Protein AF-A0A2U9CE66-F1 (afdb_monomer_lite)

Secondary structure (DSSP, 8-state):
------BPP-TT-TT-S-HHHHHHHHHHH--TTSEEEEEEEETT---GGGTTHHHHHHHHH-S--TTTEEEEEE-GGG--S-HHHHHHH-HHHHHHHHT-TT-EEEE-TT---SHHHHHHHHTTTTS--EEEEEE--PPPPS-S-----TTHHHHHHHHHHHHHHHTTTTS--------------------THHHHHHHHTTS-PPP-----TTSTTTTS-HHHHHT--TT--HHHHHHHHHHHHHHS-TTT--TT-TT-TT--HHHHHHHHHHHHHHHHHHHSHHHHHHHHHHHH-TT-HHHHHHHHHHHHHS-SS-HHHHHHHHHHHHHHHHHHHHHHHHHHHHHHHHHSHHHHHHHHHHHHHTTTT------STT---HHHHHHHHHHHHHHHHHHH----STTSPPPGGGSHHHHHHHHHHHHHHHHHHHHHHIIIIIIS-PPP-HHHHHHHHHHHHT--HHHHHTS-HHHHHHHHHTTTTSHHHHHHHHHHHHHHHHHHHHH-HHHHHHHHHHHHHSTT-------

Sequence (531 aa):
MPVRVVDTPDFFHDELRNPEAQVAECRKYCQRGECVVLLVLQLGRVTDGERGILEKLEDMLGWKLREETIVVLTHADDLRESLVDHVNSNPVLMDIVDQCSFGCKVLNNNSKGTKQVVDLIRKQTDASHRCFLIRSLRPRHPSAPARPDGAGSVRRAAAAWRTEMASSSERSRGGGGGGGACAGCPRTARPWWRLAVLLLSVCSLPAATALVEGLYCGTEVCYDVLGVGREASKAEVARAYRQLARRYHPDRFRLGEPGMEGETRESAQGKFLLVVTAYETLKDEDSRRDYDYMLDHPEEYYQHYYAYYRRRLTPKVDVRVVILVTVCAISIFQYYSWHSSYNEAINYLVTVPKYRIQATEIARQQGLLNRTKEKGKNRRSKEEIREQEEEVIRDIIKTKIDIKGGYQKPNLSDILLCQIVLFPYYLTQYVRWYATWIYRFTVCREEYGDEEKLYIIRRNMKMSQSQFDSLEETNRQTFLEKRLWIRENYEVYRKEQEEEMKIKMATDPRMKRYRRWMKNEGPGRLTFIDD

Organism: Scophthalmus maximus (NCBI:txid52904)

Radius of gyration: 39.55 Å; chains: 1; bounding box: 81×104×100 Å

InterPro domains:
  IPR001623 DnaJ domain [PF00226] (222-292)
  IPR001623 DnaJ domain [PR00625] (223-241)
  IPR001623 DnaJ domain [PR00625] (241-256)
  IPR001623 DnaJ domain [PR00625] (267-287)
  IPR001623 DnaJ domain [PS50076] (221-295)
  IPR001623 DnaJ domain [SM00271] (220-287)
  IPR001623 DnaJ domain [cd06257] (222-284)
  IPR006703 AIG1-type guanine nucleotide-binding (G) domain [PF04548] (3-120)
  IPR027417 P-loop containing nucleoside triphosphate hydrolase [G3DSA:3.40.50.300] (1-133)
  IPR036869 Chaperone J-domain superfamily [G3DSA:1.10.287.110] (207-319)
  IPR036869 Chaperone J-domain superfamily [SSF46565] (219-296)
  IPR044632 DnaJ homolog subfamily C member 25-like [PTHR44176] (194-520)

Foldseek 3Di:
DDADEDEADALPDPPDDPSLVRLVVVLVVDDPPFEAEEEEDEQPPDDPVCACVQVVVCVSNVDNRQARYEYEYEDPVPDPDDPVVSCVVDVRSVVSQVSHPHGYDYDYLVDPDCVSVCVVVVVPPPDNHHYYYHYHDDDDDPDDDDDDDSPPVVVVVVVVVVVVVVVVVVPPDDDDDDDDDDDDDDDDDDDPVVVVVVVVVVVDDDDPQLFDAPAQLGSDQLCVLLVHDLPDDLVSLVVSLVVLCCDLPLVNDDPPDPPCPPDDSVNSVSSNVSSVSSSVQCNDPVSSVLSVVCVVCSVPVVVSVCVRCCVVPPDPDDVVVVVVVVLVVQLVVLLVQLQVLLVVVLVVLCVDVVLLVVLVVVCVVVVVLPCPPPDDPPGDDPVVNVVSVSVSSSVSCLVPDQDDDSNGDDDPCPRSVNCVVCVVVVVVVVVVVVVVVCCVCVVVVDDDDLVRLLVLLCVLVVHDPVVSVPDDPVVSVVCVVLSSSDNVSVVVVVVVVVVVVVVCCVVDPVNVVVVVCCVPPNPPDPDPPPD

Structure (mmCIF, N/CA/C/O backbone):
data_AF-A0A2U9CE66-F1
#
_entry.id   AF-A0A2U9CE66-F1
#
loop_
_atom_site.group_PDB
_atom_site.id
_atom_site.type_symbol
_atom_site.label_atom_id
_atom_site.label_alt_id
_atom_site.label_comp_id
_atom_site.label_asym_id
_atom_site.label_entity_id
_atom_site.label_seq_id
_atom_site.pdbx_PDB_ins_code
_atom_site.Cartn_x
_atom_site.Cartn_y
_atom_site.Cartn_z
_atom_site.occupancy
_atom_site.B_iso_or_equiv
_atom_site.auth_seq_id
_atom_site.auth_comp_id
_atom_site.auth_asym_id
_atom_site.auth_atom_id
_atom_site.pdbx_PDB_model_num
ATOM 1 N N . MET A 1 1 ? 14.087 29.721 -13.004 1.00 43.91 1 MET A N 1
ATOM 2 C CA . MET A 1 1 ? 15.370 29.837 -13.733 1.00 43.91 1 MET A CA 1
ATOM 3 C C . MET A 1 1 ? 15.883 28.437 -14.048 1.00 43.91 1 MET A C 1
ATOM 5 O O . MET A 1 1 ? 15.709 27.570 -13.196 1.00 43.91 1 MET A O 1
ATOM 9 N N . PRO A 1 2 ? 16.447 28.173 -15.239 1.00 53.84 2 PRO A N 1
ATOM 10 C CA . PRO A 1 2 ? 17.052 26.880 -15.543 1.00 53.84 2 PRO A CA 1
ATOM 11 C C . PRO A 1 2 ? 18.366 26.722 -14.766 1.00 53.84 2 PRO A C 1
ATOM 13 O O . PRO A 1 2 ? 19.319 27.461 -14.999 1.00 53.84 2 PRO A O 1
ATOM 16 N N . VAL A 1 3 ? 18.417 25.760 -13.844 1.00 58.81 3 VAL A N 1
ATOM 17 C CA . VAL A 1 3 ? 19.657 25.378 -13.157 1.00 58.81 3 VAL A CA 1
ATOM 18 C C . VAL A 1 3 ? 20.377 24.360 -14.033 1.00 58.81 3 VAL A C 1
ATOM 20 O O . VAL A 1 3 ? 19.831 23.303 -14.346 1.00 58.81 3 VAL A O 1
ATOM 23 N N . ARG A 1 4 ? 21.598 24.686 -14.456 1.00 62.12 4 ARG A N 1
ATOM 24 C CA . ARG A 1 4 ? 22.509 23.742 -15.110 1.00 62.12 4 ARG A CA 1
ATOM 25 C C . ARG A 1 4 ? 23.496 23.266 -14.056 1.00 62.12 4 ARG A C 1
ATOM 27 O O . ARG A 1 4 ? 23.949 24.088 -13.274 1.00 62.12 4 ARG A O 1
ATOM 34 N N . VAL A 1 5 ? 23.784 21.971 -14.039 1.00 69.31 5 VAL A N 1
ATOM 35 C CA . VAL A 1 5 ? 24.795 21.366 -13.168 1.00 69.31 5 VAL A CA 1
ATOM 36 C C . VAL A 1 5 ? 25.831 20.722 -14.071 1.00 69.31 5 VAL A C 1
ATOM 38 O O . VAL A 1 5 ? 25.468 19.990 -14.993 1.00 69.31 5 VAL A O 1
ATOM 41 N N . VAL A 1 6 ? 27.099 21.017 -13.819 1.00 69.69 6 VAL A N 1
ATOM 42 C CA . VAL A 1 6 ? 28.233 20.382 -14.492 1.00 69.69 6 VAL A CA 1
ATOM 43 C C . VAL A 1 6 ? 28.958 19.560 -13.436 1.00 69.69 6 VAL A C 1
ATOM 45 O O . VAL A 1 6 ? 29.326 20.108 -12.401 1.00 69.69 6 VAL A O 1
ATOM 48 N N . ASP A 1 7 ? 29.066 18.255 -13.672 1.00 71.12 7 ASP A N 1
ATOM 49 C CA . ASP A 1 7 ? 29.767 17.308 -12.798 1.00 71.12 7 ASP A CA 1
ATOM 50 C C . ASP A 1 7 ? 31.211 17.191 -13.284 1.00 71.12 7 ASP A C 1
ATOM 52 O O . ASP A 1 7 ? 31.434 16.952 -14.476 1.00 71.12 7 ASP A O 1
ATOM 56 N N . THR A 1 8 ? 32.180 17.397 -12.392 1.00 67.31 8 THR A N 1
ATOM 57 C CA . THR A 1 8 ? 33.598 17.312 -12.746 1.00 67.31 8 THR A CA 1
ATOM 58 C C . THR A 1 8 ? 34.186 15.937 -12.438 1.00 67.31 8 THR A C 1
ATOM 60 O O . THR A 1 8 ? 33.819 15.311 -11.439 1.00 67.31 8 THR A O 1
ATOM 63 N N . PRO A 1 9 ? 35.155 15.474 -13.246 1.00 66.62 9 PRO A N 1
ATOM 64 C CA . PRO A 1 9 ? 36.040 14.391 -12.832 1.00 66.62 9 PRO A CA 1
ATOM 65 C C . PRO A 1 9 ? 36.853 14.801 -11.589 1.00 66.62 9 PRO A C 1
ATOM 67 O O . PRO A 1 9 ? 36.974 15.986 -11.271 1.00 66.62 9 PRO A O 1
ATOM 70 N N . ASP A 1 10 ? 37.385 13.815 -10.864 1.00 67.12 10 ASP A N 1
ATOM 71 C CA . ASP A 1 10 ? 38.164 14.046 -9.641 1.00 67.12 10 ASP A CA 1
ATOM 72 C C . ASP A 1 10 ? 39.579 14.527 -9.975 1.00 67.12 10 ASP A C 1
ATOM 74 O O . ASP A 1 10 ? 40.476 13.710 -10.142 1.00 67.12 10 ASP A O 1
ATOM 78 N N . PHE A 1 11 ? 39.787 15.844 -10.058 1.00 64.38 11 PHE A N 1
ATOM 79 C CA . PHE A 1 11 ? 41.061 16.462 -10.457 1.00 64.38 11 PHE A CA 1
ATOM 80 C C . PHE A 1 11 ? 42.291 16.026 -9.638 1.00 64.38 11 PHE A C 1
ATOM 82 O O . PHE A 1 11 ? 43.415 16.298 -10.053 1.00 64.38 11 PHE A O 1
ATOM 89 N N . PHE A 1 12 ? 42.101 15.369 -8.491 1.00 61.66 12 PHE A N 1
ATOM 90 C CA . PHE A 1 12 ? 43.162 15.015 -7.550 1.00 61.66 12 PHE A CA 1
ATOM 91 C C . PHE A 1 12 ? 43.629 13.556 -7.636 1.00 61.66 12 PHE A C 1
ATOM 93 O O . PHE A 1 12 ? 44.391 13.118 -6.772 1.00 61.66 12 PHE A O 1
ATOM 100 N N . HIS A 1 13 ? 43.181 12.792 -8.638 1.00 62.25 13 HIS A N 1
ATOM 101 C CA . HIS A 1 13 ? 43.588 11.397 -8.812 1.00 62.25 13 HIS A CA 1
ATOM 102 C C . HIS A 1 13 ? 44.822 11.257 -9.718 1.00 62.25 13 HIS A C 1
ATOM 104 O O . HIS A 1 13 ? 44.811 11.693 -10.869 1.00 62.25 13 HIS A O 1
ATOM 110 N N . ASP A 1 14 ? 45.840 10.529 -9.248 1.00 55.09 14 ASP A N 1
ATOM 111 C CA . ASP A 1 14 ? 47.114 10.298 -9.959 1.00 55.09 14 ASP A CA 1
ATOM 112 C C . ASP A 1 14 ? 46.983 9.497 -11.281 1.00 55.09 14 ASP A C 1
ATOM 114 O O . ASP A 1 14 ? 47.947 9.367 -12.031 1.00 55.09 14 ASP A O 1
ATOM 118 N N . GLU A 1 15 ? 45.795 8.969 -11.603 1.00 53.47 15 GLU A N 1
ATOM 119 C CA . GLU A 1 15 ? 45.537 8.117 -12.782 1.00 53.47 15 GLU A CA 1
ATOM 120 C C . GLU A 1 15 ? 44.806 8.853 -13.919 1.00 53.47 15 GLU A C 1
ATOM 122 O O . GLU A 1 15 ? 44.407 8.256 -14.924 1.00 53.47 15 GLU A O 1
ATOM 127 N N . LEU A 1 16 ? 44.610 10.166 -13.788 1.00 56.41 16 LEU A N 1
ATOM 128 C CA . LEU A 1 16 ? 43.923 10.955 -14.800 1.00 56.41 16 LEU A CA 1
ATOM 129 C C . LEU A 1 16 ? 44.754 11.096 -16.076 1.00 56.41 16 LEU A C 1
ATOM 131 O O . LEU A 1 16 ? 45.757 11.807 -16.132 1.00 56.41 16 LEU A O 1
ATOM 135 N N . ARG A 1 17 ? 44.284 10.463 -17.158 1.00 51.47 17 ARG A N 1
ATOM 136 C CA . ARG A 1 17 ? 44.783 10.728 -18.511 1.00 51.47 17 ARG A CA 1
ATOM 137 C C . ARG A 1 17 ? 44.472 12.179 -18.890 1.00 51.47 17 ARG A C 1
ATOM 139 O O . ARG A 1 17 ? 43.340 12.506 -19.229 1.00 51.47 17 ARG A O 1
ATOM 146 N N . ASN A 1 18 ? 45.519 13.000 -18.908 1.00 63.72 18 ASN A N 1
ATOM 147 C CA . ASN A 1 18 ? 45.542 14.365 -19.438 1.00 63.72 18 ASN A CA 1
ATOM 148 C C . ASN A 1 18 ? 44.677 15.381 -18.641 1.00 63.72 18 ASN A C 1
ATOM 150 O O . ASN A 1 18 ? 43.660 15.868 -19.147 1.00 63.72 18 ASN A O 1
ATOM 154 N N . PRO A 1 19 ? 45.073 15.731 -17.398 1.00 65.00 19 PRO A N 1
ATOM 155 C CA . PRO A 1 19 ? 44.297 16.610 -16.512 1.00 65.00 19 PRO A CA 1
ATOM 156 C C . PRO A 1 19 ? 44.078 18.015 -17.096 1.00 65.00 19 PRO A C 1
ATOM 158 O O . PRO A 1 19 ? 43.003 18.595 -16.947 1.00 65.00 19 PRO A O 1
ATOM 161 N N . GLU A 1 20 ? 45.047 18.540 -17.848 1.00 68.94 20 GLU A N 1
ATOM 162 C CA . GLU A 1 20 ? 44.970 19.869 -18.467 1.00 68.94 20 GLU A CA 1
ATOM 163 C C . GLU A 1 20 ? 43.818 19.994 -19.478 1.00 68.94 20 GLU A C 1
ATOM 165 O O . GLU A 1 20 ? 43.155 21.031 -19.548 1.00 68.94 20 GLU A O 1
ATOM 170 N N . ALA A 1 21 ? 43.523 18.926 -20.229 1.00 71.12 21 ALA A N 1
ATOM 171 C CA . ALA A 1 21 ? 42.452 18.920 -21.226 1.00 71.12 21 ALA A CA 1
ATOM 172 C C . ALA A 1 21 ? 41.061 18.988 -20.575 1.00 71.12 21 ALA A C 1
ATOM 174 O O . ALA A 1 21 ? 40.183 19.711 -21.049 1.00 71.12 21 ALA A O 1
ATOM 175 N N . GLN A 1 22 ? 40.874 18.282 -19.459 1.00 70.81 22 GLN A N 1
ATOM 176 C CA . GLN A 1 22 ? 39.612 18.272 -18.718 1.00 70.81 22 GLN A CA 1
ATOM 177 C C . GLN A 1 22 ? 39.379 19.587 -17.973 1.00 70.81 22 GLN A C 1
ATOM 179 O O . GLN A 1 22 ? 38.257 20.094 -17.940 1.00 70.81 22 GLN A O 1
ATOM 184 N N . VAL A 1 23 ? 40.443 20.186 -17.432 1.00 71.88 23 VAL A N 1
ATOM 185 C CA . VAL A 1 23 ? 40.388 21.530 -16.843 1.00 71.88 23 VAL A CA 1
ATOM 186 C C . VAL A 1 23 ? 40.036 22.568 -17.915 1.00 71.88 23 VAL A C 1
ATOM 188 O O . VAL A 1 23 ? 39.170 23.418 -17.691 1.00 71.88 23 VAL A O 1
ATOM 191 N N . ALA A 1 24 ? 40.629 22.475 -19.109 1.00 72.31 24 ALA A N 1
ATOM 192 C CA . ALA A 1 24 ? 40.301 23.349 -20.235 1.00 72.31 24 ALA A CA 1
ATOM 193 C C . ALA A 1 24 ? 38.848 23.179 -20.713 1.00 72.31 24 ALA A C 1
ATOM 195 O O . ALA A 1 24 ? 38.200 24.161 -21.076 1.00 72.31 24 ALA A O 1
ATOM 196 N N . GLU A 1 25 ? 38.311 21.958 -20.690 1.00 73.75 25 GLU A N 1
ATOM 197 C CA . GLU A 1 25 ? 36.904 21.694 -20.988 1.00 73.75 25 GLU A CA 1
ATOM 198 C C . GLU A 1 25 ? 35.971 22.278 -19.918 1.00 73.75 25 GLU A C 1
ATOM 200 O O . GLU A 1 25 ? 35.007 22.963 -20.262 1.00 73.75 25 GLU A O 1
ATOM 205 N N . CYS A 1 26 ? 36.295 22.121 -18.632 1.00 72.44 26 CYS A N 1
ATOM 206 C CA . CYS A 1 26 ? 35.534 22.724 -17.534 1.00 72.44 26 CYS A CA 1
ATOM 207 C C . CYS A 1 26 ? 35.500 24.258 -17.631 1.00 72.44 26 CYS A C 1
ATOM 209 O O . CYS A 1 26 ? 34.444 24.868 -17.452 1.00 72.44 26 CYS A O 1
ATOM 211 N N . ARG A 1 27 ? 36.618 24.888 -18.021 1.00 71.44 27 ARG A N 1
ATOM 212 C CA . ARG A 1 27 ? 36.692 26.339 -18.268 1.00 71.44 27 ARG A CA 1
ATOM 213 C C . ARG A 1 27 ? 35.772 26.821 -19.398 1.00 71.44 27 ARG A C 1
ATOM 215 O O . ARG A 1 27 ? 35.387 27.982 -19.386 1.00 71.44 27 ARG A O 1
ATOM 222 N N . LYS A 1 28 ? 35.375 25.973 -20.359 1.00 71.12 28 LYS A N 1
ATOM 223 C CA . LYS A 1 28 ? 34.422 26.370 -21.422 1.00 71.12 28 LYS A CA 1
ATOM 224 C C . LYS A 1 28 ? 33.003 26.563 -20.894 1.00 71.12 28 LYS A C 1
ATOM 226 O O . LYS A 1 28 ? 32.249 27.367 -21.440 1.00 71.12 28 LYS A O 1
ATOM 231 N N . TYR A 1 29 ? 32.629 25.807 -19.866 1.00 68.75 29 TYR A N 1
ATOM 232 C CA . TYR A 1 29 ? 31.276 25.822 -19.313 1.00 68.75 29 TYR A CA 1
ATOM 233 C C . TYR A 1 29 ? 31.089 26.861 -18.204 1.00 68.75 29 TYR A C 1
ATOM 235 O O . TYR A 1 29 ? 29.945 27.207 -17.899 1.00 68.75 29 TYR A O 1
ATOM 243 N N . CYS A 1 30 ? 32.188 27.384 -17.653 1.00 64.56 30 CYS A N 1
ATOM 244 C CA . CYS A 1 30 ? 32.186 28.282 -16.506 1.00 64.56 30 CYS A CA 1
ATOM 245 C C . CYS A 1 30 ? 32.789 29.639 -16.863 1.00 64.56 30 CYS A C 1
ATOM 247 O O . CYS A 1 30 ? 33.891 29.724 -17.396 1.00 64.56 30 CYS A O 1
ATOM 249 N N . GLN A 1 31 ? 32.066 30.710 -16.551 1.00 60.69 31 GLN A N 1
ATOM 250 C CA . GLN A 1 31 ? 32.577 32.076 -16.628 1.00 60.69 31 GLN A CA 1
ATOM 251 C C . GLN A 1 31 ? 32.679 32.637 -15.211 1.00 60.69 31 GLN A C 1
ATOM 253 O O . GLN A 1 31 ? 31.839 32.345 -14.357 1.00 60.69 31 GLN A O 1
ATOM 258 N N . ARG A 1 32 ? 33.729 33.424 -14.966 1.00 60.47 32 ARG A N 1
ATOM 259 C CA . ARG A 1 32 ? 34.006 34.061 -13.675 1.00 60.47 32 ARG A CA 1
ATOM 260 C C . ARG A 1 32 ? 32.818 34.942 -13.272 1.00 60.47 32 ARG A C 1
ATOM 262 O O . ARG A 1 32 ? 32.414 35.785 -14.069 1.00 60.47 32 ARG A O 1
ATOM 269 N N . GLY A 1 33 ? 32.265 34.750 -12.075 1.00 59.00 33 GLY A N 1
ATOM 270 C CA . GLY A 1 33 ? 31.118 35.534 -11.614 1.00 59.00 33 GLY A CA 1
ATOM 271 C C . GLY A 1 33 ? 29.755 35.028 -12.087 1.00 59.00 33 GLY A C 1
ATOM 272 O O . GLY A 1 33 ? 28.758 35.681 -11.819 1.00 59.00 33 GLY A O 1
ATOM 273 N N . GLU A 1 34 ? 29.657 33.904 -12.805 1.00 61.97 34 GLU A N 1
ATOM 274 C CA . GLU A 1 34 ? 28.371 33.303 -13.202 1.00 61.97 34 GLU A CA 1
ATOM 275 C C . GLU A 1 34 ? 28.149 31.916 -12.589 1.00 61.97 34 GLU A C 1
ATOM 277 O O . GLU A 1 34 ? 27.148 31.286 -12.918 1.00 61.97 34 GLU A O 1
ATOM 282 N N . CYS A 1 35 ? 29.052 31.402 -11.747 1.00 67.06 35 CYS A N 1
ATOM 283 C CA . CYS A 1 35 ? 29.039 30.002 -11.315 1.00 67.06 35 CYS A CA 1
ATOM 284 C C . CYS A 1 35 ? 29.190 29.857 -9.797 1.00 67.06 35 CYS A C 1
ATOM 286 O O . CYS A 1 35 ? 30.179 30.294 -9.237 1.00 67.06 35 CYS A O 1
ATOM 288 N N . VAL A 1 36 ? 28.263 29.161 -9.137 1.00 72.38 36 VAL A N 1
ATOM 289 C CA . VAL A 1 36 ? 28.436 28.726 -7.737 1.00 72.38 36 VAL A CA 1
ATOM 290 C C . VAL A 1 36 ? 29.139 27.377 -7.715 1.00 72.38 36 VAL A C 1
ATOM 292 O O . VAL A 1 36 ? 28.667 26.455 -8.374 1.00 72.38 36 VAL A O 1
ATOM 295 N N . VAL A 1 37 ? 30.212 27.228 -6.945 1.00 75.94 37 VAL A N 1
ATOM 296 C CA . VAL A 1 37 ? 30.960 25.973 -6.808 1.00 75.94 37 VAL A CA 1
ATOM 297 C C . VAL A 1 37 ? 30.447 25.175 -5.615 1.00 75.94 37 VAL A C 1
ATOM 299 O O . VAL A 1 37 ? 30.420 25.656 -4.489 1.00 75.94 37 VAL A O 1
ATOM 302 N N . LEU A 1 38 ? 30.062 23.923 -5.840 1.00 78.69 38 LEU A N 1
ATOM 303 C CA . LEU A 1 38 ? 29.722 22.985 -4.772 1.00 78.69 38 LEU A CA 1
ATOM 304 C C . LEU A 1 38 ? 30.917 22.066 -4.519 1.00 78.69 38 LEU A C 1
ATOM 306 O O . LEU A 1 38 ? 31.196 21.213 -5.358 1.00 78.69 38 LEU A O 1
ATOM 310 N N . LEU A 1 39 ? 31.597 22.223 -3.381 1.00 81.31 39 LEU A N 1
ATOM 311 C CA . LEU A 1 39 ? 32.671 21.330 -2.945 1.00 81.31 39 LEU A CA 1
ATOM 312 C C . LEU A 1 39 ? 32.068 20.166 -2.157 1.00 81.31 39 LEU A C 1
ATOM 314 O O . LEU A 1 39 ? 31.638 20.333 -1.015 1.00 81.31 39 LEU A O 1
ATOM 318 N N . VAL A 1 40 ? 32.010 18.987 -2.775 1.00 80.69 40 VAL A N 1
ATOM 319 C CA . VAL A 1 40 ? 31.387 17.804 -2.166 1.00 80.69 40 VAL A CA 1
ATOM 320 C C . VAL A 1 40 ? 32.413 17.010 -1.360 1.00 80.69 40 VAL A C 1
ATOM 322 O O . VAL A 1 40 ? 33.356 16.477 -1.938 1.00 80.69 40 VAL A O 1
ATOM 325 N N . LEU A 1 41 ? 32.182 16.876 -0.052 1.00 80.75 41 LEU A N 1
ATOM 326 C CA . LEU A 1 41 ? 32.999 16.095 0.881 1.00 80.75 41 LEU A CA 1
ATOM 327 C C . LEU A 1 41 ? 32.163 14.976 1.533 1.00 80.75 41 LEU A C 1
ATOM 329 O O . LEU A 1 41 ? 30.941 15.082 1.687 1.00 80.75 41 LEU A O 1
ATOM 333 N N . GLN A 1 42 ? 32.808 13.870 1.907 1.00 77.56 42 GLN A N 1
ATOM 334 C CA . GLN A 1 42 ? 32.169 12.787 2.669 1.00 77.56 42 GLN A CA 1
ATOM 335 C C . GLN A 1 42 ? 32.365 12.988 4.170 1.00 77.56 42 GLN A C 1
ATOM 337 O O . GLN A 1 42 ? 33.489 13.190 4.632 1.00 77.56 42 GLN A O 1
ATOM 342 N N . LEU A 1 43 ? 31.274 12.879 4.936 1.00 74.00 43 LEU A N 1
ATOM 343 C CA . LEU A 1 43 ? 31.323 12.972 6.393 1.00 74.00 43 LEU A CA 1
ATOM 344 C C . LEU A 1 43 ? 32.259 11.894 6.975 1.00 74.00 43 LEU A C 1
ATOM 346 O O . LEU A 1 43 ? 32.210 10.733 6.566 1.00 74.00 43 LEU A O 1
ATOM 350 N N . GLY A 1 44 ? 33.144 12.282 7.899 1.00 68.31 44 GLY A N 1
ATOM 351 C CA . GLY A 1 44 ? 34.085 11.369 8.564 1.00 68.31 44 GLY A CA 1
ATOM 352 C C . GLY A 1 44 ? 35.281 10.889 7.726 1.00 68.31 44 GLY A C 1
ATOM 353 O O . GLY A 1 44 ? 36.053 10.065 8.211 1.00 68.31 44 GLY A O 1
ATOM 354 N N . ARG A 1 45 ? 35.459 11.377 6.489 1.00 72.31 45 ARG A N 1
ATOM 355 C CA . ARG A 1 45 ? 36.619 11.042 5.633 1.00 72.31 45 ARG A CA 1
ATOM 356 C C . ARG A 1 45 ? 37.564 12.203 5.349 1.00 72.31 45 ARG A C 1
ATOM 358 O O . ARG A 1 45 ? 38.547 12.004 4.644 1.00 72.31 45 ARG A O 1
ATOM 365 N N . VAL A 1 46 ? 37.288 13.369 5.923 1.00 72.25 46 VAL A N 1
ATOM 366 C CA . VAL A 1 46 ? 38.145 14.546 5.789 1.00 72.25 46 VAL A CA 1
ATOM 367 C C . VAL A 1 46 ? 39.441 14.303 6.555 1.00 72.25 46 VAL A C 1
ATOM 369 O O . VAL A 1 46 ? 39.436 14.233 7.785 1.00 72.25 46 VAL A O 1
ATOM 372 N N . THR A 1 47 ? 40.533 14.121 5.814 1.00 74.44 47 THR A N 1
ATOM 373 C CA . THR A 1 47 ? 41.882 13.854 6.344 1.00 74.44 47 THR A CA 1
ATOM 374 C C . THR A 1 47 ? 42.795 15.062 6.137 1.00 74.44 47 THR A C 1
ATOM 376 O O . THR A 1 47 ? 42.503 15.923 5.314 1.00 74.44 47 THR A O 1
ATOM 379 N N . ASP A 1 48 ? 43.946 15.113 6.816 1.00 71.81 48 ASP A N 1
ATOM 380 C CA . ASP A 1 48 ? 44.922 16.210 6.662 1.00 71.81 48 ASP A CA 1
ATOM 381 C C . ASP A 1 48 ? 45.417 16.406 5.217 1.00 71.81 48 ASP A C 1
ATOM 383 O O . ASP A 1 48 ? 45.836 17.501 4.845 1.00 71.81 48 ASP A O 1
ATOM 387 N N . GLY A 1 49 ? 45.322 15.374 4.367 1.00 67.56 49 GLY A N 1
ATOM 388 C CA . GLY A 1 49 ? 45.641 15.466 2.938 1.00 67.56 49 GLY A CA 1
ATOM 389 C C . GLY A 1 49 ? 44.700 16.375 2.135 1.00 67.56 49 GLY A C 1
ATOM 390 O O . GLY A 1 49 ? 45.017 16.727 0.998 1.00 67.56 49 GLY A O 1
ATOM 391 N N . GLU A 1 50 ? 43.566 16.758 2.720 1.00 69.25 50 GLU A N 1
ATOM 392 C CA . GLU A 1 50 ? 42.571 17.670 2.148 1.00 69.25 50 GLU A CA 1
ATOM 393 C C . GLU A 1 50 ? 42.834 19.142 2.508 1.00 69.25 50 GLU A C 1
ATOM 395 O O . GLU A 1 50 ? 42.172 20.051 1.999 1.00 69.25 50 GLU A O 1
ATOM 400 N N . ARG A 1 51 ? 43.848 19.406 3.340 1.00 74.06 51 ARG A N 1
ATOM 401 C CA . ARG A 1 51 ? 44.299 20.766 3.624 1.00 74.06 51 ARG A CA 1
ATOM 402 C C . ARG A 1 51 ? 44.837 21.414 2.339 1.00 74.06 51 ARG A C 1
ATOM 404 O O . ARG A 1 51 ? 45.610 20.808 1.595 1.00 74.06 51 ARG A O 1
ATOM 411 N N . GLY A 1 52 ? 44.400 22.642 2.060 1.00 74.69 52 GLY A N 1
ATOM 412 C CA . GLY A 1 52 ? 44.795 23.378 0.853 1.00 74.69 52 GLY A CA 1
ATOM 413 C C . GLY A 1 52 ? 44.128 22.904 -0.449 1.00 74.69 52 GLY A C 1
ATOM 414 O O . GLY A 1 52 ? 44.620 23.227 -1.527 1.00 74.69 52 GLY A O 1
ATOM 415 N N . ILE A 1 53 ? 43.013 22.153 -0.402 1.00 80.38 53 ILE A N 1
ATOM 416 C CA . ILE A 1 53 ? 42.241 21.809 -1.618 1.00 80.38 53 ILE A CA 1
ATOM 417 C C . ILE A 1 53 ? 41.800 23.064 -2.372 1.00 80.38 53 ILE A C 1
ATOM 419 O O . ILE A 1 53 ? 41.892 23.096 -3.595 1.00 80.38 53 ILE A O 1
ATOM 423 N N . LEU A 1 54 ? 41.336 24.093 -1.656 1.00 77.81 54 LEU A N 1
ATOM 424 C CA . LEU A 1 54 ? 40.894 25.340 -2.279 1.00 77.81 54 LEU A CA 1
ATOM 425 C C . LEU A 1 54 ? 42.043 26.014 -3.034 1.00 77.81 54 LEU A C 1
ATOM 427 O O . LEU A 1 54 ? 41.853 26.385 -4.181 1.00 77.81 54 LEU A O 1
ATOM 431 N N . GLU A 1 55 ? 43.244 26.068 -2.456 1.00 80.44 55 GLU A N 1
ATOM 432 C CA . GLU A 1 55 ? 44.438 26.624 -3.115 1.00 80.44 55 GLU A CA 1
ATOM 433 C C . GLU A 1 55 ? 44.795 25.851 -4.385 1.00 80.44 55 GLU A C 1
ATOM 435 O O . GLU A 1 55 ? 44.960 26.441 -5.447 1.00 80.44 55 GLU A O 1
ATOM 440 N N . LYS A 1 56 ? 44.789 24.515 -4.320 1.00 77.38 56 LYS A N 1
ATOM 441 C CA . LYS A 1 56 ? 45.033 23.670 -5.498 1.00 77.38 56 LYS A CA 1
ATOM 442 C C . LYS A 1 56 ? 43.968 23.860 -6.585 1.00 77.38 56 LYS A C 1
ATOM 444 O O . LYS A 1 56 ? 44.291 23.839 -7.771 1.00 77.38 56 LYS A O 1
ATOM 449 N N . LEU A 1 57 ? 42.696 24.031 -6.210 1.00 78.12 57 LEU A N 1
ATOM 450 C CA . LEU A 1 57 ? 41.620 24.331 -7.163 1.00 78.12 57 LEU A CA 1
ATOM 451 C C . LEU A 1 57 ? 41.790 25.718 -7.787 1.00 78.12 57 LEU A C 1
ATOM 453 O O . LEU A 1 57 ? 41.551 25.867 -8.984 1.00 78.12 57 LEU A O 1
ATOM 457 N N . GLU A 1 58 ? 42.207 26.711 -7.002 1.00 80.31 58 GLU A N 1
ATOM 458 C CA . GLU A 1 58 ? 42.484 28.070 -7.474 1.00 80.31 58 GLU A CA 1
ATOM 459 C C . GLU A 1 58 ? 43.660 28.081 -8.465 1.00 80.31 58 GLU A C 1
ATOM 461 O O . GLU A 1 58 ? 43.547 28.706 -9.522 1.00 80.31 58 GLU A O 1
ATOM 466 N N . ASP A 1 59 ? 44.717 27.306 -8.205 1.00 79.19 59 ASP A N 1
ATOM 467 C CA . ASP A 1 59 ? 45.866 27.147 -9.106 1.00 79.19 59 ASP A CA 1
ATOM 468 C C . ASP A 1 59 ? 45.483 26.451 -10.424 1.00 79.19 59 ASP A C 1
ATOM 470 O O . ASP A 1 59 ? 45.872 26.890 -11.510 1.00 79.19 59 ASP A O 1
ATOM 474 N N . MET A 1 60 ? 44.667 25.391 -10.364 1.00 71.88 60 MET A N 1
ATOM 475 C CA . MET A 1 60 ? 44.237 24.653 -11.559 1.00 71.88 60 MET A CA 1
ATOM 476 C C . MET A 1 60 ? 43.216 25.429 -12.399 1.00 71.88 60 MET A C 1
ATOM 478 O O . MET A 1 60 ? 43.296 25.463 -13.630 1.00 71.88 60 MET A O 1
ATOM 482 N N . LEU A 1 61 ? 42.231 26.069 -11.767 1.00 73.94 61 LEU A N 1
ATOM 483 C CA . LEU A 1 61 ? 41.160 26.773 -12.477 1.00 73.94 61 LEU A CA 1
ATOM 484 C C . LEU A 1 61 ? 41.543 28.216 -12.832 1.00 73.94 61 LEU A C 1
ATOM 486 O O . LEU A 1 61 ? 41.023 28.743 -13.817 1.00 73.94 61 LEU A O 1
ATOM 490 N N . GLY A 1 62 ? 42.506 28.812 -12.124 1.00 71.44 62 GLY A N 1
ATOM 491 C CA . GLY A 1 62 ? 43.015 30.165 -12.364 1.00 71.44 62 GLY A CA 1
ATOM 492 C C . GLY A 1 62 ? 42.073 31.279 -11.892 1.00 71.44 62 GLY A C 1
ATOM 493 O O . GLY A 1 62 ? 42.191 32.421 -12.347 1.00 71.44 62 GLY A O 1
ATOM 494 N N . TRP A 1 63 ? 41.111 30.965 -11.021 1.00 76.06 63 TRP A N 1
ATOM 495 C CA . TRP A 1 63 ? 40.117 31.897 -10.473 1.00 76.06 63 TRP A CA 1
ATOM 496 C C . TRP A 1 63 ? 40.144 31.855 -8.948 1.00 76.06 63 TRP A C 1
ATOM 498 O O . TRP A 1 63 ? 40.496 30.834 -8.374 1.00 76.06 63 TRP A O 1
ATOM 508 N N . LYS A 1 64 ? 39.731 32.947 -8.293 1.00 75.69 64 LYS A N 1
ATOM 509 C CA . LYS A 1 64 ? 39.459 32.935 -6.849 1.00 75.69 64 LYS A CA 1
ATOM 510 C C . LYS A 1 64 ? 38.093 32.295 -6.628 1.00 75.69 64 LYS A C 1
ATOM 512 O O . LYS A 1 64 ? 37.114 32.810 -7.160 1.00 75.69 64 LYS A O 1
ATOM 517 N N . LEU A 1 65 ? 38.036 31.185 -5.895 1.00 75.06 65 LEU A N 1
ATOM 518 C CA . LEU A 1 65 ? 36.820 30.369 -5.737 1.00 75.06 65 LEU A CA 1
ATOM 519 C C . LEU A 1 65 ? 36.207 30.481 -4.340 1.00 75.06 65 LEU A C 1
ATOM 521 O O . LEU A 1 65 ? 35.040 30.141 -4.156 1.00 75.06 65 LEU A O 1
ATOM 525 N N . ARG A 1 66 ? 36.969 30.981 -3.363 1.00 77.69 66 ARG A N 1
ATOM 526 C CA . ARG A 1 66 ? 36.572 31.097 -1.947 1.00 77.69 66 ARG A CA 1
ATOM 527 C C . ARG A 1 66 ? 35.247 31.845 -1.732 1.00 77.69 66 ARG A C 1
ATOM 529 O O . ARG A 1 66 ? 34.449 31.456 -0.882 1.00 77.69 66 ARG A O 1
ATOM 536 N N . GLU A 1 67 ? 34.990 32.866 -2.549 1.00 73.12 67 GLU A N 1
ATOM 537 C CA . GLU A 1 67 ? 33.785 33.707 -2.477 1.00 73.12 67 GLU A CA 1
ATOM 538 C C . GLU A 1 67 ? 32.541 33.041 -3.084 1.00 73.12 67 GLU A C 1
ATOM 540 O O . GLU A 1 67 ? 31.428 33.411 -2.733 1.00 73.12 67 GLU A O 1
ATOM 545 N N . GLU A 1 68 ? 32.708 32.041 -3.959 1.00 73.44 68 GLU A N 1
ATOM 546 C CA . GLU A 1 68 ? 31.619 31.381 -4.701 1.00 73.44 68 GLU A CA 1
ATOM 547 C C . GLU A 1 68 ? 31.452 29.896 -4.327 1.00 73.44 68 GLU A C 1
ATOM 549 O O . GLU A 1 68 ? 30.672 29.180 -4.959 1.00 73.44 68 GLU A O 1
ATOM 554 N N . THR A 1 69 ? 32.169 29.414 -3.302 1.00 78.12 69 THR A N 1
ATOM 555 C CA . THR A 1 69 ? 32.182 27.997 -2.902 1.00 78.12 69 THR A CA 1
ATOM 556 C C . THR A 1 69 ? 31.244 27.704 -1.730 1.00 78.12 69 THR A C 1
ATOM 558 O O . THR A 1 69 ? 31.262 28.379 -0.701 1.00 78.12 69 THR A O 1
ATOM 561 N N . ILE A 1 70 ? 30.453 26.638 -1.872 1.00 80.06 70 ILE A N 1
ATOM 562 C CA . ILE A 1 70 ? 29.620 26.038 -0.827 1.00 80.06 70 ILE A CA 1
ATOM 563 C C . ILE A 1 70 ? 30.178 24.654 -0.504 1.00 80.06 70 ILE A C 1
ATOM 565 O O . ILE A 1 70 ? 30.277 23.800 -1.389 1.00 80.06 70 ILE A O 1
ATOM 569 N N . VAL A 1 71 ? 30.464 24.400 0.772 1.00 82.31 71 VAL A N 1
ATOM 570 C CA . VAL A 1 71 ? 30.877 23.071 1.231 1.00 82.31 71 VAL A CA 1
ATOM 571 C C . VAL A 1 71 ? 29.639 22.203 1.441 1.00 82.31 71 VAL A C 1
ATOM 573 O O . VAL A 1 71 ? 28.732 22.556 2.197 1.00 82.31 71 VAL A O 1
ATOM 576 N N . VAL A 1 72 ? 29.594 21.053 0.774 1.00 82.81 72 VAL A N 1
ATOM 577 C CA . VAL A 1 72 ? 28.486 20.098 0.834 1.00 82.81 72 VAL A CA 1
ATOM 578 C C . VAL A 1 72 ? 28.968 18.790 1.450 1.00 82.81 72 VAL A C 1
ATOM 580 O O . VAL A 1 72 ? 29.726 18.046 0.833 1.00 82.81 72 VAL A O 1
ATOM 583 N N . LEU A 1 73 ? 28.475 18.475 2.646 1.00 80.88 73 LEU A N 1
ATOM 584 C CA . LEU A 1 73 ? 28.727 17.205 3.318 1.00 80.88 73 LEU A CA 1
ATOM 585 C C . LEU A 1 73 ? 27.682 16.168 2.909 1.00 80.88 73 LEU A C 1
ATOM 587 O O . LEU A 1 73 ? 26.478 16.350 3.101 1.00 80.88 73 LEU A O 1
ATOM 591 N N . THR A 1 74 ? 28.154 15.062 2.351 1.00 79.19 74 THR A N 1
ATOM 592 C CA . THR A 1 74 ? 27.337 13.887 2.023 1.00 79.19 74 THR A CA 1
ATOM 593 C C . THR A 1 74 ? 27.339 12.885 3.177 1.00 79.19 74 THR A C 1
ATOM 595 O O . THR A 1 74 ? 28.230 12.930 4.018 1.00 79.19 74 THR A O 1
ATOM 598 N N . HIS A 1 75 ? 26.368 11.962 3.196 1.00 68.94 75 HIS A N 1
ATOM 599 C CA . HIS A 1 75 ? 26.150 10.985 4.283 1.00 68.94 75 HIS A CA 1
ATOM 600 C C . HIS A 1 75 ? 25.637 11.601 5.599 1.00 68.94 75 HIS A C 1
ATOM 602 O O . HIS A 1 75 ? 26.086 11.272 6.689 1.00 68.94 75 HIS A O 1
ATOM 608 N N . ALA A 1 76 ? 24.619 12.459 5.488 1.00 60.38 76 ALA A N 1
ATOM 609 C CA . ALA A 1 76 ? 23.904 13.060 6.620 1.00 60.38 76 ALA A CA 1
ATOM 610 C C . ALA A 1 76 ? 23.390 12.069 7.685 1.00 60.38 76 ALA A C 1
ATOM 612 O O . ALA A 1 76 ? 23.194 12.458 8.830 1.00 60.38 76 ALA A O 1
ATOM 613 N N . ASP A 1 77 ? 23.124 10.819 7.292 1.00 64.69 77 ASP A N 1
ATOM 614 C CA . ASP A 1 77 ? 22.561 9.778 8.164 1.00 64.69 77 ASP A CA 1
ATOM 615 C C . ASP A 1 77 ? 23.527 9.346 9.280 1.00 64.69 77 ASP A C 1
ATOM 617 O O . ASP A 1 77 ? 23.088 8.831 10.307 1.00 64.69 77 ASP A O 1
ATOM 621 N N . ASP A 1 78 ? 24.829 9.582 9.098 1.00 60.44 78 ASP A N 1
ATOM 622 C CA . ASP A 1 78 ? 25.869 9.223 10.065 1.00 60.44 78 ASP A CA 1
ATOM 623 C C . ASP A 1 78 ? 26.090 10.317 11.132 1.00 60.44 78 ASP A C 1
ATOM 625 O O . ASP A 1 78 ? 26.852 10.128 12.083 1.00 60.44 78 ASP A O 1
ATOM 629 N N . LEU A 1 79 ? 25.402 11.460 11.011 1.00 64.75 79 LEU A N 1
ATOM 630 C CA . LEU A 1 79 ? 25.524 12.593 11.923 1.00 64.75 79 LEU A CA 1
ATOM 631 C C . LEU A 1 79 ? 24.629 12.392 13.164 1.00 64.75 79 LEU A C 1
ATOM 633 O O . LEU A 1 79 ? 23.409 12.532 13.098 1.00 64.75 79 LEU A O 1
ATOM 637 N N . ARG A 1 80 ? 25.237 12.065 14.313 1.00 57.53 80 ARG A N 1
ATOM 638 C CA . ARG A 1 80 ? 24.539 11.923 15.612 1.00 57.53 80 ARG A CA 1
ATOM 639 C C . ARG A 1 80 ? 24.414 13.236 16.399 1.00 57.53 80 ARG A C 1
ATOM 641 O O . ARG A 1 80 ? 23.614 13.304 17.327 1.00 57.53 80 ARG A O 1
ATOM 648 N N . GLU A 1 81 ? 25.192 14.250 16.028 1.00 63.66 81 GLU A N 1
ATOM 649 C CA . GLU A 1 81 ? 25.342 15.536 16.727 1.00 63.66 81 GLU A CA 1
ATOM 650 C C . GLU A 1 81 ? 24.933 16.714 15.827 1.00 63.66 81 GLU A C 1
ATOM 652 O O . GLU A 1 81 ? 24.571 16.524 14.664 1.00 63.66 81 GLU A O 1
ATOM 657 N N . SER A 1 82 ? 24.943 17.948 16.344 1.00 68.62 82 SER A N 1
ATOM 658 C CA . SER A 1 82 ? 24.642 19.113 15.508 1.00 68.62 82 SER A CA 1
ATOM 659 C C . SER A 1 82 ? 25.764 19.353 14.484 1.00 68.62 82 SER A C 1
ATOM 661 O O . SER A 1 82 ? 26.934 19.067 14.735 1.00 68.62 82 SER A O 1
ATOM 663 N N . LEU A 1 83 ? 25.419 19.891 13.307 1.00 70.12 83 LEU A N 1
ATOM 664 C CA . LEU A 1 83 ? 26.391 20.186 12.244 1.00 70.12 83 LEU A CA 1
ATOM 665 C C . LEU A 1 83 ? 27.540 21.081 12.737 1.00 70.12 83 LEU A C 1
ATOM 667 O O . LEU A 1 83 ? 28.680 20.901 12.326 1.00 70.12 83 LEU A O 1
ATOM 671 N N . VAL A 1 84 ? 27.231 22.031 13.620 1.00 69.06 84 VAL A N 1
ATOM 672 C CA . VAL A 1 84 ? 28.197 22.992 14.163 1.00 69.06 84 VAL A CA 1
ATOM 673 C C . VAL A 1 84 ? 29.217 22.285 15.056 1.00 69.06 84 VAL A C 1
ATOM 675 O O . VAL A 1 84 ? 30.413 22.531 14.931 1.00 69.06 84 VAL A O 1
ATOM 678 N N . ASP A 1 85 ? 28.766 21.342 15.884 1.00 72.31 85 ASP A N 1
ATOM 679 C CA . ASP A 1 85 ? 29.644 20.583 16.782 1.00 72.31 85 ASP A CA 1
ATOM 680 C C . ASP A 1 85 ? 30.585 19.659 15.996 1.00 72.31 85 ASP A C 1
ATOM 682 O O . ASP A 1 85 ? 31.770 19.540 16.315 1.00 72.31 85 ASP A O 1
ATOM 686 N N . HIS A 1 86 ? 30.090 19.069 14.903 1.00 72.50 86 HIS A N 1
ATOM 687 C CA . HIS A 1 86 ? 30.895 18.199 14.047 1.00 72.50 86 HIS A CA 1
ATOM 688 C C . HIS A 1 86 ? 31.969 18.963 13.261 1.00 72.50 86 HIS A C 1
ATOM 690 O O . HIS A 1 86 ? 33.085 18.470 13.106 1.00 72.50 86 HIS A O 1
ATOM 696 N N . VAL A 1 87 ? 31.655 20.174 12.790 1.00 75.06 87 VAL A N 1
ATOM 697 C CA . VAL A 1 87 ? 32.631 21.041 12.111 1.00 75.06 87 VAL A CA 1
ATOM 698 C C . VAL A 1 87 ? 33.702 21.514 13.100 1.00 75.06 87 VAL A C 1
ATOM 700 O O . VAL A 1 87 ? 34.886 21.419 12.793 1.00 75.06 87 VAL A O 1
ATOM 703 N N . ASN A 1 88 ? 33.314 21.893 14.321 1.00 76.31 88 ASN A N 1
ATOM 704 C CA . ASN A 1 88 ? 34.256 22.278 15.379 1.00 76.31 88 ASN A CA 1
ATOM 705 C C . ASN A 1 88 ? 35.161 21.119 15.836 1.00 76.31 88 ASN A C 1
ATOM 707 O O . ASN A 1 88 ? 36.268 21.349 16.319 1.00 76.31 88 ASN A O 1
ATOM 711 N N . SER A 1 89 ? 34.707 19.873 15.684 1.00 79.00 89 SER A N 1
ATOM 712 C CA . SER A 1 89 ? 35.471 18.682 16.073 1.00 79.00 89 SER A CA 1
ATOM 713 C C . SER A 1 89 ? 36.617 18.341 15.111 1.00 79.00 89 SER A C 1
ATOM 715 O O . SER A 1 89 ? 37.533 17.617 15.502 1.00 79.00 89 SER A O 1
ATOM 717 N N . ASN A 1 90 ? 36.594 18.832 13.863 1.00 79.62 90 ASN A N 1
ATOM 718 C CA . ASN A 1 90 ? 37.636 18.563 12.868 1.00 79.62 90 ASN A CA 1
ATOM 719 C C . ASN A 1 90 ? 38.311 19.874 12.410 1.00 79.62 90 ASN A C 1
ATOM 721 O O . ASN A 1 90 ? 37.712 20.631 11.645 1.00 79.62 90 ASN A O 1
ATOM 725 N N . PRO A 1 91 ? 39.577 20.129 12.798 1.00 80.50 91 PRO A N 1
ATOM 726 C CA . PRO A 1 91 ? 40.253 21.393 12.503 1.00 80.50 91 PRO A CA 1
ATOM 727 C C . PRO A 1 91 ? 40.526 21.610 11.008 1.00 80.50 91 PRO A C 1
ATOM 729 O O . PRO A 1 91 ? 40.642 22.750 10.573 1.00 80.50 91 PRO A O 1
ATOM 732 N N . VAL A 1 92 ? 40.621 20.542 10.208 1.00 79.75 92 VAL A N 1
ATOM 733 C CA . VAL A 1 92 ? 40.823 20.637 8.751 1.00 79.75 92 VAL A CA 1
ATOM 734 C C . VAL A 1 92 ? 39.528 21.047 8.061 1.00 79.75 92 VAL A C 1
ATOM 736 O O . VAL A 1 92 ? 39.534 21.903 7.182 1.00 79.75 92 VAL A O 1
ATOM 739 N N . LEU A 1 93 ? 38.405 20.461 8.481 1.00 81.81 93 LEU A N 1
ATOM 740 C CA . LEU A 1 93 ? 37.091 20.835 7.967 1.00 81.81 93 LEU A CA 1
ATOM 741 C C . LEU A 1 93 ? 36.730 22.269 8.372 1.00 81.81 93 LEU A C 1
ATOM 743 O O . LEU A 1 93 ? 36.199 23.004 7.545 1.00 81.81 93 LEU A O 1
ATOM 747 N N . MET A 1 94 ? 37.049 22.663 9.608 1.00 82.19 94 MET A N 1
ATOM 748 C CA . MET A 1 94 ? 36.852 24.030 10.093 1.00 82.19 94 MET A CA 1
ATOM 749 C C . MET A 1 94 ? 37.622 25.041 9.235 1.00 82.19 94 MET A C 1
ATOM 751 O O . MET A 1 94 ? 37.024 25.988 8.745 1.00 82.19 94 MET A O 1
ATOM 755 N N . ASP A 1 95 ? 38.903 24.785 8.951 1.00 81.88 95 ASP A N 1
ATOM 756 C CA . ASP A 1 95 ? 39.729 25.647 8.093 1.00 81.88 95 ASP A CA 1
ATOM 757 C C . ASP A 1 95 ? 39.143 25.804 6.675 1.00 81.88 95 ASP A C 1
ATOM 759 O O . ASP A 1 95 ? 39.061 26.908 6.141 1.00 81.88 95 ASP A O 1
ATOM 763 N N . ILE A 1 96 ? 38.646 24.718 6.074 1.00 81.81 96 ILE A N 1
ATOM 764 C CA . ILE A 1 96 ? 38.003 24.765 4.749 1.00 81.81 96 ILE A CA 1
ATOM 765 C C . ILE A 1 96 ? 36.693 25.566 4.792 1.00 81.81 96 ILE A C 1
ATOM 767 O O . ILE A 1 96 ? 36.400 26.322 3.863 1.00 81.81 96 ILE A O 1
ATOM 771 N N . VAL A 1 97 ? 35.893 25.395 5.846 1.00 82.44 97 VAL A N 1
ATOM 772 C CA . VAL A 1 97 ? 34.602 26.079 6.002 1.00 82.44 97 VAL A CA 1
ATOM 773 C C . VAL A 1 97 ? 34.796 27.568 6.293 1.00 82.44 97 VAL A C 1
ATOM 775 O O . VAL A 1 97 ? 34.092 28.375 5.691 1.00 82.44 97 VAL A O 1
ATOM 778 N N . ASP A 1 98 ? 35.771 27.935 7.126 1.00 80.31 98 ASP A N 1
ATOM 779 C CA . ASP A 1 98 ? 36.105 29.328 7.453 1.00 80.31 98 ASP A CA 1
ATOM 780 C C . ASP A 1 98 ? 36.622 30.100 6.232 1.00 80.31 98 ASP A C 1
ATOM 782 O O . ASP A 1 98 ? 36.383 31.300 6.090 1.00 80.31 98 ASP A O 1
ATOM 786 N N . GLN A 1 99 ? 37.286 29.407 5.304 1.00 78.94 99 GLN A N 1
ATOM 787 C CA . GLN A 1 99 ? 37.740 29.985 4.040 1.00 78.94 99 GLN A CA 1
ATOM 788 C C . GLN A 1 99 ? 36.614 30.165 3.001 1.00 78.94 99 GLN A C 1
ATOM 790 O O . GLN A 1 99 ? 36.847 30.819 1.983 1.00 78.94 99 GLN A O 1
ATOM 795 N N . CYS A 1 100 ? 35.413 29.613 3.227 1.00 79.12 100 CYS A N 1
ATOM 796 C CA . CYS A 1 100 ? 34.280 29.673 2.296 1.00 79.12 100 CYS A CA 1
ATOM 797 C C . CYS A 1 100 ? 33.186 30.638 2.779 1.00 79.12 100 CYS A C 1
ATOM 799 O O . CYS A 1 100 ? 32.605 30.467 3.849 1.00 79.12 100 CYS A O 1
ATOM 801 N N . SER A 1 101 ? 32.792 31.602 1.941 1.00 65.94 101 SER A N 1
ATOM 802 C CA . SER A 1 101 ? 31.816 32.638 2.327 1.00 65.94 101 SER A CA 1
ATOM 803 C C . SER A 1 101 ? 30.388 32.122 2.568 1.00 65.94 101 SER A C 1
ATOM 805 O O . SER A 1 101 ? 29.609 32.766 3.270 1.00 65.94 101 SER A O 1
ATOM 807 N N . PHE A 1 102 ? 30.028 30.960 2.012 1.00 65.19 102 PHE A N 1
ATOM 808 C CA . PHE A 1 102 ? 28.671 30.398 2.092 1.00 65.19 102 PHE A CA 1
ATOM 809 C C . PHE A 1 102 ? 28.508 29.248 3.102 1.00 65.19 102 PHE A C 1
ATOM 811 O O . PHE A 1 102 ? 27.422 28.662 3.199 1.00 65.19 102 PHE A O 1
ATOM 818 N N . GLY A 1 103 ? 29.555 28.951 3.878 1.00 72.44 103 GLY A N 1
ATOM 819 C CA . GLY A 1 103 ? 29.538 27.949 4.941 1.00 72.44 103 GLY A CA 1
ATOM 820 C C . GLY A 1 103 ? 29.295 26.511 4.462 1.00 72.44 103 GLY A C 1
ATOM 821 O O . GLY A 1 103 ? 29.531 26.153 3.304 1.00 72.44 103 GLY A O 1
ATOM 822 N N . CYS A 1 104 ? 28.817 25.669 5.385 1.00 77.31 104 CYS A N 1
ATOM 823 C CA . CYS A 1 104 ? 28.624 24.235 5.176 1.00 77.31 104 CYS A CA 1
ATOM 824 C C . CYS A 1 104 ? 27.139 23.834 5.150 1.00 77.31 104 CYS A C 1
ATOM 826 O O . CYS A 1 104 ? 26.331 24.312 5.952 1.00 77.31 104 CYS A O 1
ATOM 828 N N . LYS A 1 105 ? 26.772 22.913 4.251 1.00 76.62 105 LYS A N 1
ATOM 829 C CA . LYS A 1 105 ? 25.439 22.298 4.178 1.00 76.62 105 LYS A CA 1
ATOM 830 C C . LYS A 1 105 ? 25.534 20.782 4.105 1.00 76.62 105 LYS A C 1
ATOM 832 O O . LYS A 1 105 ? 26.440 20.226 3.497 1.00 76.62 105 LYS A O 1
ATOM 837 N N . VAL A 1 106 ? 24.540 20.114 4.678 1.00 76.06 106 VAL A N 1
ATOM 838 C CA . VAL A 1 106 ? 24.453 18.652 4.707 1.00 76.06 106 VAL A CA 1
ATOM 839 C C . VAL A 1 106 ? 23.411 18.176 3.700 1.00 76.06 106 VAL A C 1
ATOM 841 O O . VAL A 1 106 ? 22.288 18.684 3.681 1.00 76.06 106 VAL A O 1
ATOM 844 N N . LEU A 1 107 ? 23.767 17.182 2.885 1.00 74.88 107 LEU A N 1
ATOM 845 C CA . LEU A 1 107 ? 22.862 16.520 1.948 1.00 74.88 107 LEU A CA 1
ATOM 846 C C . LEU A 1 107 ? 22.755 15.023 2.236 1.00 74.88 107 LEU A C 1
ATOM 848 O O . LEU A 1 107 ? 23.751 14.308 2.384 1.00 74.88 107 LEU A O 1
ATOM 852 N N . ASN A 1 108 ? 21.512 14.534 2.248 1.00 72.25 108 ASN A N 1
ATOM 853 C CA . ASN A 1 108 ? 21.224 13.111 2.314 1.00 72.25 108 ASN A CA 1
ATOM 854 C C . ASN A 1 108 ? 20.849 12.568 0.929 1.00 72.25 108 ASN A C 1
ATOM 856 O O . ASN A 1 108 ? 19.709 12.703 0.475 1.00 72.25 108 ASN A O 1
ATOM 860 N N . ASN A 1 109 ? 21.792 11.862 0.308 1.00 68.88 109 ASN A N 1
ATOM 861 C CA . ASN A 1 109 ? 21.621 11.261 -1.015 1.00 68.88 109 ASN A CA 1
ATOM 862 C C . ASN A 1 109 ? 20.658 10.059 -1.043 1.00 68.88 109 ASN A C 1
ATOM 864 O O . ASN A 1 109 ? 20.252 9.635 -2.125 1.00 68.88 109 ASN A O 1
ATOM 868 N N . ASN A 1 110 ? 20.282 9.506 0.115 1.00 63.94 110 ASN A N 1
ATOM 869 C CA . ASN A 1 110 ? 19.308 8.418 0.223 1.00 63.94 110 ASN A CA 1
ATOM 870 C C . ASN A 1 110 ? 17.861 8.937 0.354 1.00 63.94 110 ASN A C 1
ATOM 872 O O . ASN A 1 110 ? 16.891 8.192 0.192 1.00 63.94 110 ASN A O 1
ATOM 876 N N . SER A 1 111 ? 17.696 10.236 0.619 1.00 65.00 111 SER A N 1
ATOM 877 C CA . SER A 1 111 ? 16.385 10.867 0.706 1.00 65.00 111 SER A CA 1
ATOM 878 C C . SER A 1 111 ? 15.821 11.155 -0.695 1.00 65.00 111 SER A C 1
ATOM 880 O O . SER A 1 111 ? 16.479 11.737 -1.551 1.00 65.00 111 SER A O 1
ATOM 882 N N . LYS A 1 112 ? 14.573 10.742 -0.952 1.00 60.66 112 LYS A N 1
ATOM 883 C CA . LYS A 1 112 ? 13.882 10.971 -2.242 1.00 60.66 112 LYS A CA 1
ATOM 884 C C . LYS A 1 112 ? 13.206 12.349 -2.341 1.00 60.66 112 LYS A C 1
ATOM 886 O O . LYS A 1 112 ? 12.503 12.623 -3.309 1.00 60.66 112 LYS A O 1
ATOM 891 N N . GLY A 1 113 ? 13.338 13.188 -1.313 1.00 59.66 113 GLY A N 1
ATOM 892 C CA . GLY A 1 113 ? 12.626 14.459 -1.198 1.00 59.66 113 GLY A CA 1
ATOM 893 C C . GLY A 1 113 ? 13.353 15.611 -1.891 1.00 59.66 113 GLY A C 1
ATOM 894 O O . GLY A 1 113 ? 14.553 15.787 -1.729 1.00 59.66 113 GLY A O 1
ATOM 895 N N . THR A 1 114 ? 12.610 16.465 -2.596 1.00 60.16 114 THR A N 1
ATOM 896 C CA . THR A 1 114 ? 13.151 17.654 -3.284 1.00 60.16 114 THR A CA 1
ATOM 897 C C . THR A 1 114 ? 13.437 18.833 -2.349 1.00 60.16 114 THR A C 1
ATOM 899 O O . THR A 1 114 ? 14.120 19.774 -2.743 1.00 60.16 114 THR A O 1
ATOM 902 N N . LYS A 1 115 ? 12.960 18.784 -1.097 1.00 67.31 115 LYS A N 1
ATOM 903 C CA . LYS A 1 115 ? 13.070 19.881 -0.116 1.00 67.31 115 LYS A CA 1
ATOM 904 C C . LYS A 1 115 ? 14.516 20.299 0.161 1.00 67.31 115 LYS A C 1
ATOM 906 O O . LYS A 1 115 ? 14.807 21.484 0.132 1.00 67.31 115 LYS A O 1
ATOM 911 N N . GLN A 1 116 ? 15.426 19.336 0.331 1.00 68.12 116 GLN A N 1
ATOM 912 C CA . GLN A 1 116 ? 16.844 19.615 0.609 1.00 68.12 116 GLN A CA 1
ATOM 913 C C . GLN A 1 116 ? 17.510 20.401 -0.528 1.00 68.12 116 GLN A C 1
ATOM 915 O O . GLN A 1 116 ? 18.269 21.336 -0.291 1.00 68.12 116 GLN A O 1
ATOM 920 N N . VAL A 1 117 ? 17.177 20.053 -1.772 1.00 65.38 117 VAL A N 1
ATOM 921 C CA . VAL A 1 117 ? 17.701 20.712 -2.975 1.00 65.38 117 VAL A CA 1
ATOM 922 C C . VAL A 1 117 ? 17.078 22.098 -3.151 1.00 65.38 117 VAL A C 1
ATOM 924 O O . VAL A 1 117 ? 17.771 23.052 -3.492 1.00 65.38 117 VAL A O 1
ATOM 927 N N . VAL A 1 118 ? 15.782 22.241 -2.863 1.00 66.00 118 VAL A N 1
ATOM 928 C CA . VAL A 1 118 ? 15.098 23.541 -2.902 1.00 66.00 118 VAL A CA 1
ATOM 929 C C . VAL A 1 118 ? 15.658 24.489 -1.839 1.00 66.00 118 VAL A C 1
ATOM 931 O O . VAL A 1 118 ? 15.907 25.646 -2.153 1.00 66.00 118 VAL A O 1
ATOM 934 N N . ASP A 1 119 ? 15.930 24.018 -0.622 1.00 65.62 119 ASP A N 1
ATOM 935 C CA . ASP A 1 119 ? 16.524 24.830 0.451 1.00 65.62 119 ASP A CA 1
ATOM 936 C C . ASP A 1 119 ? 17.992 25.195 0.171 1.00 65.62 119 ASP A C 1
ATOM 938 O O . ASP A 1 119 ? 18.459 26.280 0.541 1.00 65.62 119 ASP A O 1
ATOM 942 N N . LEU A 1 120 ? 18.723 24.317 -0.528 1.00 68.06 120 LEU A N 1
ATOM 943 C CA . LEU A 1 120 ? 20.071 24.594 -1.020 1.00 68.06 120 LEU A CA 1
ATOM 944 C C . LEU A 1 120 ? 20.067 25.778 -1.999 1.00 68.06 120 LEU A C 1
ATOM 946 O O . LEU A 1 120 ? 20.884 26.681 -1.832 1.00 68.06 120 LEU A O 1
ATOM 950 N N . ILE A 1 121 ? 19.120 25.791 -2.944 1.00 64.62 121 ILE A N 1
ATOM 951 C CA . ILE A 1 121 ? 19.002 26.793 -4.018 1.00 64.62 121 ILE A CA 1
ATOM 952 C C . ILE A 1 121 ? 18.354 28.098 -3.524 1.00 64.62 121 ILE A C 1
ATOM 954 O O . ILE A 1 121 ? 18.836 29.188 -3.823 1.00 64.62 121 ILE A O 1
ATOM 958 N N . ARG A 1 122 ? 17.276 28.017 -2.733 1.00 57.84 122 ARG A N 1
ATOM 959 C CA . ARG A 1 122 ? 16.454 29.172 -2.323 1.00 57.84 122 ARG A CA 1
ATOM 960 C C . ARG A 1 122 ? 17.201 30.164 -1.436 1.00 57.84 122 ARG A C 1
ATOM 962 O O . ARG A 1 122 ? 16.919 31.353 -1.495 1.00 57.84 122 ARG A O 1
ATOM 969 N N . LYS A 1 123 ? 18.163 29.694 -0.637 1.00 57.47 123 LYS A N 1
ATOM 970 C CA . LYS A 1 123 ? 19.036 30.558 0.177 1.00 57.47 123 LYS A CA 1
ATOM 971 C C . LYS A 1 123 ? 20.130 31.268 -0.639 1.00 57.47 123 LYS A C 1
ATOM 973 O O . LYS A 1 123 ? 20.959 31.931 -0.033 1.00 57.47 123 LYS A O 1
ATOM 978 N N . GLN A 1 124 ? 20.197 31.066 -1.958 1.00 58.69 124 GLN A N 1
ATOM 979 C CA . GLN A 1 124 ? 21.285 31.553 -2.825 1.00 58.69 124 GLN A CA 1
ATOM 980 C C . GLN A 1 124 ? 20.787 32.375 -4.024 1.00 58.69 124 GLN A C 1
ATOM 982 O O . GLN A 1 124 ? 21.551 33.122 -4.626 1.00 58.69 124 GLN A O 1
ATOM 987 N N . THR A 1 125 ? 19.500 32.290 -4.363 1.00 47.88 125 THR A N 1
ATOM 988 C CA . THR A 1 125 ? 18.875 33.133 -5.388 1.00 47.88 125 THR A CA 1
ATOM 989 C C . THR A 1 125 ? 18.550 34.525 -4.849 1.00 47.88 125 THR A C 1
ATOM 991 O O . THR A 1 125 ? 17.386 34.827 -4.606 1.00 47.88 125 THR A O 1
ATOM 994 N N . ASP A 1 126 ? 19.578 35.355 -4.685 1.00 47.59 126 ASP A N 1
ATOM 995 C CA . ASP A 1 126 ? 19.455 36.819 -4.822 1.00 47.59 126 ASP A CA 1
ATOM 996 C C . ASP A 1 126 ? 20.271 37.346 -6.020 1.00 47.59 126 ASP A C 1
ATOM 998 O O . ASP A 1 126 ? 20.127 38.493 -6.432 1.00 47.59 126 ASP A O 1
ATOM 1002 N N . ALA A 1 127 ? 21.078 36.488 -6.659 1.00 43.72 127 ALA A N 1
ATOM 1003 C CA . ALA A 1 127 ? 21.843 36.845 -7.845 1.00 43.72 127 ALA A CA 1
ATOM 1004 C C . ALA A 1 127 ? 21.790 35.749 -8.925 1.00 43.72 127 ALA A C 1
ATOM 1006 O O . ALA A 1 127 ? 21.665 34.552 -8.659 1.00 43.72 127 ALA A O 1
ATOM 1007 N N . SER A 1 128 ? 21.807 36.198 -10.178 1.00 47.09 128 SER A N 1
ATOM 1008 C CA . SER A 1 128 ? 21.552 35.425 -11.396 1.00 47.09 128 SER A CA 1
ATOM 1009 C C . SER A 1 128 ? 22.748 34.543 -11.801 1.00 47.09 128 SER A C 1
ATOM 1011 O O . SER A 1 128 ? 23.315 34.739 -12.874 1.00 47.09 128 SER A O 1
ATOM 1013 N N . HIS A 1 129 ? 23.123 33.562 -10.975 1.00 50.56 129 HIS A N 1
ATOM 1014 C CA . HIS A 1 129 ? 24.259 32.663 -11.235 1.00 50.56 129 HIS A CA 1
ATOM 1015 C C . HIS A 1 129 ? 23.820 31.227 -11.600 1.00 50.56 129 HIS A C 1
ATOM 1017 O O . HIS A 1 129 ? 22.810 30.709 -11.121 1.00 50.56 129 HIS A O 1
ATOM 1023 N N . ARG A 1 130 ? 24.586 30.577 -12.484 1.00 49.53 130 ARG A N 1
ATOM 1024 C CA . ARG A 1 130 ? 24.555 29.141 -12.825 1.00 49.53 130 ARG A CA 1
ATOM 1025 C C . ARG A 1 130 ? 25.287 28.343 -11.728 1.00 49.53 130 ARG A C 1
ATOM 1027 O O . ARG A 1 130 ? 26.042 28.915 -10.952 1.00 49.53 130 ARG A O 1
ATOM 1034 N N . CYS A 1 131 ? 25.079 27.028 -11.619 1.00 48.06 131 CYS A N 1
ATOM 1035 C CA . CYS A 1 131 ? 25.711 26.208 -10.570 1.00 48.06 131 CYS A CA 1
ATOM 1036 C C . CYS A 1 131 ? 26.691 25.182 -11.162 1.00 48.06 131 CYS A C 1
ATOM 1038 O O . CYS A 1 131 ? 26.443 24.581 -12.205 1.00 48.06 131 CYS A O 1
ATOM 1040 N N . PHE A 1 132 ? 27.798 24.949 -10.471 1.00 45.31 132 PHE A N 1
ATOM 1041 C CA . PHE A 1 132 ? 28.882 24.045 -10.837 1.00 45.31 132 PHE A CA 1
ATOM 1042 C C . PHE A 1 132 ? 29.159 23.086 -9.672 1.00 45.31 132 PHE A C 1
ATOM 1044 O O . PHE A 1 132 ? 29.160 23.504 -8.515 1.00 45.31 132 PHE A O 1
ATOM 1051 N N . LEU A 1 133 ? 29.363 21.795 -9.944 1.00 44.94 133 LEU A N 1
ATOM 1052 C CA . LEU A 1 133 ? 29.625 20.791 -8.911 1.00 44.94 133 LEU A CA 1
ATOM 1053 C C . LEU A 1 133 ? 31.061 20.282 -9.052 1.00 44.94 133 LEU A C 1
ATOM 1055 O O . LEU A 1 133 ? 31.374 19.617 -10.034 1.00 44.94 133 LEU A O 1
ATOM 1059 N N . ILE A 1 134 ? 31.911 20.571 -8.061 1.00 50.75 134 ILE A N 1
ATOM 1060 C CA . ILE A 1 134 ? 33.273 20.036 -7.985 1.00 50.75 134 ILE A CA 1
ATOM 1061 C C . ILE A 1 134 ? 33.288 18.851 -7.026 1.00 50.75 134 ILE A C 1
ATOM 1063 O O . ILE A 1 134 ? 32.956 18.953 -5.841 1.00 50.75 134 ILE A O 1
ATOM 1067 N N . ARG A 1 135 ? 33.685 17.697 -7.554 1.00 43.84 135 ARG A N 1
ATOM 1068 C CA . ARG A 1 135 ? 33.748 16.446 -6.806 1.00 43.84 135 ARG A CA 1
ATOM 1069 C C . ARG A 1 135 ? 35.159 16.220 -6.262 1.00 43.84 135 ARG A C 1
ATOM 1071 O O . ARG A 1 135 ? 36.098 16.155 -7.042 1.00 43.84 135 ARG A O 1
ATOM 1078 N N . SER A 1 136 ? 35.288 16.052 -4.945 1.00 41.44 136 SER A N 1
ATOM 1079 C CA . SER A 1 136 ? 36.486 15.500 -4.298 1.00 41.44 136 SER A CA 1
ATOM 1080 C C . SER A 1 136 ? 36.096 14.160 -3.678 1.00 41.44 136 SER A C 1
ATOM 1082 O O . SER A 1 136 ? 35.410 14.123 -2.658 1.00 41.44 136 SER A O 1
ATOM 1084 N N . LEU A 1 137 ? 36.421 13.040 -4.327 1.00 34.72 137 LEU A N 1
ATOM 1085 C CA . LEU A 1 137 ? 36.187 11.706 -3.763 1.00 34.72 137 LEU A CA 1
ATOM 1086 C C . LEU A 1 137 ? 37.329 10.765 -4.148 1.00 34.72 137 LEU A C 1
ATOM 1088 O O . LEU A 1 137 ? 37.271 10.150 -5.210 1.00 34.72 137 LEU A O 1
ATOM 1092 N N . ARG A 1 138 ? 38.272 10.512 -3.232 1.00 31.28 138 ARG A N 1
ATOM 1093 C CA . ARG A 1 138 ? 39.162 9.351 -3.393 1.00 31.28 138 ARG A CA 1
ATOM 1094 C C . ARG A 1 138 ? 38.383 8.027 -3.284 1.00 31.28 138 ARG A C 1
ATOM 1096 O O . ARG A 1 138 ? 37.534 7.889 -2.392 1.00 31.28 138 ARG A O 1
ATOM 1103 N N . PRO A 1 139 ? 38.699 7.012 -4.109 1.00 31.06 139 PRO A N 1
ATOM 1104 C CA . PRO A 1 139 ? 38.208 5.650 -3.919 1.00 31.06 139 PRO A CA 1
ATOM 1105 C C . PRO A 1 139 ? 38.919 4.907 -2.766 1.00 31.06 139 PRO A C 1
ATOM 1107 O O . PRO A 1 139 ? 39.969 5.307 -2.269 1.00 31.06 139 PRO A O 1
ATOM 1110 N N . ARG A 1 140 ? 38.281 3.817 -2.310 1.00 29.30 140 ARG A N 1
ATOM 1111 C CA . ARG A 1 140 ? 38.666 2.972 -1.160 1.00 29.30 140 ARG A CA 1
ATOM 1112 C C . ARG A 1 140 ? 40.011 2.252 -1.366 1.00 29.30 140 ARG A C 1
ATOM 1114 O O . ARG A 1 140 ? 40.243 1.687 -2.428 1.00 29.30 140 ARG A O 1
ATOM 1121 N N . HIS A 1 141 ? 40.800 2.120 -0.295 1.00 28.56 141 HIS A N 1
ATOM 1122 C CA . HIS A 1 141 ? 41.848 1.091 -0.181 1.00 28.56 141 HIS A CA 1
ATOM 1123 C C . HIS A 1 141 ? 41.211 -0.330 -0.174 1.00 28.56 141 HIS A C 1
ATOM 1125 O O . HIS A 1 141 ? 40.098 -0.489 0.344 1.00 28.56 141 HIS A O 1
ATOM 1131 N N . PRO A 1 142 ? 41.865 -1.376 -0.722 1.00 31.12 142 PRO A N 1
ATOM 1132 C CA . PRO A 1 142 ? 41.226 -2.637 -1.110 1.00 31.12 142 PRO A CA 1
ATOM 1133 C C . PRO A 1 142 ? 41.104 -3.655 0.040 1.00 31.12 142 PRO A C 1
ATOM 1135 O O . PRO A 1 142 ? 41.630 -4.762 -0.030 1.00 31.12 142 PRO A O 1
ATOM 1138 N N . SER A 1 143 ? 40.382 -3.313 1.109 1.00 28.92 143 SER A N 1
ATOM 1139 C CA . SER A 1 143 ? 40.094 -4.267 2.192 1.00 28.92 143 SER A CA 1
ATOM 1140 C C . SER A 1 143 ? 38.727 -4.044 2.854 1.00 28.92 143 SER A C 1
ATOM 1142 O O . SER A 1 143 ? 38.647 -3.841 4.060 1.00 28.92 143 SER A O 1
ATOM 1144 N N . ALA A 1 144 ? 37.634 -4.046 2.079 1.00 26.52 144 ALA A N 1
ATOM 1145 C CA . ALA A 1 144 ? 36.260 -4.230 2.584 1.00 26.52 144 ALA A CA 1
ATOM 1146 C C . ALA A 1 144 ? 35.267 -4.478 1.423 1.00 26.52 144 ALA A C 1
ATOM 1148 O O . ALA A 1 144 ? 35.431 -3.879 0.357 1.00 26.52 144 ALA A O 1
ATOM 1149 N N . PRO A 1 145 ? 34.218 -5.311 1.599 1.00 29.47 145 PRO A N 1
ATOM 1150 C CA . PRO A 1 145 ? 33.386 -5.791 0.495 1.00 29.47 145 PRO A CA 1
ATOM 1151 C C . PRO A 1 145 ? 32.466 -4.712 -0.110 1.00 29.47 145 PRO A C 1
ATOM 1153 O O . PRO A 1 145 ? 32.061 -3.741 0.541 1.00 29.47 145 PRO A O 1
ATOM 1156 N N . ALA A 1 146 ? 32.149 -4.900 -1.393 1.00 29.45 146 ALA A N 1
ATOM 1157 C CA . ALA A 1 146 ? 31.437 -3.966 -2.264 1.00 29.45 146 ALA A CA 1
ATOM 1158 C C . ALA A 1 146 ? 29.913 -3.909 -2.014 1.00 29.45 146 ALA A C 1
ATOM 1160 O O . ALA A 1 146 ? 29.264 -4.931 -1.790 1.00 29.45 146 ALA A O 1
ATOM 1161 N N . ARG A 1 147 ? 29.330 -2.705 -2.120 1.00 31.92 147 ARG A N 1
ATOM 1162 C CA . ARG A 1 147 ? 27.887 -2.448 -2.310 1.00 31.92 147 ARG A CA 1
ATOM 1163 C C . ARG A 1 147 ? 27.713 -1.278 -3.298 1.00 31.92 147 ARG A C 1
ATOM 1165 O O . ARG A 1 147 ? 28.592 -0.421 -3.324 1.00 31.92 147 ARG A O 1
ATOM 1172 N N . PRO A 1 148 ? 26.642 -1.268 -4.116 1.00 34.59 148 PRO A N 1
ATOM 1173 C CA . PRO A 1 148 ? 26.636 -0.626 -5.431 1.00 34.59 148 PRO A CA 1
ATOM 1174 C C . PRO A 1 148 ? 26.545 0.904 -5.389 1.00 34.59 148 PRO A C 1
ATOM 1176 O O . PRO A 1 148 ? 25.919 1.490 -4.505 1.00 34.59 148 PRO A O 1
ATOM 1179 N N . ASP A 1 149 ? 27.160 1.518 -6.399 1.00 33.00 149 ASP A N 1
ATOM 1180 C CA . ASP A 1 149 ? 27.389 2.950 -6.562 1.00 33.00 149 ASP A CA 1
ATOM 1181 C C . ASP A 1 149 ? 26.112 3.805 -6.656 1.00 33.00 149 ASP A C 1
ATOM 1183 O O . ASP A 1 149 ? 25.178 3.534 -7.414 1.00 33.00 149 ASP A O 1
ATOM 1187 N N . GLY A 1 150 ? 26.109 4.926 -5.925 1.00 35.81 150 GLY A N 1
ATOM 1188 C CA . GLY A 1 150 ? 25.021 5.914 -5.857 1.00 35.81 150 GLY A CA 1
ATOM 1189 C C . GLY A 1 150 ? 24.865 6.834 -7.080 1.00 35.81 150 GLY A C 1
ATOM 1190 O O . GLY A 1 150 ? 24.100 7.797 -7.028 1.00 35.81 150 GLY A O 1
ATOM 1191 N N . ALA A 1 151 ? 25.547 6.565 -8.197 1.00 35.34 151 ALA A N 1
ATOM 1192 C CA . ALA A 1 151 ? 25.555 7.433 -9.383 1.00 35.34 151 ALA A CA 1
ATOM 1193 C C . ALA A 1 151 ? 24.232 7.429 -10.188 1.00 35.34 151 ALA A C 1
ATOM 1195 O O . ALA A 1 151 ? 23.990 8.310 -11.014 1.00 35.34 151 ALA A O 1
ATOM 1196 N N . GLY A 1 152 ? 23.331 6.472 -9.940 1.00 34.09 152 GLY A N 1
ATOM 1197 C CA . GLY A 1 152 ? 22.092 6.313 -10.712 1.00 34.09 152 GLY A CA 1
ATOM 1198 C C . GLY A 1 152 ? 20.926 7.238 -10.329 1.00 34.09 152 GLY A C 1
ATOM 1199 O O . GLY A 1 152 ? 19.906 7.236 -11.015 1.00 34.09 152 GLY A O 1
ATOM 1200 N N . SER A 1 153 ? 20.989 7.995 -9.227 1.00 37.62 153 SER A N 1
ATOM 1201 C CA . SER A 1 153 ? 19.819 8.749 -8.720 1.00 37.62 153 SER A CA 1
ATOM 1202 C C . SER A 1 153 ? 19.704 10.175 -9.282 1.00 37.62 153 SER A C 1
ATOM 1204 O O . SER A 1 153 ? 18.614 10.609 -9.652 1.00 37.62 153 SER A O 1
ATOM 1206 N N . VAL A 1 154 ? 20.828 10.877 -9.467 1.00 34.00 154 VAL A N 1
ATOM 1207 C CA . VAL A 1 154 ? 20.841 12.266 -9.973 1.00 34.00 154 VAL A CA 1
ATOM 1208 C C . VAL A 1 154 ? 20.377 12.336 -11.437 1.00 34.00 154 VAL A C 1
ATOM 1210 O O . VAL A 1 154 ? 19.606 13.220 -11.809 1.00 34.00 154 VAL A O 1
ATOM 1213 N N . ARG A 1 155 ? 20.721 11.324 -12.251 1.00 36.12 155 ARG A N 1
ATOM 1214 C CA . ARG A 1 155 ? 20.212 11.174 -13.629 1.00 36.12 155 ARG A CA 1
ATOM 1215 C C . ARG A 1 155 ? 18.699 10.904 -13.680 1.00 36.12 155 ARG A C 1
ATOM 1217 O O . ARG A 1 155 ? 18.029 11.382 -14.592 1.00 36.12 155 ARG A O 1
ATOM 1224 N N . ARG A 1 156 ? 18.142 10.197 -12.683 1.00 34.75 156 ARG A N 1
ATOM 1225 C CA . ARG A 1 156 ? 16.697 9.902 -12.579 1.00 34.75 156 ARG A CA 1
ATOM 1226 C C . ARG A 1 156 ? 15.881 11.116 -12.131 1.00 34.75 156 ARG A C 1
ATOM 1228 O O . ARG A 1 156 ? 14.805 11.342 -12.674 1.00 34.75 156 ARG A O 1
ATOM 1235 N N . ALA A 1 157 ? 16.416 11.939 -11.228 1.00 32.47 157 ALA A N 1
ATOM 1236 C CA . ALA A 1 157 ? 15.790 13.202 -10.831 1.00 32.47 157 ALA A CA 1
ATOM 1237 C C . ALA A 1 157 ? 15.735 14.217 -11.995 1.00 32.47 157 ALA A C 1
ATOM 1239 O O . ALA A 1 157 ? 14.714 14.871 -12.196 1.00 32.47 157 ALA A O 1
ATOM 1240 N N . ALA A 1 158 ? 16.785 14.280 -12.824 1.00 33.69 158 ALA A N 1
ATOM 1241 C CA . ALA A 1 158 ? 16.825 15.133 -14.017 1.00 33.69 158 ALA A CA 1
ATOM 1242 C C . ALA A 1 158 ? 15.924 14.638 -15.174 1.00 33.69 158 ALA A C 1
ATOM 1244 O O . ALA A 1 158 ? 15.478 15.437 -15.999 1.00 33.69 158 ALA A O 1
ATOM 1245 N N . ALA A 1 159 ? 15.644 13.331 -15.253 1.00 33.66 159 ALA A N 1
ATOM 1246 C CA . ALA A 1 159 ? 14.713 12.751 -16.230 1.00 33.66 159 ALA A CA 1
ATOM 1247 C C . ALA A 1 159 ? 13.236 12.942 -15.825 1.00 33.66 159 ALA A C 1
ATOM 1249 O O . ALA A 1 159 ? 12.405 13.252 -16.679 1.00 33.66 159 ALA A O 1
ATOM 1250 N N . ALA A 1 160 ? 12.926 12.842 -14.526 1.00 32.22 160 ALA A N 1
ATOM 1251 C CA . ALA A 1 160 ? 11.593 13.121 -13.977 1.00 32.22 160 ALA A CA 1
ATOM 1252 C C . ALA A 1 160 ? 11.184 14.599 -14.150 1.00 32.22 160 ALA A C 1
ATOM 1254 O O . ALA A 1 160 ? 10.038 14.904 -14.447 1.00 32.22 160 ALA A O 1
ATOM 1255 N N . TRP A 1 161 ? 12.142 15.526 -14.074 1.00 35.09 161 TRP A N 1
ATOM 1256 C CA . TRP A 1 161 ? 11.891 16.951 -14.322 1.00 35.09 161 TRP A CA 1
ATOM 1257 C C . TRP A 1 161 ? 11.582 17.296 -15.790 1.00 35.09 161 TRP A C 1
ATOM 1259 O O . TRP A 1 161 ? 10.852 18.248 -16.064 1.00 35.09 161 TRP A O 1
ATOM 1269 N N . ARG A 1 162 ? 12.124 16.535 -16.751 1.00 32.44 162 ARG A N 1
ATOM 1270 C CA . ARG A 1 162 ? 11.916 16.771 -18.194 1.00 32.44 162 ARG A CA 1
ATOM 1271 C C . ARG A 1 162 ? 10.506 16.400 -18.660 1.00 32.44 162 ARG A C 1
ATOM 1273 O O . ARG A 1 162 ? 9.991 17.016 -19.585 1.00 32.44 162 ARG A O 1
ATOM 1280 N N . THR A 1 163 ? 9.892 15.414 -18.012 1.00 33.88 163 THR A N 1
ATOM 1281 C CA . THR A 1 163 ? 8.548 14.911 -18.337 1.00 33.88 163 THR A CA 1
ATOM 1282 C C . THR A 1 163 ? 7.436 15.797 -17.765 1.00 33.88 163 THR A C 1
ATOM 1284 O O . THR A 1 163 ? 6.385 15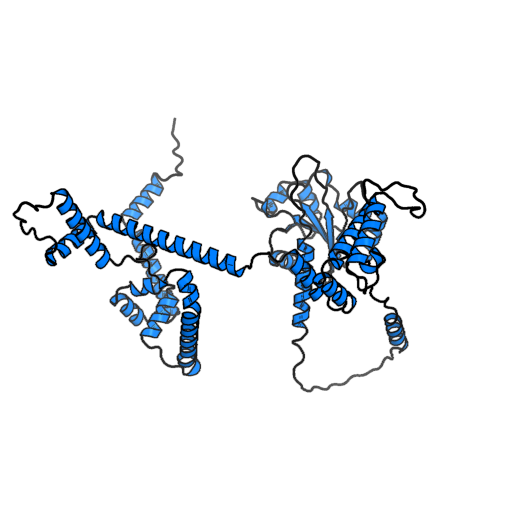.926 -18.385 1.00 33.88 163 THR A O 1
ATOM 1287 N N . GLU A 1 164 ? 7.691 16.502 -16.661 1.00 33.84 164 GLU A N 1
ATOM 1288 C CA . GLU A 1 164 ? 6.703 17.355 -15.977 1.00 33.84 164 GLU A CA 1
ATOM 1289 C C . GLU A 1 164 ? 6.607 18.789 -16.553 1.00 33.84 164 GLU A C 1
ATOM 1291 O O . GLU A 1 164 ? 5.595 19.474 -16.392 1.00 33.84 164 GLU A O 1
ATOM 1296 N N . MET A 1 165 ? 7.621 19.240 -17.309 1.00 32.50 165 MET A N 1
ATOM 1297 C CA . MET A 1 165 ? 7.559 20.511 -18.055 1.00 32.50 165 MET A CA 1
ATOM 1298 C C . MET A 1 165 ? 6.814 20.410 -19.395 1.00 32.50 165 MET A C 1
ATOM 1300 O O . MET A 1 165 ? 6.265 21.414 -19.849 1.00 32.50 165 MET A O 1
ATOM 1304 N N . ALA A 1 166 ? 6.740 19.227 -20.016 1.00 34.75 166 ALA A N 1
ATOM 1305 C CA . ALA A 1 166 ? 6.001 19.041 -21.268 1.00 34.75 166 ALA A CA 1
ATOM 1306 C C . ALA A 1 166 ? 4.477 19.160 -21.060 1.00 34.75 166 ALA A C 1
ATOM 1308 O O . ALA A 1 166 ? 3.789 19.760 -21.880 1.00 34.75 166 ALA A O 1
ATOM 1309 N N . SER A 1 167 ? 3.956 18.703 -19.915 1.00 32.50 167 SER A N 1
ATOM 1310 C CA . SER A 1 167 ? 2.522 18.765 -19.587 1.00 32.50 167 SER A CA 1
ATOM 1311 C C . SER A 1 167 ? 2.031 20.146 -19.131 1.00 32.50 167 SER A C 1
ATOM 1313 O O . SER A 1 167 ? 0.825 20.378 -19.069 1.00 32.50 167 SER A O 1
ATOM 1315 N N . SER A 1 168 ? 2.937 21.079 -18.813 1.00 30.80 168 SER A N 1
ATOM 1316 C CA . SER A 1 168 ? 2.579 22.453 -18.418 1.00 30.80 168 SER A CA 1
ATOM 1317 C C . SER A 1 168 ? 2.506 23.427 -19.604 1.00 30.80 168 SER A C 1
ATOM 1319 O O . SER A 1 168 ? 1.987 24.532 -19.457 1.00 30.80 168 SER A O 1
ATOM 1321 N N . SER A 1 169 ? 2.973 23.021 -20.793 1.00 32.19 169 SER A N 1
ATOM 1322 C CA . SER A 1 169 ? 3.012 23.856 -22.005 1.00 32.19 169 SER A CA 1
ATOM 1323 C C . SER A 1 169 ? 1.677 23.935 -22.768 1.00 32.19 169 SER A C 1
ATOM 1325 O O . SER A 1 169 ? 1.517 24.820 -23.607 1.00 32.19 169 SER A O 1
ATOM 1327 N N . GLU A 1 170 ? 0.706 23.057 -22.500 1.00 34.34 170 GLU A N 1
ATOM 1328 C CA . GLU A 1 170 ? -0.586 23.031 -23.220 1.00 34.34 170 GLU A CA 1
ATOM 1329 C C . GLU A 1 170 ? -1.724 23.763 -22.493 1.00 34.34 170 GLU A C 1
ATOM 1331 O O . GLU A 1 170 ? -2.831 23.890 -23.012 1.00 34.34 170 GLU A O 1
ATOM 1336 N N . ARG A 1 171 ? -1.459 24.337 -21.315 1.00 32.00 171 ARG A N 1
ATOM 1337 C CA . ARG A 1 171 ? -2.445 25.105 -20.544 1.00 32.00 171 ARG A CA 1
ATOM 1338 C C . ARG A 1 171 ? -2.077 26.585 -20.497 1.00 32.00 171 ARG A C 1
ATOM 1340 O O . ARG A 1 171 ? -1.900 27.147 -19.427 1.00 32.00 171 ARG A O 1
ATOM 1347 N N . SER A 1 172 ? -1.926 27.218 -21.661 1.00 33.44 172 SER A N 1
ATOM 1348 C CA . SER A 1 172 ? -1.862 28.686 -21.809 1.00 33.44 172 SER A CA 1
ATOM 1349 C C . SER A 1 172 ? -2.145 29.125 -23.255 1.00 33.44 172 SER A C 1
ATOM 1351 O O . SER A 1 172 ? -1.354 29.824 -23.879 1.00 33.44 172 SER A O 1
ATOM 1353 N N . ARG A 1 173 ? -3.289 28.723 -23.819 1.00 35.31 173 ARG A N 1
ATOM 1354 C CA . ARG A 1 173 ? -3.900 29.421 -24.964 1.00 35.31 173 ARG A CA 1
ATOM 1355 C C . ARG A 1 173 ? -5.405 29.507 -24.745 1.00 35.31 173 ARG A C 1
ATOM 1357 O O . ARG A 1 173 ? -6.154 28.614 -25.116 1.00 35.31 173 ARG A O 1
ATOM 1364 N N . GLY A 1 174 ? -5.827 30.593 -24.106 1.00 26.52 174 GLY A N 1
ATOM 1365 C CA . GLY A 1 174 ? -7.233 30.925 -23.925 1.00 26.52 174 GLY A CA 1
ATOM 1366 C C . GLY A 1 174 ? -7.424 32.316 -23.323 1.00 26.52 174 GLY A C 1
ATOM 1367 O O . GLY A 1 174 ? -7.263 32.477 -22.123 1.00 26.52 174 GLY A O 1
ATOM 1368 N N . GLY A 1 175 ? -7.816 33.275 -24.170 1.00 26.48 175 GLY A N 1
ATOM 1369 C CA . GLY A 1 175 ? -8.842 34.275 -23.838 1.00 26.48 175 GLY A CA 1
ATOM 1370 C C . GLY A 1 175 ? -8.430 35.666 -23.325 1.00 26.48 175 GLY A C 1
ATOM 1371 O O . GLY A 1 175 ? -7.997 35.797 -22.190 1.00 26.48 175 GLY A O 1
ATOM 1372 N N . GLY A 1 176 ? -8.764 36.690 -24.134 1.00 27.00 176 GLY A N 1
ATOM 1373 C CA . GLY A 1 176 ? -9.118 38.076 -23.741 1.00 27.00 176 GLY A CA 1
ATOM 1374 C C . GLY A 1 176 ? -7.939 39.042 -23.540 1.00 27.00 176 GLY A C 1
ATOM 1375 O O . GLY A 1 176 ? -6.986 38.699 -22.866 1.00 27.00 176 GLY A O 1
ATOM 1376 N N . GLY A 1 177 ? -7.870 40.266 -24.075 1.00 26.53 177 GLY A N 1
ATOM 1377 C CA . GLY A 1 177 ? -8.869 41.184 -24.632 1.00 26.53 177 GLY A CA 1
ATOM 1378 C C . GLY A 1 177 ? -8.838 42.510 -23.846 1.00 26.53 177 GLY A C 1
ATOM 1379 O O . GLY A 1 177 ? -9.143 42.488 -22.661 1.00 26.53 177 GLY A O 1
ATOM 1380 N N . GLY A 1 178 ? -8.505 43.646 -24.489 1.00 25.88 178 GLY A N 1
ATOM 1381 C CA . GLY A 1 178 ? -8.825 44.997 -23.976 1.00 25.88 178 GLY A CA 1
ATOM 1382 C C . GLY A 1 178 ? -7.707 46.061 -23.936 1.00 25.88 178 GLY A C 1
ATOM 1383 O O . GLY A 1 178 ? -6.939 46.108 -22.990 1.00 25.88 178 GLY A O 1
ATOM 1384 N N . GLY A 1 179 ? -7.698 46.928 -24.961 1.00 27.47 179 GLY A N 1
ATOM 1385 C CA . GLY A 1 179 ? -7.510 48.399 -24.968 1.00 27.47 179 GLY A CA 1
ATOM 1386 C C . GLY A 1 179 ? -6.498 49.142 -24.073 1.00 27.47 179 GLY A C 1
ATOM 1387 O O . GLY A 1 179 ? -6.583 49.112 -22.853 1.00 27.47 179 GLY A O 1
ATOM 1388 N N . GLY A 1 180 ? -5.684 50.000 -24.709 1.00 26.31 180 GLY A N 1
ATOM 1389 C CA . GLY A 1 180 ? -5.026 51.151 -24.070 1.00 26.31 180 GLY A CA 1
ATOM 1390 C C . GLY A 1 180 ? -3.879 51.737 -24.902 1.00 26.31 180 GLY A C 1
ATOM 1391 O O . GLY A 1 180 ? -2.782 51.192 -24.910 1.00 26.31 180 GLY A O 1
ATOM 1392 N N . ALA A 1 181 ? -4.135 52.831 -25.622 1.00 30.64 181 ALA A N 1
ATOM 1393 C CA . ALA A 1 181 ? -3.152 53.562 -26.425 1.00 30.64 181 ALA A CA 1
ATOM 1394 C C . ALA A 1 181 ? -2.265 54.485 -25.566 1.00 30.64 181 ALA A C 1
ATOM 1396 O O . ALA A 1 181 ? -2.758 55.039 -24.590 1.00 30.64 181 ALA A O 1
ATOM 1397 N N . CYS A 1 182 ? -1.007 54.702 -25.980 1.00 25.83 182 CYS A N 1
ATOM 1398 C CA . CYS A 1 182 ? -0.319 56.005 -25.966 1.00 25.83 182 CYS A CA 1
ATOM 1399 C C . CYS A 1 182 ? 1.058 55.941 -26.663 1.00 25.83 182 CYS A C 1
ATOM 1401 O O . CYS A 1 182 ? 1.670 54.885 -26.795 1.00 25.83 182 CYS A O 1
ATOM 1403 N N . ALA A 1 183 ? 1.469 57.100 -27.175 1.00 32.22 183 ALA A N 1
ATOM 1404 C CA . ALA A 1 183 ? 2.398 57.350 -28.274 1.00 32.22 183 ALA A CA 1
ATOM 1405 C C . ALA A 1 183 ? 3.896 57.435 -27.901 1.00 32.22 183 ALA A C 1
ATOM 1407 O O . ALA A 1 183 ? 4.242 57.721 -26.760 1.00 32.22 183 ALA A O 1
ATOM 1408 N N . GLY A 1 184 ? 4.772 57.298 -28.913 1.00 27.48 184 GLY A N 1
ATOM 1409 C CA . GLY A 1 184 ? 6.190 57.691 -28.851 1.00 27.48 184 GLY A CA 1
ATOM 1410 C C . GLY A 1 184 ? 7.130 56.864 -29.745 1.00 27.48 184 GLY A C 1
ATOM 1411 O O . GLY A 1 184 ? 7.599 55.809 -29.341 1.00 27.48 184 GLY A O 1
ATOM 1412 N N . CYS A 1 185 ? 7.422 57.344 -30.958 1.00 28.56 185 CYS A N 1
ATOM 1413 C CA . CYS A 1 185 ? 8.494 56.850 -31.854 1.00 28.56 185 CYS A CA 1
ATOM 1414 C C . CYS A 1 185 ? 9.885 57.369 -31.370 1.00 28.56 185 CYS A C 1
ATOM 1416 O O . CYS A 1 185 ? 9.873 58.341 -30.614 1.00 28.56 185 CYS A O 1
ATOM 1418 N N . PRO A 1 186 ? 11.071 56.853 -31.809 1.00 38.34 186 PRO A N 1
ATOM 1419 C CA . PRO A 1 186 ? 11.351 56.527 -33.209 1.00 38.34 186 PRO A CA 1
ATOM 1420 C C . PRO A 1 186 ? 12.216 55.284 -33.525 1.00 38.34 186 PRO A C 1
ATOM 1422 O O . PRO A 1 186 ? 12.905 54.672 -32.715 1.00 38.34 186 PRO A O 1
ATOM 1425 N N . ARG A 1 187 ? 12.147 54.975 -34.821 1.00 41.50 187 ARG A N 1
ATOM 1426 C CA . ARG A 1 187 ? 12.859 53.996 -35.647 1.00 41.50 187 ARG A CA 1
ATOM 1427 C C . ARG A 1 187 ? 14.382 53.958 -35.439 1.00 41.50 187 ARG A C 1
ATOM 1429 O O . ARG A 1 187 ? 15.048 54.972 -35.608 1.00 41.50 187 ARG A O 1
ATOM 1436 N N . THR A 1 188 ? 14.938 52.751 -35.302 1.00 34.41 188 THR A N 1
ATOM 1437 C CA . THR A 1 188 ? 16.276 52.421 -35.827 1.00 34.41 188 THR A CA 1
ATOM 1438 C C . THR A 1 188 ? 16.213 51.093 -36.585 1.00 34.41 188 THR A C 1
ATOM 1440 O O . THR A 1 188 ? 15.737 50.077 -36.079 1.00 34.41 188 THR A O 1
ATOM 1443 N N . ALA A 1 189 ? 16.623 51.126 -37.852 1.00 44.97 189 ALA A N 1
ATOM 1444 C CA . ALA A 1 189 ? 16.659 49.970 -38.735 1.00 44.97 189 ALA A CA 1
ATOM 1445 C C . ALA A 1 189 ? 17.711 48.961 -38.245 1.00 44.97 189 ALA A C 1
ATOM 1447 O O . ALA A 1 189 ? 18.868 49.319 -38.031 1.00 44.97 189 ALA A O 1
ATOM 1448 N N . ARG A 1 190 ? 17.321 47.690 -38.085 1.00 43.34 190 ARG A N 1
ATOM 1449 C CA . ARG A 1 190 ? 18.249 46.566 -37.887 1.00 43.34 190 ARG A CA 1
ATOM 1450 C C . ARG A 1 190 ? 18.264 45.697 -39.145 1.00 43.34 190 ARG A C 1
ATOM 1452 O O . ARG A 1 190 ? 17.210 45.503 -39.746 1.00 43.34 190 ARG A O 1
ATOM 1459 N N . PRO A 1 191 ? 19.428 45.186 -39.574 1.00 45.19 191 PRO A N 1
ATOM 1460 C CA . PRO A 1 191 ? 19.628 44.834 -40.969 1.00 45.19 191 PRO A CA 1
ATOM 1461 C C . PRO A 1 191 ? 19.319 43.343 -41.196 1.00 45.19 191 PRO A C 1
ATOM 1463 O O . PRO A 1 191 ? 19.675 42.485 -40.384 1.00 45.19 191 PRO A O 1
ATOM 1466 N N . TRP A 1 192 ? 18.651 43.035 -4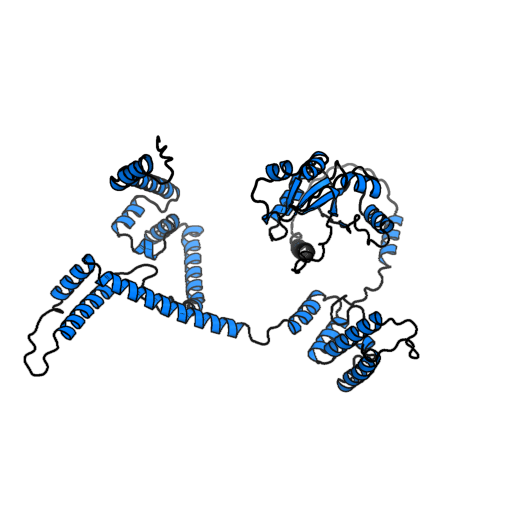2.310 1.00 46.09 192 TRP A N 1
ATOM 1467 C CA . TRP A 1 192 ? 18.029 41.736 -42.620 1.00 46.09 192 TRP A CA 1
ATOM 1468 C C . TRP A 1 192 ? 18.999 40.548 -42.796 1.00 46.09 192 TRP A C 1
ATOM 1470 O O . TRP A 1 192 ? 18.584 39.395 -42.712 1.00 46.09 192 TRP A O 1
ATOM 1480 N N . TRP A 1 193 ? 20.305 40.793 -42.925 1.00 51.06 193 TRP A N 1
ATOM 1481 C CA . TRP A 1 193 ? 21.346 39.753 -42.996 1.00 51.06 193 TRP A CA 1
ATOM 1482 C C . TRP A 1 193 ? 21.456 38.859 -41.748 1.00 51.06 193 TRP A C 1
ATOM 1484 O O . TRP A 1 193 ? 21.830 37.696 -41.870 1.00 51.06 193 TRP A O 1
ATOM 1494 N N . ARG A 1 194 ? 21.080 39.340 -40.551 1.00 52.28 194 ARG A N 1
ATOM 1495 C CA . ARG A 1 194 ? 21.152 38.522 -39.321 1.00 52.28 194 ARG A CA 1
ATOM 1496 C C . ARG A 1 194 ? 20.098 37.411 -39.268 1.00 52.28 194 ARG A C 1
ATOM 1498 O O . ARG A 1 194 ? 20.343 36.395 -38.632 1.00 52.28 194 ARG A O 1
ATOM 1505 N N . LEU A 1 195 ? 18.963 37.580 -39.952 1.00 53.44 195 LEU A N 1
ATOM 1506 C CA . LEU A 1 195 ? 17.939 36.536 -40.102 1.00 53.44 195 LEU A CA 1
ATOM 1507 C C . LEU A 1 195 ? 18.336 35.507 -41.170 1.00 53.44 195 LEU A C 1
ATOM 1509 O O . LEU A 1 195 ? 18.087 34.320 -40.989 1.00 53.44 195 LEU A O 1
ATOM 1513 N N . ALA A 1 196 ? 19.020 35.939 -42.234 1.00 56.38 196 ALA A N 1
ATOM 1514 C CA . ALA A 1 196 ? 19.496 35.048 -43.292 1.00 56.38 196 ALA A CA 1
ATOM 1515 C C . ALA A 1 196 ? 20.624 34.109 -42.818 1.00 56.38 196 ALA A C 1
ATOM 1517 O O . ALA A 1 196 ? 20.608 32.926 -43.144 1.00 56.38 196 ALA A O 1
ATOM 1518 N N . VAL A 1 197 ? 21.555 34.596 -41.987 1.00 57.78 197 VAL A N 1
ATOM 1519 C CA . VAL A 1 197 ? 22.633 33.764 -41.407 1.00 57.78 197 VAL A CA 1
ATOM 1520 C C . VAL A 1 197 ? 22.086 32.743 -40.399 1.00 57.78 197 VAL A C 1
ATOM 1522 O O . VAL A 1 197 ? 22.592 31.627 -40.313 1.00 57.78 197 VAL A O 1
ATOM 1525 N N . LEU A 1 198 ? 21.008 33.089 -39.690 1.00 51.31 198 LEU A N 1
ATOM 1526 C CA . LEU A 1 198 ? 20.349 32.205 -38.724 1.00 51.31 198 LEU A CA 1
ATOM 1527 C C . LEU A 1 198 ? 19.457 31.150 -39.410 1.00 51.31 198 LEU A C 1
ATOM 1529 O O . LEU A 1 198 ? 19.308 30.054 -38.887 1.00 51.31 198 LEU A O 1
ATOM 1533 N N . LEU A 1 199 ? 18.922 31.438 -40.603 1.00 47.56 199 LEU A N 1
ATOM 1534 C CA . LEU A 1 199 ? 18.199 30.468 -41.442 1.00 47.56 199 LEU A CA 1
ATOM 1535 C C . LEU A 1 199 ? 19.141 29.506 -42.189 1.00 47.56 199 LEU A C 1
ATOM 1537 O O . LEU A 1 199 ? 18.822 28.327 -42.332 1.00 47.56 199 LEU A O 1
ATOM 1541 N N . LEU A 1 200 ? 20.325 29.971 -42.606 1.00 46.44 200 LEU A N 1
ATOM 1542 C CA . LEU A 1 200 ? 21.343 29.130 -43.249 1.00 46.44 200 LEU A CA 1
ATOM 1543 C C . LEU A 1 200 ? 22.054 28.187 -42.265 1.00 46.44 200 LEU A C 1
ATOM 1545 O O . LEU A 1 200 ? 22.382 27.070 -42.652 1.00 46.44 200 LEU A O 1
ATOM 1549 N N . SER A 1 201 ? 22.225 28.564 -40.989 1.00 46.84 201 SER A N 1
ATOM 1550 C CA . SER A 1 201 ? 22.828 27.668 -39.983 1.00 46.84 201 SER A CA 1
ATOM 1551 C C . SER A 1 201 ? 21.872 26.591 -39.448 1.00 46.84 201 SER A C 1
ATOM 1553 O O . SER A 1 201 ? 22.315 25.680 -38.753 1.00 46.84 201 SER A O 1
ATOM 1555 N N . VAL A 1 202 ? 20.569 26.688 -39.739 1.00 43.16 202 VAL A N 1
ATOM 1556 C CA . VAL A 1 202 ? 19.553 25.685 -39.359 1.00 43.16 202 VAL A CA 1
ATOM 1557 C C . VAL A 1 202 ? 19.425 24.577 -40.418 1.00 43.16 202 VAL A C 1
ATOM 1559 O O . VAL A 1 202 ? 18.898 23.509 -40.125 1.00 43.16 202 VAL A O 1
ATOM 1562 N N . CYS A 1 203 ? 19.980 24.768 -41.621 1.00 42.16 203 CYS A N 1
ATOM 1563 C CA . CYS A 1 203 ? 19.926 23.782 -42.710 1.00 42.16 203 CYS A CA 1
ATOM 1564 C C . CYS A 1 203 ? 21.065 22.743 -42.695 1.00 42.16 203 CYS A C 1
ATOM 1566 O O . CYS A 1 203 ? 21.151 21.916 -43.597 1.00 42.16 203 CYS A O 1
ATOM 1568 N N . SER A 1 204 ? 21.922 22.747 -41.675 1.00 44.59 204 SER A N 1
ATOM 1569 C CA . SER A 1 204 ? 22.993 21.760 -41.498 1.00 44.59 204 SER A CA 1
ATOM 1570 C C . SER A 1 204 ? 22.851 21.035 -40.160 1.00 44.59 204 SER A C 1
ATOM 1572 O O . SER A 1 204 ? 23.736 21.092 -39.308 1.00 44.59 204 SER A O 1
ATOM 1574 N N . LEU A 1 205 ? 21.711 20.370 -39.961 1.00 44.47 205 LEU A N 1
ATOM 1575 C CA . LEU A 1 205 ? 21.611 19.281 -38.993 1.00 44.47 205 LEU A CA 1
ATOM 1576 C C . LEU A 1 205 ? 22.028 17.988 -39.711 1.00 44.47 205 LEU A C 1
ATOM 1578 O O . LEU A 1 205 ? 21.421 17.657 -40.732 1.00 44.47 205 LEU A O 1
ATOM 1582 N N . PRO A 1 206 ? 23.052 17.258 -39.234 1.00 42.38 206 PRO A N 1
ATOM 1583 C CA . PRO A 1 206 ? 23.308 15.913 -39.727 1.00 42.38 206 PRO A CA 1
ATOM 1584 C C . PRO A 1 206 ? 22.069 15.053 -39.456 1.00 42.38 206 PRO A C 1
ATOM 1586 O O . PRO A 1 206 ? 21.432 15.196 -38.409 1.00 42.38 206 PRO A O 1
ATOM 1589 N N . ALA A 1 207 ? 21.713 14.185 -40.407 1.00 42.34 207 ALA A N 1
ATOM 1590 C CA . ALA A 1 207 ? 20.659 13.196 -40.222 1.00 42.34 207 ALA A CA 1
ATOM 1591 C C . ALA A 1 207 ? 20.925 12.448 -38.909 1.00 42.34 207 ALA A C 1
ATOM 1593 O O . ALA A 1 207 ? 21.975 11.827 -38.746 1.00 42.34 207 ALA A O 1
ATOM 1594 N N . ALA A 1 208 ? 20.011 12.581 -37.947 1.00 42.38 208 ALA A N 1
ATOM 1595 C CA . ALA A 1 208 ? 20.107 11.881 -36.681 1.00 42.38 208 ALA A CA 1
ATOM 1596 C C . ALA A 1 208 ? 20.127 10.381 -36.983 1.00 42.38 208 ALA A C 1
ATOM 1598 O O . ALA A 1 208 ? 19.146 9.827 -37.478 1.00 42.38 208 ALA A O 1
ATOM 1599 N N . THR A 1 209 ? 21.254 9.723 -36.724 1.00 47.28 209 THR A N 1
ATOM 1600 C CA . THR A 1 209 ? 21.318 8.266 -36.747 1.00 47.28 209 THR A CA 1
ATOM 1601 C C . THR A 1 209 ? 20.389 7.755 -35.651 1.00 47.28 209 THR A C 1
ATOM 1603 O O . THR A 1 209 ? 20.639 7.943 -34.463 1.00 47.28 209 THR A O 1
ATOM 1606 N N . ALA A 1 210 ? 19.294 7.148 -36.087 1.00 51.44 210 ALA A N 1
ATOM 1607 C CA . ALA A 1 210 ? 18.160 6.611 -35.343 1.00 51.44 210 ALA A CA 1
ATOM 1608 C C . ALA A 1 210 ? 18.469 5.426 -34.393 1.00 51.44 210 ALA A C 1
ATOM 1610 O O . ALA A 1 210 ? 17.582 4.650 -34.048 1.00 51.44 210 ALA A O 1
ATOM 1611 N N . LEU A 1 211 ? 19.724 5.246 -33.983 1.00 56.84 211 LEU A N 1
ATOM 1612 C CA . LEU A 1 211 ? 20.197 4.073 -33.250 1.00 56.84 211 LEU A CA 1
ATOM 1613 C C . LEU A 1 211 ? 20.628 4.481 -31.836 1.00 56.84 211 LEU A C 1
ATOM 1615 O O . LEU A 1 211 ? 21.475 5.354 -31.646 1.00 56.84 211 LEU A O 1
ATOM 1619 N N . VAL A 1 212 ? 19.973 3.890 -30.834 1.00 61.72 212 VAL A N 1
ATOM 1620 C CA . VAL A 1 212 ? 20.099 4.265 -29.420 1.00 61.72 212 VAL A CA 1
ATOM 1621 C C . VAL A 1 212 ? 21.167 3.409 -28.746 1.00 61.72 212 VAL A C 1
ATOM 1623 O O . VAL A 1 212 ? 21.026 2.191 -28.643 1.00 61.72 212 VAL A O 1
ATOM 1626 N N . GLU A 1 213 ? 22.200 4.054 -28.205 1.00 59.59 213 GLU A N 1
ATOM 1627 C CA . GLU A 1 213 ? 23.270 3.404 -27.442 1.00 59.59 213 GLU A CA 1
ATOM 1628 C C . GLU A 1 213 ? 22.690 2.585 -26.263 1.00 59.59 213 GLU A C 1
ATOM 1630 O O . GLU A 1 213 ? 22.051 3.124 -25.357 1.00 59.59 213 GLU A O 1
ATOM 1635 N N . GLY A 1 214 ? 22.863 1.256 -26.304 1.00 67.88 214 GLY A N 1
ATOM 1636 C CA . GLY A 1 214 ? 22.386 0.316 -25.277 1.00 67.88 214 GLY A CA 1
ATOM 1637 C C . GLY A 1 214 ? 21.003 -0.322 -25.500 1.00 67.88 214 GLY A C 1
ATOM 1638 O O . GLY A 1 214 ? 20.587 -1.135 -24.670 1.00 67.88 214 GLY A O 1
ATOM 1639 N N . LEU A 1 215 ? 20.296 -0.004 -26.593 1.00 82.19 215 LEU A N 1
ATOM 1640 C CA . LEU A 1 215 ? 19.048 -0.668 -26.995 1.00 82.19 215 LEU A CA 1
ATOM 1641 C C . LEU A 1 215 ? 19.307 -1.592 -28.195 1.00 82.19 215 LEU A C 1
ATOM 1643 O O . LEU A 1 215 ? 19.908 -1.164 -29.176 1.00 82.19 215 LEU A O 1
ATOM 1647 N N . TYR A 1 216 ? 18.857 -2.850 -28.134 1.00 87.12 216 TYR A N 1
ATOM 1648 C CA . TYR A 1 216 ? 19.180 -3.870 -29.147 1.00 87.12 216 TYR A CA 1
ATOM 1649 C C . TYR A 1 216 ? 20.695 -3.906 -29.449 1.00 87.12 216 TYR A C 1
ATOM 1651 O O . TYR A 1 216 ? 21.484 -4.110 -28.530 1.00 87.12 216 TYR A O 1
ATOM 1659 N N . CYS A 1 217 ? 21.106 -3.677 -30.701 1.00 88.19 217 CYS A N 1
ATOM 1660 C CA . CYS A 1 217 ? 22.505 -3.659 -31.142 1.00 88.19 217 CYS A CA 1
ATOM 1661 C C . CYS A 1 217 ? 23.215 -2.301 -30.970 1.00 88.19 217 CYS A C 1
ATOM 1663 O O . CYS A 1 217 ? 24.337 -2.126 -31.442 1.00 88.19 217 CYS A O 1
ATOM 1665 N N . GLY A 1 218 ? 22.605 -1.347 -30.258 1.00 85.06 218 GLY A N 1
ATOM 1666 C CA . GLY A 1 218 ? 23.218 -0.060 -29.949 1.00 85.06 218 GLY A CA 1
ATOM 1667 C C . GLY A 1 218 ? 23.250 0.863 -31.163 1.00 85.06 218 GLY A C 1
ATOM 1668 O O . GLY A 1 218 ? 22.203 1.204 -31.699 1.00 85.06 218 GLY A O 1
ATOM 1669 N N . THR A 1 219 ? 24.453 1.276 -31.569 1.00 82.75 219 THR A N 1
ATOM 1670 C CA . THR A 1 219 ? 24.697 2.170 -32.716 1.00 82.75 219 THR A CA 1
ATOM 1671 C C . THR A 1 219 ? 24.725 1.450 -34.065 1.00 82.75 219 THR A C 1
ATOM 1673 O O . THR A 1 219 ? 24.763 2.112 -35.095 1.00 82.75 219 THR A O 1
ATOM 1676 N N . GLU A 1 220 ? 24.719 0.116 -34.063 1.00 87.94 220 GLU A N 1
ATOM 1677 C CA . GLU A 1 220 ? 24.792 -0.731 -35.256 1.00 87.94 220 GLU A CA 1
ATOM 1678 C C . GLU A 1 220 ? 23.423 -1.358 -35.560 1.00 87.94 220 GLU A C 1
ATOM 1680 O O . GLU A 1 220 ? 22.660 -1.699 -34.649 1.00 87.94 220 GLU A O 1
ATOM 1685 N N . VAL A 1 221 ? 23.111 -1.573 -36.840 1.00 92.38 221 VAL A N 1
ATOM 1686 C CA . VAL A 1 221 ? 21.897 -2.300 -37.244 1.00 92.38 221 VAL A CA 1
ATOM 1687 C C . VAL A 1 221 ? 22.135 -3.806 -37.084 1.00 92.38 221 VAL A C 1
ATOM 1689 O O . VAL A 1 221 ? 23.092 -4.355 -37.622 1.00 92.38 221 VAL A O 1
ATOM 1692 N N . CYS A 1 222 ? 21.248 -4.521 -36.384 1.00 93.00 222 CYS A N 1
ATOM 1693 C CA . CYS A 1 222 ? 21.419 -5.948 -36.081 1.00 93.00 222 CYS A CA 1
ATOM 1694 C C . CYS A 1 222 ? 21.512 -6.839 -37.337 1.00 93.00 222 CYS A C 1
ATOM 1696 O O . CYS A 1 222 ? 22.183 -7.872 -37.315 1.00 93.00 222 CYS A O 1
ATOM 1698 N N . TYR A 1 223 ? 20.853 -6.439 -38.427 1.00 94.94 223 TYR A N 1
ATOM 1699 C CA . TYR A 1 223 ? 20.945 -7.089 -39.737 1.00 94.94 223 TYR A CA 1
ATOM 1700 C C . TYR A 1 223 ? 22.358 -6.991 -40.325 1.00 94.94 223 TYR A C 1
ATOM 1702 O O . TYR A 1 223 ? 22.921 -8.002 -40.749 1.00 94.94 223 TYR A O 1
ATOM 1710 N N . ASP A 1 224 ? 22.964 -5.805 -40.245 1.00 93.81 224 ASP A N 1
ATOM 1711 C CA . ASP A 1 224 ? 24.306 -5.530 -40.762 1.00 93.81 224 ASP A CA 1
ATOM 1712 C C . ASP A 1 224 ? 25.380 -6.234 -39.923 1.00 93.81 224 ASP A C 1
ATOM 1714 O O . ASP A 1 224 ? 26.303 -6.830 -40.477 1.00 93.81 224 ASP A O 1
ATOM 1718 N N . VAL A 1 225 ? 25.203 -6.288 -38.595 1.00 91.94 225 VAL A N 1
ATOM 1719 C CA . VAL A 1 225 ? 26.084 -7.040 -37.676 1.00 91.94 225 VAL A CA 1
ATOM 1720 C C . VAL A 1 225 ? 26.155 -8.528 -38.041 1.00 91.94 225 VAL A C 1
ATOM 1722 O O . VAL A 1 225 ? 27.210 -9.152 -37.910 1.00 91.94 225 VAL A O 1
ATOM 1725 N N . LEU A 1 226 ? 25.043 -9.115 -38.493 1.00 92.94 226 LEU A N 1
ATOM 1726 C CA . LEU A 1 226 ? 24.986 -10.514 -38.925 1.00 92.94 226 LEU A CA 1
ATOM 1727 C C . LEU A 1 226 ? 25.241 -1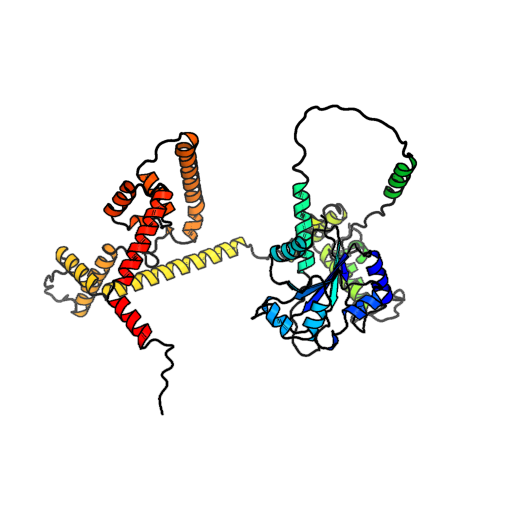0.703 -40.429 1.00 92.94 226 LEU A C 1
ATOM 1729 O O . LEU A 1 226 ? 25.398 -11.842 -40.866 1.00 92.94 226 LEU A O 1
ATOM 1733 N N . GLY A 1 227 ? 25.299 -9.625 -41.214 1.00 92.12 227 GLY A N 1
ATOM 1734 C CA . GLY A 1 227 ? 25.446 -9.675 -42.670 1.00 92.12 227 GLY A CA 1
ATOM 1735 C C . GLY A 1 227 ? 24.253 -10.319 -43.385 1.00 92.12 227 GLY A C 1
ATOM 1736 O O . GLY A 1 227 ? 24.438 -11.004 -44.390 1.00 92.12 227 GLY A O 1
ATOM 1737 N N . VAL A 1 228 ? 23.038 -10.159 -42.851 1.00 95.12 228 VAL A N 1
ATOM 1738 C CA . VAL A 1 228 ? 21.798 -10.740 -43.397 1.00 95.12 228 VAL A CA 1
ATOM 1739 C C . VAL A 1 228 ? 20.778 -9.646 -43.696 1.00 95.12 228 VAL A C 1
ATOM 1741 O O . VAL A 1 228 ? 20.688 -8.671 -42.964 1.00 95.12 228 VAL A O 1
ATOM 1744 N N . GLY A 1 229 ? 19.987 -9.799 -44.761 1.00 93.31 229 GLY A N 1
ATOM 1745 C CA . GLY A 1 229 ? 18.953 -8.820 -45.115 1.00 93.31 229 GLY A CA 1
ATOM 1746 C C . GLY A 1 229 ? 17.722 -8.867 -44.200 1.00 93.31 229 GLY A C 1
ATOM 1747 O O . GLY A 1 229 ? 17.483 -9.867 -43.519 1.00 93.31 229 GLY A O 1
ATOM 1748 N N . ARG A 1 230 ? 16.889 -7.816 -44.248 1.00 91.12 230 ARG A N 1
ATOM 1749 C CA . ARG A 1 230 ? 15.616 -7.744 -43.498 1.00 91.12 230 ARG A CA 1
ATOM 1750 C C . ARG A 1 230 ? 14.633 -8.868 -43.833 1.00 91.12 230 ARG A C 1
ATOM 1752 O O . ARG A 1 230 ? 13.851 -9.239 -42.974 1.00 91.12 230 ARG A O 1
ATOM 1759 N N . GLU A 1 231 ? 14.739 -9.474 -45.015 1.00 90.94 231 GLU A N 1
ATOM 1760 C CA . GLU A 1 231 ? 13.908 -10.610 -45.455 1.00 90.94 231 GLU A CA 1
ATOM 1761 C C . GLU A 1 231 ? 14.528 -11.988 -45.152 1.00 90.94 231 GLU A C 1
ATOM 1763 O O . GLU A 1 231 ? 14.007 -13.022 -45.566 1.00 90.94 231 GLU A O 1
ATOM 1768 N N . ALA A 1 232 ? 15.663 -12.038 -44.444 1.00 93.19 232 ALA A N 1
ATOM 1769 C CA . ALA A 1 232 ? 16.360 -13.295 -44.189 1.00 93.19 232 ALA A CA 1
ATOM 1770 C C . ALA A 1 232 ? 15.504 -14.268 -43.364 1.00 93.19 232 ALA A C 1
ATOM 1772 O O . ALA A 1 232 ? 14.872 -13.898 -42.368 1.00 93.19 232 ALA A O 1
ATOM 1773 N N . SER A 1 233 ? 15.524 -15.544 -43.735 1.00 94.56 233 SER A N 1
ATOM 1774 C CA . SER A 1 233 ? 14.829 -16.596 -42.992 1.00 94.56 233 SER A CA 1
ATOM 1775 C C . SER A 1 233 ? 15.504 -16.875 -41.641 1.00 94.56 233 SER A C 1
ATOM 1777 O O . SER A 1 233 ? 16.716 -16.704 -41.482 1.00 94.56 233 SER A O 1
ATOM 1779 N N . LYS A 1 234 ? 14.765 -17.418 -40.661 1.00 94.12 234 LYS A N 1
ATOM 1780 C CA . LYS A 1 234 ? 15.344 -17.839 -39.363 1.00 94.12 234 LYS A CA 1
ATOM 1781 C C . LYS A 1 234 ? 16.556 -18.766 -39.522 1.00 94.12 234 LYS A C 1
ATOM 1783 O O . LYS A 1 234 ? 17.503 -18.714 -38.737 1.00 94.12 234 LYS A O 1
ATOM 1788 N N . ALA A 1 235 ? 16.535 -19.624 -40.544 1.00 93.94 235 ALA A N 1
ATOM 1789 C CA . ALA A 1 235 ? 17.629 -20.540 -40.843 1.00 93.94 235 ALA A CA 1
ATOM 1790 C C . ALA A 1 235 ? 18.885 -19.805 -41.341 1.00 93.94 235 ALA A C 1
ATOM 1792 O O . ALA A 1 235 ? 19.998 -20.209 -41.008 1.00 93.94 235 ALA A O 1
ATOM 1793 N N . GLU A 1 236 ? 18.732 -18.735 -42.121 1.00 95.06 236 GLU A N 1
ATOM 1794 C CA . GLU A 1 236 ? 19.836 -17.875 -42.570 1.00 95.06 236 GLU A CA 1
ATOM 1795 C C . GLU A 1 236 ? 20.443 -17.091 -41.418 1.00 95.06 236 GLU A C 1
ATOM 1797 O O . GLU A 1 236 ? 21.655 -17.164 -41.222 1.00 95.06 236 GLU A O 1
ATOM 1802 N N . VAL A 1 237 ? 19.604 -16.464 -40.594 1.00 95.19 237 VAL A N 1
ATOM 1803 C CA . VAL A 1 237 ? 20.028 -15.751 -39.381 1.00 95.19 237 VAL A CA 1
ATOM 1804 C C . VAL A 1 237 ? 20.831 -16.684 -38.461 1.00 95.19 237 VAL A C 1
ATOM 1806 O O . VAL A 1 237 ? 21.935 -16.353 -38.025 1.00 95.19 237 VAL A O 1
ATOM 1809 N N . ALA A 1 238 ? 20.349 -17.912 -38.236 1.00 95.06 238 ALA A N 1
ATOM 1810 C CA . ALA A 1 238 ? 21.058 -18.901 -37.425 1.00 95.06 238 ALA A CA 1
ATOM 1811 C C . ALA A 1 238 ? 22.365 -19.406 -38.070 1.00 95.06 238 ALA A C 1
ATOM 1813 O O . ALA A 1 238 ? 23.316 -19.733 -37.354 1.00 95.06 238 ALA A O 1
ATOM 1814 N N . ARG A 1 239 ? 22.432 -19.505 -39.406 1.00 95.69 239 ARG A N 1
ATOM 1815 C CA . ARG A 1 239 ? 23.662 -19.875 -40.130 1.00 95.69 239 ARG A CA 1
ATOM 1816 C C . ARG A 1 239 ? 24.719 -18.777 -40.018 1.00 95.69 239 ARG A C 1
ATOM 1818 O O . ARG A 1 239 ? 25.861 -19.100 -39.689 1.00 95.69 239 ARG A O 1
ATOM 1825 N N . ALA A 1 240 ? 24.335 -17.521 -40.236 1.00 94.62 240 ALA A N 1
ATOM 1826 C CA . ALA A 1 240 ? 25.210 -16.357 -40.129 1.00 94.62 240 ALA A CA 1
ATOM 1827 C C . ALA A 1 240 ? 25.776 -16.212 -38.710 1.00 94.62 240 ALA A C 1
ATOM 1829 O O . ALA A 1 240 ? 26.994 -16.157 -38.527 1.00 94.62 240 ALA A O 1
ATOM 1830 N N . TYR A 1 241 ? 24.913 -16.321 -37.693 1.00 95.19 241 TYR A N 1
ATOM 1831 C CA . TYR A 1 241 ? 25.333 -16.344 -36.292 1.00 95.19 241 TYR A CA 1
ATOM 1832 C C . TYR A 1 241 ? 26.370 -17.443 -36.015 1.00 95.19 241 TYR A C 1
ATOM 1834 O O . TYR A 1 241 ? 27.421 -17.166 -35.449 1.00 95.19 241 TYR A O 1
ATOM 1842 N N . ARG A 1 242 ? 26.149 -18.687 -36.470 1.00 93.88 242 ARG A N 1
ATOM 1843 C CA . ARG A 1 242 ? 27.111 -19.793 -36.266 1.00 93.88 242 ARG A CA 1
ATOM 1844 C C . ARG A 1 242 ? 28.461 -19.569 -36.953 1.00 93.88 242 ARG A C 1
ATOM 1846 O O . ARG A 1 242 ? 29.468 -20.127 -36.514 1.00 93.88 242 ARG A O 1
ATOM 1853 N N . GLN A 1 243 ? 28.508 -18.836 -38.062 1.00 92.19 243 GLN A N 1
ATOM 1854 C CA . GLN A 1 243 ? 29.764 -18.504 -38.741 1.00 92.19 243 GLN A CA 1
ATOM 1855 C C . GLN A 1 243 ? 30.529 -17.427 -37.966 1.00 92.19 243 GLN A C 1
ATOM 1857 O O . GLN A 1 243 ? 31.694 -17.640 -37.630 1.00 92.19 243 GLN A O 1
ATOM 1862 N N . LEU A 1 244 ? 29.852 -16.339 -37.596 1.00 91.00 244 LEU A N 1
ATOM 1863 C CA . LEU A 1 244 ? 30.440 -15.227 -36.849 1.00 91.00 244 LEU A CA 1
ATOM 1864 C C . LEU A 1 244 ? 30.830 -15.632 -35.424 1.00 91.00 244 LEU A C 1
ATOM 1866 O O . LEU A 1 244 ? 31.944 -15.352 -34.989 1.00 91.00 244 LEU A O 1
ATOM 1870 N N . ALA A 1 245 ? 29.987 -16.396 -34.730 1.00 90.69 245 ALA A N 1
ATOM 1871 C CA . ALA A 1 245 ? 30.281 -16.906 -33.395 1.00 90.69 245 ALA A CA 1
ATOM 1872 C C . ALA A 1 245 ? 31.537 -17.784 -33.373 1.00 90.69 245 ALA A C 1
ATOM 1874 O O . ALA A 1 245 ? 32.272 -17.747 -32.398 1.00 90.69 245 ALA A O 1
ATOM 1875 N N . ARG A 1 246 ? 31.829 -18.545 -34.441 1.00 88.56 246 ARG A N 1
ATOM 1876 C CA . ARG A 1 246 ? 33.071 -19.336 -34.539 1.00 88.56 246 ARG A CA 1
ATOM 1877 C C . ARG A 1 246 ? 34.311 -18.475 -34.775 1.00 88.56 246 ARG A C 1
ATOM 1879 O O . ARG A 1 246 ? 35.381 -18.868 -34.319 1.00 88.56 246 ARG A O 1
ATOM 1886 N N . ARG A 1 247 ? 34.161 -17.348 -35.476 1.00 85.12 247 ARG A N 1
ATOM 1887 C CA . ARG A 1 247 ? 35.243 -16.410 -35.813 1.00 85.12 247 ARG A CA 1
ATOM 1888 C C . ARG A 1 247 ? 35.628 -15.524 -34.626 1.00 85.12 247 ARG A C 1
ATOM 1890 O O . ARG A 1 247 ? 36.808 -15.352 -34.354 1.00 85.12 247 ARG A O 1
ATOM 1897 N N . TYR A 1 248 ? 34.635 -15.022 -33.895 1.00 85.31 248 TYR A N 1
ATOM 1898 C CA . TYR A 1 248 ? 34.824 -14.102 -32.767 1.00 85.31 248 TYR A CA 1
ATOM 1899 C C . TYR A 1 248 ? 34.792 -14.791 -31.389 1.00 85.31 248 TYR A C 1
ATOM 1901 O O . TYR A 1 248 ? 34.784 -14.113 -30.366 1.00 85.31 248 TYR A O 1
ATOM 1909 N N . HIS A 1 249 ? 34.774 -16.131 -31.327 1.00 85.62 249 HIS A N 1
ATOM 1910 C CA . HIS A 1 249 ? 34.774 -16.851 -30.047 1.00 85.62 249 HIS A CA 1
ATOM 1911 C C . HIS A 1 249 ? 36.066 -16.570 -29.257 1.00 85.62 249 HIS A C 1
ATOM 1913 O O . HIS A 1 249 ? 37.148 -16.779 -29.816 1.00 85.62 249 HIS A O 1
ATOM 1919 N N . PRO A 1 250 ? 36.000 -16.214 -27.958 1.00 81.06 250 PRO A N 1
ATOM 1920 C CA . PRO A 1 250 ? 37.183 -15.849 -27.170 1.00 81.06 250 PRO A CA 1
ATOM 1921 C C . PRO A 1 250 ? 38.254 -16.953 -27.132 1.00 81.06 250 PRO A C 1
ATOM 1923 O O . PRO A 1 250 ? 39.438 -16.650 -27.233 1.00 81.06 250 PRO A O 1
ATOM 1926 N N . ASP A 1 251 ? 37.846 -18.226 -27.086 1.00 79.69 251 ASP A N 1
ATOM 1927 C CA . ASP A 1 251 ? 38.786 -19.363 -27.046 1.00 79.69 251 ASP A CA 1
ATOM 1928 C C . ASP A 1 251 ? 39.407 -19.724 -28.403 1.00 79.69 251 ASP A C 1
ATOM 1930 O O . ASP A 1 251 ? 40.424 -20.415 -28.465 1.00 79.69 251 ASP A O 1
ATOM 1934 N N . ARG A 1 252 ? 38.784 -19.311 -29.512 1.00 78.19 252 ARG A N 1
ATOM 1935 C CA . ARG A 1 252 ? 39.247 -19.660 -30.868 1.00 78.19 252 ARG A CA 1
ATOM 1936 C C . ARG A 1 252 ? 39.947 -18.507 -31.567 1.00 78.19 252 ARG A C 1
ATOM 1938 O O . ARG A 1 252 ? 40.675 -18.749 -32.526 1.00 78.19 252 ARG A O 1
ATOM 1945 N N . PHE A 1 253 ? 39.734 -17.287 -31.094 1.00 76.88 253 PHE A N 1
ATOM 1946 C CA . PHE A 1 253 ? 40.280 -16.083 -31.687 1.00 76.88 253 PHE A CA 1
ATOM 1947 C C . PHE A 1 253 ? 41.810 -16.027 -31.546 1.00 76.88 253 PHE A C 1
ATOM 1949 O O . PHE A 1 253 ? 42.360 -16.066 -30.441 1.00 76.88 253 PHE A O 1
ATOM 1956 N N . ARG A 1 254 ? 42.509 -15.908 -32.680 1.00 71.38 254 ARG A N 1
ATOM 1957 C CA . ARG A 1 254 ? 43.965 -15.731 -32.754 1.00 71.38 254 ARG A CA 1
ATOM 1958 C C . ARG A 1 254 ? 44.273 -14.412 -33.462 1.00 71.38 254 ARG A C 1
ATOM 1960 O O . ARG A 1 254 ? 43.687 -14.125 -34.501 1.00 71.38 254 ARG A O 1
ATOM 1967 N N . LEU A 1 255 ? 45.189 -13.614 -32.905 1.00 64.06 255 LEU A N 1
ATOM 1968 C CA . LEU A 1 255 ? 45.663 -12.398 -33.574 1.00 64.06 255 LEU A CA 1
ATOM 1969 C C . LEU A 1 255 ? 46.425 -12.777 -34.853 1.00 64.06 255 LEU A C 1
ATOM 1971 O O . LEU A 1 255 ? 47.293 -13.647 -34.802 1.00 64.06 255 LEU A O 1
ATOM 1975 N N . GLY A 1 256 ? 46.120 -12.104 -35.967 1.00 62.03 256 GLY A N 1
ATOM 1976 C CA . GLY A 1 256 ? 46.840 -12.257 -37.238 1.00 62.03 256 GLY A CA 1
ATOM 1977 C C . GLY A 1 256 ? 46.191 -13.168 -38.289 1.00 62.03 256 GLY A C 1
ATOM 1978 O O . GLY A 1 256 ? 46.871 -13.547 -39.239 1.00 62.03 256 GLY A O 1
ATOM 1979 N N . GLU A 1 257 ? 44.909 -13.536 -38.161 1.00 63.34 257 GLU A N 1
ATOM 1980 C CA . GLU A 1 257 ? 44.190 -14.181 -39.274 1.00 63.34 257 GLU A CA 1
ATOM 1981 C C . GLU A 1 257 ? 43.971 -13.208 -40.460 1.00 63.34 257 GLU A C 1
ATOM 1983 O O . GLU A 1 257 ? 43.726 -12.016 -40.231 1.00 63.34 257 GLU A O 1
ATOM 1988 N N . PRO A 1 258 ? 44.017 -13.684 -41.726 1.00 56.47 258 PRO A N 1
ATOM 1989 C CA . PRO A 1 258 ? 43.818 -12.837 -42.903 1.00 56.47 258 PRO A CA 1
ATOM 1990 C C . PRO A 1 258 ? 42.457 -12.123 -42.861 1.00 56.47 258 PRO A C 1
ATOM 1992 O O . PRO A 1 258 ? 41.414 -12.768 -42.738 1.00 56.47 258 PRO A O 1
ATOM 1995 N N . GLY A 1 259 ? 42.458 -10.790 -42.973 1.00 60.97 259 GLY A N 1
ATOM 1996 C CA . GLY A 1 259 ? 41.243 -9.962 -42.920 1.00 60.97 259 GLY A CA 1
ATOM 1997 C C . GLY A 1 259 ? 40.822 -9.494 -41.519 1.00 60.97 259 GLY A C 1
ATOM 1998 O O . GLY A 1 259 ? 39.682 -9.067 -41.354 1.00 60.97 259 GLY A O 1
ATOM 1999 N N . MET A 1 260 ? 41.710 -9.594 -40.523 1.00 59.50 260 MET A N 1
ATOM 2000 C CA . MET A 1 260 ? 41.522 -9.117 -39.139 1.00 59.50 260 MET A CA 1
ATOM 2001 C C . MET A 1 260 ? 42.713 -8.251 -38.678 1.00 59.50 260 MET A C 1
ATOM 2003 O O . MET A 1 260 ? 43.109 -8.265 -37.509 1.00 59.50 260 MET A O 1
ATOM 2007 N N . GLU A 1 261 ? 43.345 -7.543 -39.615 1.00 52.50 261 GLU A N 1
ATOM 2008 C CA . GLU A 1 261 ? 44.497 -6.680 -39.345 1.00 52.50 261 GLU A CA 1
ATOM 2009 C C . GLU A 1 261 ? 44.055 -5.473 -38.500 1.00 52.50 261 GLU A C 1
ATOM 2011 O O . GLU A 1 261 ? 43.238 -4.663 -38.931 1.00 52.50 261 GLU A O 1
ATOM 2016 N N . GLY A 1 262 ? 44.567 -5.378 -37.268 1.00 61.75 262 GLY A N 1
ATOM 2017 C CA . GLY A 1 262 ? 44.268 -4.285 -36.331 1.00 61.75 262 GLY A CA 1
ATOM 2018 C C . GLY A 1 262 ? 43.262 -4.605 -35.217 1.00 61.75 262 GLY A C 1
ATOM 2019 O O . GLY A 1 262 ? 43.004 -3.742 -34.381 1.00 61.75 262 GLY A O 1
ATOM 2020 N N . GLU A 1 263 ? 42.713 -5.825 -35.145 1.00 66.69 263 GLU A N 1
ATOM 2021 C CA . GLU A 1 263 ? 41.746 -6.190 -34.098 1.00 66.69 263 GLU A CA 1
ATOM 2022 C C . GLU A 1 263 ? 42.413 -6.708 -32.811 1.00 66.69 263 GLU A C 1
ATOM 2024 O O . GLU A 1 263 ? 43.195 -7.662 -32.820 1.00 66.69 263 GLU A O 1
ATOM 2029 N N . THR A 1 264 ? 42.074 -6.099 -31.669 1.00 78.56 264 THR A N 1
ATOM 2030 C CA . THR A 1 264 ? 42.504 -6.550 -30.335 1.00 78.56 264 THR A CA 1
ATOM 2031 C C . THR A 1 264 ? 41.566 -7.625 -29.774 1.00 78.56 264 THR A C 1
ATOM 2033 O O . THR A 1 264 ? 40.407 -7.736 -30.177 1.00 78.56 264 THR A O 1
ATOM 2036 N N . ARG A 1 265 ? 42.032 -8.409 -28.787 1.00 73.06 265 ARG A N 1
ATOM 2037 C CA . ARG A 1 265 ? 41.189 -9.404 -28.083 1.00 73.06 265 ARG A CA 1
ATOM 2038 C C . ARG A 1 265 ? 39.941 -8.781 -27.448 1.00 73.06 265 ARG A C 1
ATOM 2040 O O . ARG A 1 265 ? 38.879 -9.390 -27.479 1.00 73.06 265 ARG A O 1
ATOM 2047 N N . GLU A 1 266 ? 40.067 -7.571 -26.910 1.00 73.56 266 GLU A N 1
ATOM 2048 C CA . GLU A 1 266 ? 38.956 -6.818 -26.312 1.00 73.56 266 GLU A CA 1
ATOM 2049 C C . GLU A 1 266 ? 37.922 -6.402 -27.370 1.00 73.56 266 GLU A C 1
ATOM 2051 O O . GLU A 1 266 ? 36.719 -6.555 -27.161 1.00 73.56 266 GLU A O 1
ATOM 2056 N N . SER A 1 267 ? 38.377 -5.968 -28.553 1.00 81.38 267 SER A N 1
ATOM 2057 C CA . SER A 1 267 ? 37.491 -5.653 -29.681 1.00 81.38 267 SER A CA 1
ATOM 2058 C C . SER A 1 267 ? 36.740 -6.894 -30.181 1.00 81.38 267 SER A C 1
ATOM 2060 O O . SER A 1 267 ? 35.533 -6.831 -30.419 1.00 81.38 267 SER A O 1
ATOM 2062 N N . ALA A 1 268 ? 37.412 -8.049 -30.256 1.00 81.00 268 ALA A N 1
ATOM 2063 C CA . ALA A 1 268 ? 36.786 -9.312 -30.648 1.00 81.00 268 ALA A CA 1
ATOM 2064 C C . ALA A 1 268 ? 35.690 -9.760 -29.662 1.00 81.00 268 ALA A C 1
ATOM 2066 O O . ALA A 1 268 ? 34.627 -10.210 -30.091 1.00 81.00 268 ALA A O 1
ATOM 2067 N N . GLN A 1 269 ? 35.904 -9.579 -28.353 1.00 84.44 269 GLN A N 1
ATOM 2068 C CA . GLN A 1 269 ? 34.887 -9.847 -27.327 1.00 84.44 269 GLN A CA 1
ATOM 2069 C C . GLN A 1 269 ? 33.673 -8.916 -27.458 1.00 84.44 269 GLN A C 1
ATOM 2071 O O . GLN A 1 269 ? 32.534 -9.382 -27.387 1.00 84.44 269 GLN A O 1
ATOM 2076 N N . GLY A 1 270 ? 33.900 -7.620 -27.703 1.00 86.56 270 GLY A N 1
ATOM 2077 C CA . GLY A 1 270 ? 32.825 -6.656 -27.956 1.00 86.56 270 GLY A CA 1
ATOM 2078 C C . GLY A 1 270 ? 31.992 -7.021 -29.188 1.00 86.56 270 GLY A C 1
ATOM 2079 O O . GLY A 1 270 ? 30.763 -7.066 -29.119 1.00 86.56 270 GLY A O 1
ATOM 2080 N N . LYS A 1 271 ? 32.650 -7.388 -30.295 1.00 87.44 271 LYS A N 1
ATOM 2081 C CA . LYS A 1 271 ? 31.978 -7.863 -31.517 1.00 87.44 271 LYS A CA 1
ATOM 2082 C C . LYS A 1 271 ? 31.195 -9.150 -31.285 1.00 87.44 271 LYS A C 1
ATOM 2084 O O . LYS A 1 271 ? 30.079 -9.278 -31.777 1.00 87.44 271 LYS A O 1
ATOM 2089 N N . PHE A 1 272 ? 31.734 -10.083 -30.503 1.00 90.62 272 PHE A N 1
ATOM 2090 C CA . PHE A 1 272 ? 31.012 -11.301 -30.141 1.00 90.62 272 PHE A CA 1
ATOM 2091 C C . PHE A 1 272 ? 29.719 -10.991 -29.373 1.00 90.62 272 PHE A C 1
ATOM 2093 O O . PHE A 1 272 ? 28.668 -11.537 -29.707 1.00 90.62 272 PHE A O 1
ATOM 2100 N N . LEU A 1 273 ? 29.765 -10.076 -28.397 1.00 90.44 273 LEU A N 1
ATOM 2101 C CA . LEU A 1 273 ? 28.577 -9.652 -27.649 1.00 90.44 273 LEU A CA 1
ATOM 2102 C C . LEU A 1 273 ? 27.526 -8.990 -28.555 1.00 90.44 273 LEU A C 1
ATOM 2104 O O . LEU A 1 273 ? 26.334 -9.282 -28.428 1.00 90.44 273 LEU A O 1
ATOM 2108 N N . LEU A 1 274 ? 27.957 -8.144 -29.495 1.00 91.12 274 LEU A N 1
ATOM 2109 C CA . LEU A 1 274 ? 27.072 -7.540 -30.496 1.00 91.12 274 LEU A CA 1
ATOM 2110 C C . LEU A 1 274 ? 26.415 -8.606 -31.384 1.00 91.12 274 LEU A C 1
ATOM 2112 O O . LEU A 1 274 ? 25.201 -8.578 -31.568 1.00 91.12 274 LEU A O 1
ATOM 2116 N N . VAL A 1 275 ? 27.180 -9.594 -31.860 1.00 94.12 275 VAL A N 1
ATOM 2117 C CA . VAL A 1 275 ? 26.671 -10.720 -32.666 1.00 94.12 275 VAL A CA 1
ATOM 2118 C C . VAL A 1 275 ? 25.647 -11.557 -31.894 1.00 94.12 275 VAL A C 1
ATOM 2120 O O . VAL A 1 275 ? 24.625 -11.954 -32.457 1.00 94.12 275 VAL A O 1
ATOM 2123 N N . VAL A 1 276 ? 25.884 -11.814 -30.604 1.00 94.12 276 VAL A N 1
ATOM 2124 C CA . VAL A 1 276 ? 24.919 -12.509 -29.734 1.00 94.12 276 VAL A CA 1
ATOM 2125 C C . VAL A 1 276 ? 23.637 -11.691 -29.593 1.00 94.12 276 VAL A C 1
ATOM 2127 O O . VAL A 1 276 ? 22.550 -12.228 -29.786 1.00 94.12 276 VAL A O 1
ATOM 2130 N N . THR A 1 277 ? 23.758 -10.391 -29.329 1.00 92.44 277 THR A N 1
ATOM 2131 C CA . THR A 1 277 ? 22.610 -9.492 -29.143 1.00 92.44 277 THR A CA 1
ATOM 2132 C C . THR A 1 277 ? 21.782 -9.349 -30.425 1.00 92.44 277 THR A C 1
ATOM 2134 O O . THR A 1 277 ? 20.550 -9.373 -30.376 1.00 92.44 277 THR A O 1
ATOM 2137 N N . ALA A 1 278 ? 22.443 -9.276 -31.584 1.00 94.56 278 ALA A N 1
ATOM 2138 C CA . ALA A 1 278 ? 21.800 -9.270 -32.895 1.00 94.56 278 ALA A CA 1
ATOM 2139 C C . ALA A 1 278 ? 21.021 -10.563 -33.144 1.00 94.56 278 ALA A C 1
ATOM 2141 O O . ALA A 1 278 ? 19.854 -10.524 -33.531 1.00 94.56 278 ALA A O 1
ATOM 2142 N N . TYR A 1 279 ? 21.631 -11.715 -32.853 1.00 95.38 279 TYR A N 1
ATOM 2143 C CA . TYR A 1 279 ? 20.958 -13.000 -32.990 1.00 95.38 279 TYR A CA 1
ATOM 2144 C C . TYR A 1 279 ? 19.759 -13.122 -32.046 1.00 95.38 279 TYR A C 1
ATOM 2146 O O . TYR A 1 279 ? 18.689 -13.509 -32.496 1.00 95.38 279 TYR A O 1
ATOM 2154 N N . GLU A 1 280 ? 19.893 -12.757 -30.769 1.00 92.12 280 GLU A N 1
ATOM 2155 C CA . GLU A 1 280 ? 18.776 -12.777 -29.814 1.00 92.12 280 GLU A CA 1
ATOM 2156 C C . GLU A 1 280 ? 17.610 -11.892 -30.260 1.00 92.12 280 GLU A C 1
ATOM 2158 O O . GLU A 1 280 ? 16.456 -12.293 -30.131 1.00 92.12 280 GLU A O 1
ATOM 2163 N N . THR A 1 281 ? 17.911 -10.718 -30.819 1.00 92.50 281 THR A N 1
ATOM 2164 C CA . THR A 1 281 ? 16.899 -9.774 -31.308 1.00 92.50 281 THR A CA 1
ATOM 2165 C C . THR A 1 281 ? 16.161 -10.319 -32.533 1.00 92.50 281 THR A C 1
ATOM 2167 O O . THR A 1 281 ? 14.937 -10.227 -32.593 1.00 92.50 281 THR A O 1
ATOM 2170 N N . LEU A 1 282 ? 16.877 -10.928 -33.486 1.00 94.69 282 LEU A N 1
ATOM 2171 C CA . LEU A 1 282 ? 16.302 -11.422 -34.747 1.00 94.69 282 LEU A CA 1
ATOM 2172 C C . LEU A 1 282 ? 15.781 -12.871 -34.686 1.00 94.69 282 LEU A C 1
ATOM 2174 O O . LEU A 1 282 ? 15.156 -13.342 -35.636 1.00 94.69 282 LEU A O 1
ATOM 2178 N N . LYS A 1 283 ? 16.057 -13.607 -33.604 1.00 92.44 283 LYS A N 1
ATOM 2179 C CA . LYS A 1 283 ? 15.685 -15.022 -33.451 1.00 92.44 283 LYS A CA 1
ATOM 2180 C C . LYS A 1 283 ? 14.173 -15.226 -33.323 1.00 92.44 283 LYS A C 1
ATOM 2182 O O . LYS A 1 283 ? 13.632 -16.135 -33.961 1.00 92.44 283 LYS A O 1
ATOM 2187 N N . ASP A 1 284 ? 13.517 -14.437 -32.471 1.00 91.69 284 ASP A N 1
ATOM 2188 C CA . ASP A 1 284 ? 12.078 -14.538 -32.225 1.00 91.69 284 ASP A CA 1
ATOM 2189 C C . ASP A 1 284 ? 11.323 -13.566 -33.149 1.00 91.69 284 ASP A C 1
ATOM 2191 O O . ASP A 1 284 ? 11.699 -12.407 -33.295 1.00 91.69 284 ASP A O 1
ATOM 2195 N N . GLU A 1 285 ? 10.234 -14.021 -33.779 1.00 91.19 285 GLU A N 1
ATOM 2196 C CA . GLU A 1 285 ? 9.486 -13.204 -34.759 1.00 91.19 285 GLU A CA 1
ATOM 2197 C C . GLU A 1 285 ? 8.901 -11.940 -34.135 1.00 91.19 285 GLU A C 1
ATOM 2199 O O . GLU A 1 285 ? 8.896 -10.881 -34.750 1.00 91.19 285 GLU A O 1
ATOM 2204 N N . ASP A 1 286 ? 8.434 -12.023 -32.889 1.00 91.00 286 ASP A N 1
ATOM 2205 C CA . ASP A 1 286 ? 7.869 -10.853 -32.233 1.00 91.00 286 ASP A CA 1
ATOM 2206 C C . ASP A 1 286 ? 8.948 -9.834 -31.828 1.00 91.00 286 ASP A C 1
ATOM 2208 O O . ASP A 1 286 ? 8.671 -8.639 -31.842 1.00 91.00 286 ASP A O 1
ATOM 2212 N N . SER A 1 287 ? 10.169 -10.267 -31.474 1.00 90.69 287 SER A N 1
ATOM 2213 C CA . SER A 1 287 ? 11.278 -9.334 -31.199 1.00 90.69 287 SER A CA 1
ATOM 2214 C C . SER A 1 287 ? 11.846 -8.734 -32.467 1.00 90.69 287 SER A C 1
ATOM 2216 O O . SER A 1 287 ? 12.177 -7.553 -32.468 1.00 90.69 287 SER A O 1
ATOM 2218 N N . ARG A 1 288 ? 11.883 -9.519 -33.545 1.00 93.19 288 ARG A N 1
ATOM 2219 C CA . ARG A 1 288 ? 12.215 -9.037 -34.878 1.00 93.19 288 ARG A CA 1
ATOM 2220 C C . ARG A 1 288 ? 11.214 -7.986 -35.348 1.00 93.19 288 ARG A C 1
ATOM 2222 O O . ARG A 1 288 ? 11.637 -6.910 -35.734 1.00 93.19 288 ARG A O 1
ATOM 2229 N N . ARG A 1 289 ? 9.909 -8.238 -35.204 1.00 92.75 289 ARG A N 1
ATOM 2230 C CA . ARG A 1 289 ? 8.855 -7.274 -35.554 1.00 92.75 289 ARG A CA 1
ATOM 2231 C C . ARG A 1 289 ? 8.965 -5.973 -34.759 1.00 92.75 289 ARG A C 1
ATOM 2233 O O . ARG A 1 289 ? 8.844 -4.904 -35.341 1.00 92.75 289 ARG A O 1
ATOM 2240 N N . ASP A 1 290 ? 9.198 -6.053 -33.448 1.00 91.31 290 ASP A N 1
ATOM 2241 C CA . ASP A 1 290 ? 9.362 -4.854 -32.612 1.00 91.31 290 ASP A CA 1
ATOM 2242 C C . ASP A 1 290 ? 10.645 -4.080 -32.976 1.00 91.31 290 ASP A C 1
ATOM 2244 O O . ASP A 1 290 ? 10.678 -2.853 -32.894 1.00 91.31 290 ASP A O 1
ATOM 2248 N N . TYR A 1 291 ? 11.698 -4.787 -33.398 1.00 91.62 291 TYR A N 1
ATOM 2249 C CA . TYR A 1 291 ? 12.932 -4.181 -33.893 1.00 91.62 291 TYR A CA 1
ATOM 2250 C C . TYR A 1 291 ? 12.750 -3.531 -35.272 1.00 91.62 291 TYR A C 1
ATOM 2252 O O . TYR A 1 291 ? 13.195 -2.405 -35.473 1.00 91.62 291 TYR A O 1
ATOM 2260 N N . ASP A 1 292 ? 12.051 -4.190 -36.194 1.00 93.88 292 ASP A N 1
ATOM 2261 C CA . ASP A 1 292 ? 11.732 -3.651 -37.519 1.00 93.88 292 ASP A CA 1
ATOM 2262 C C . ASP A 1 292 ? 10.849 -2.403 -37.398 1.00 93.88 292 ASP A C 1
ATOM 2264 O O . ASP A 1 292 ? 11.160 -1.369 -37.982 1.00 93.88 292 ASP A O 1
ATOM 2268 N N . TYR A 1 293 ? 9.830 -2.448 -36.533 1.00 91.94 293 TYR A N 1
ATOM 2269 C CA . TYR A 1 293 ? 9.002 -1.285 -36.211 1.00 91.94 293 TYR A CA 1
ATOM 2270 C C . TYR A 1 293 ? 9.834 -0.129 -35.630 1.00 91.94 293 TYR A C 1
ATOM 2272 O O . TYR A 1 293 ? 9.607 1.030 -35.967 1.00 91.94 293 TYR A O 1
ATOM 2280 N N . MET A 1 294 ? 10.843 -0.425 -34.803 1.00 90.25 294 MET A N 1
ATOM 2281 C CA . MET A 1 294 ? 11.784 0.585 -34.307 1.00 90.25 294 MET A CA 1
ATOM 2282 C C . MET A 1 294 ? 12.659 1.183 -35.413 1.00 90.25 294 MET A C 1
ATOM 2284 O O . MET A 1 294 ? 12.934 2.382 -35.377 1.00 90.25 294 MET A O 1
ATOM 2288 N N . LEU A 1 295 ? 13.085 0.384 -36.395 1.00 91.19 295 LEU A N 1
ATOM 2289 C CA . LEU A 1 295 ? 13.853 0.887 -37.536 1.00 91.19 295 LEU A CA 1
ATOM 2290 C C . LEU A 1 295 ? 13.013 1.795 -38.440 1.00 91.19 295 LEU A C 1
ATOM 2292 O O . LEU A 1 295 ? 13.558 2.736 -39.014 1.00 91.19 295 LEU A O 1
ATOM 2296 N N . ASP A 1 296 ? 11.718 1.511 -38.562 1.00 91.94 296 ASP A N 1
ATOM 2297 C CA . ASP A 1 296 ? 10.801 2.269 -39.412 1.00 91.94 296 ASP A CA 1
ATOM 2298 C C . ASP A 1 296 ? 10.253 3.533 -38.711 1.00 91.94 296 ASP A C 1
ATOM 2300 O O . ASP A 1 296 ? 9.956 4.516 -39.389 1.00 91.94 296 ASP A O 1
ATOM 2304 N N . HIS A 1 297 ? 10.189 3.544 -37.369 1.00 90.69 297 HIS A N 1
ATOM 2305 C CA . HIS A 1 297 ? 9.660 4.647 -36.543 1.00 90.69 297 HIS A CA 1
ATOM 2306 C C . HIS A 1 297 ? 10.626 5.130 -35.447 1.00 90.69 297 HIS A C 1
ATOM 2308 O O . HIS A 1 297 ? 10.329 5.026 -34.248 1.00 90.69 297 HIS A O 1
ATOM 2314 N N . PRO A 1 298 ? 11.799 5.677 -35.790 1.00 86.12 298 PRO A N 1
ATOM 2315 C CA . PRO A 1 298 ? 12.800 6.054 -34.794 1.00 86.12 298 PRO A CA 1
ATOM 2316 C C . PRO A 1 298 ? 12.400 7.228 -33.885 1.00 86.12 298 PRO A C 1
ATOM 2318 O O . PRO A 1 298 ? 12.980 7.415 -32.813 1.00 86.12 298 PRO A O 1
ATOM 2321 N N . GLU A 1 299 ? 11.394 8.010 -34.271 1.00 83.88 299 GLU A N 1
ATOM 2322 C CA . GLU A 1 299 ? 10.820 9.100 -33.482 1.00 83.88 299 GLU A CA 1
ATOM 2323 C C . GLU A 1 299 ? 10.130 8.625 -32.189 1.00 83.88 299 GLU A C 1
ATOM 2325 O O . GLU A 1 299 ? 10.080 9.366 -31.202 1.00 83.88 299 GLU A O 1
ATOM 2330 N N . GLU A 1 300 ? 9.649 7.378 -32.137 1.00 85.69 300 GLU A N 1
ATOM 2331 C CA . GLU A 1 300 ? 8.869 6.836 -31.015 1.00 85.69 300 GLU A CA 1
ATOM 2332 C C . GLU A 1 300 ? 9.735 6.240 -29.888 1.00 85.69 300 GLU A C 1
ATOM 2334 O O . GLU A 1 300 ? 9.422 5.192 -29.318 1.00 85.69 300 GLU A O 1
ATOM 2339 N N . TYR A 1 301 ? 10.815 6.932 -29.511 1.00 81.12 301 TYR A N 1
ATOM 2340 C CA . TYR A 1 301 ? 11.823 6.470 -28.541 1.00 81.12 301 TYR A CA 1
ATOM 2341 C C . TYR A 1 301 ? 11.245 5.754 -27.306 1.00 81.12 301 TYR A C 1
ATOM 2343 O O . TYR A 1 301 ? 11.678 4.660 -26.935 1.00 81.12 301 TYR A O 1
ATOM 2351 N N . TYR A 1 302 ? 10.253 6.369 -26.651 1.00 83.19 302 TYR A N 1
ATOM 2352 C CA . TYR A 1 302 ? 9.684 5.828 -25.418 1.00 83.19 302 TYR A CA 1
ATOM 2353 C C . TYR A 1 302 ? 8.940 4.513 -25.647 1.00 83.19 302 TYR A C 1
ATOM 2355 O O . TYR A 1 302 ? 9.023 3.624 -24.801 1.00 83.19 302 TYR A O 1
ATOM 2363 N N . GLN A 1 303 ? 8.230 4.367 -26.767 1.00 84.38 303 GLN A N 1
ATOM 2364 C CA . GLN A 1 303 ? 7.466 3.154 -27.050 1.00 84.38 303 GLN A CA 1
ATOM 2365 C C . GLN A 1 303 ? 8.403 1.955 -27.225 1.00 84.38 303 GLN A C 1
ATOM 2367 O O . GLN A 1 303 ? 8.218 0.936 -26.554 1.00 84.38 303 GLN A O 1
ATOM 2372 N N . HIS A 1 304 ? 9.468 2.119 -28.015 1.00 88.19 304 HIS A N 1
ATOM 2373 C CA . HIS A 1 304 ? 10.485 1.084 -28.244 1.00 88.19 304 HIS A CA 1
ATOM 2374 C C . HIS A 1 304 ? 11.223 0.701 -26.966 1.00 88.19 304 HIS A C 1
ATOM 2376 O O . HIS A 1 304 ? 11.416 -0.483 -26.682 1.00 88.19 304 HIS A O 1
ATOM 2382 N N . TYR A 1 305 ? 11.571 1.697 -26.146 1.00 86.69 305 TYR A N 1
ATOM 2383 C CA . TYR A 1 305 ? 12.164 1.472 -24.831 1.00 86.69 305 TYR A CA 1
ATOM 2384 C C . TYR A 1 305 ? 11.251 0.597 -23.959 1.00 86.69 305 TYR A C 1
ATOM 2386 O O . TYR A 1 305 ? 11.684 -0.421 -23.411 1.00 86.69 305 TYR A O 1
ATOM 2394 N N . TYR A 1 306 ? 9.965 0.944 -23.849 1.00 85.00 306 TYR A N 1
ATOM 2395 C CA . TYR A 1 306 ? 9.021 0.165 -23.048 1.00 85.00 306 TYR A CA 1
ATOM 2396 C C . TYR A 1 306 ? 8.769 -1.233 -23.619 1.00 85.00 306 TYR A C 1
ATOM 2398 O O . TYR A 1 306 ? 8.656 -2.174 -22.832 1.00 85.00 306 TYR A O 1
ATOM 2406 N N . ALA A 1 307 ? 8.703 -1.396 -24.943 1.00 87.31 307 ALA A N 1
ATOM 2407 C CA . ALA A 1 307 ? 8.534 -2.698 -25.589 1.00 87.31 307 ALA A CA 1
ATOM 2408 C C . ALA A 1 307 ? 9.712 -3.639 -25.281 1.00 87.31 307 ALA A C 1
ATOM 2410 O O . ALA A 1 307 ? 9.506 -4.757 -24.795 1.00 87.31 307 ALA A O 1
ATOM 2411 N N . TYR A 1 308 ? 10.944 -3.144 -25.445 1.00 86.94 308 TYR A N 1
ATOM 2412 C CA . TYR A 1 308 ? 12.172 -3.883 -25.149 1.00 86.94 308 TYR A CA 1
ATOM 2413 C C . TYR A 1 308 ? 12.233 -4.357 -23.689 1.00 86.94 308 TYR A C 1
ATOM 2415 O O . TYR A 1 308 ? 12.432 -5.545 -23.410 1.00 86.94 308 TYR A O 1
ATOM 2423 N N . TYR A 1 309 ? 12.003 -3.450 -22.733 1.00 86.06 309 TYR A N 1
ATOM 2424 C CA . TYR A 1 309 ? 12.048 -3.797 -21.311 1.00 86.06 309 TYR A CA 1
ATOM 2425 C C . TYR A 1 309 ? 10.885 -4.682 -20.879 1.00 86.06 309 TYR A C 1
ATOM 2427 O O . TYR A 1 309 ? 11.085 -5.586 -20.066 1.00 86.06 309 TYR A O 1
ATOM 2435 N N . ARG A 1 310 ? 9.681 -4.477 -21.428 1.00 85.12 310 ARG A N 1
ATOM 2436 C CA . ARG A 1 310 ? 8.525 -5.326 -21.130 1.00 85.12 310 ARG A CA 1
ATOM 2437 C C . ARG A 1 310 ? 8.839 -6.774 -21.480 1.00 85.12 310 ARG A C 1
ATOM 2439 O O . ARG A 1 310 ? 8.642 -7.632 -20.628 1.00 85.12 310 ARG A O 1
ATOM 2446 N N . ARG A 1 311 ? 9.393 -7.077 -22.656 1.00 80.88 311 ARG A N 1
ATOM 2447 C CA . ARG A 1 311 ? 9.674 -8.479 -23.017 1.00 80.88 311 ARG A CA 1
ATOM 2448 C C . ARG A 1 311 ? 10.719 -9.133 -22.101 1.00 80.88 311 ARG A C 1
ATOM 2450 O O . ARG A 1 311 ? 10.571 -10.304 -21.766 1.00 80.88 311 ARG A O 1
ATOM 2457 N N . ARG A 1 312 ? 11.734 -8.389 -21.650 1.00 82.12 312 ARG A N 1
ATOM 2458 C CA . ARG A 1 312 ? 12.783 -8.921 -20.758 1.00 82.12 312 ARG A CA 1
ATOM 2459 C C . ARG A 1 312 ? 12.360 -9.034 -19.290 1.00 82.12 312 ARG A C 1
ATOM 2461 O O . ARG A 1 312 ? 12.824 -9.939 -18.604 1.00 82.12 312 ARG A O 1
ATOM 2468 N N . LEU A 1 313 ? 11.515 -8.123 -18.804 1.00 79.88 313 LEU A N 1
ATOM 2469 C CA . LEU A 1 313 ? 11.169 -8.005 -17.381 1.00 79.88 313 LEU A CA 1
ATOM 2470 C C . LEU A 1 313 ? 9.760 -8.499 -17.030 1.00 79.88 313 LEU A C 1
ATOM 2472 O O . LEU A 1 313 ? 9.449 -8.593 -15.843 1.00 79.88 313 LEU A O 1
ATOM 2476 N N . THR A 1 314 ? 8.895 -8.793 -18.009 1.00 79.94 314 THR A N 1
ATOM 2477 C CA . THR A 1 314 ? 7.537 -9.274 -17.706 1.00 79.94 314 THR A CA 1
ATOM 2478 C C . THR A 1 314 ? 7.631 -10.628 -17.004 1.00 79.94 314 THR A C 1
ATOM 2480 O O . THR A 1 314 ? 8.195 -11.571 -17.569 1.00 79.94 314 THR A O 1
ATOM 2483 N N . PRO A 1 315 ? 7.106 -10.753 -15.770 1.00 76.69 315 PRO A N 1
ATOM 2484 C CA . PRO A 1 315 ? 7.109 -12.023 -15.067 1.00 76.69 315 PRO A CA 1
ATOM 2485 C C . PRO A 1 315 ? 6.322 -13.050 -15.882 1.00 76.69 315 PRO A C 1
ATOM 2487 O O . PRO A 1 315 ? 5.259 -12.754 -16.419 1.00 76.69 315 PRO A O 1
ATOM 2490 N N . LYS A 1 316 ? 6.833 -14.283 -15.955 1.00 78.12 316 LYS A N 1
ATOM 2491 C CA . LYS A 1 316 ? 6.165 -15.377 -16.683 1.00 78.12 316 LYS A CA 1
ATOM 2492 C C . LYS A 1 316 ? 4.819 -15.777 -16.064 1.00 78.12 316 LYS A C 1
ATOM 2494 O O . LYS A 1 316 ? 4.033 -16.459 -16.708 1.00 78.12 316 LYS A O 1
ATOM 2499 N N . VAL A 1 317 ? 4.577 -15.384 -14.814 1.00 84.69 317 VAL A N 1
ATOM 2500 C CA . VAL A 1 317 ? 3.320 -15.613 -14.100 1.00 84.69 317 VAL A CA 1
ATOM 2501 C C . VAL A 1 317 ? 2.456 -14.360 -14.150 1.00 84.69 317 VAL A C 1
ATOM 2503 O O . VAL A 1 317 ? 2.956 -13.247 -13.979 1.00 84.69 317 VAL A O 1
ATOM 2506 N N . ASP A 1 318 ? 1.153 -14.542 -14.354 1.00 83.81 318 ASP A N 1
ATOM 2507 C CA . ASP A 1 318 ? 0.208 -13.433 -14.312 1.00 83.81 318 ASP A CA 1
ATOM 2508 C C . ASP A 1 318 ? 0.148 -12.875 -12.883 1.00 83.81 318 ASP A C 1
ATOM 2510 O O . ASP A 1 318 ? -0.198 -13.572 -11.923 1.00 83.81 318 ASP A O 1
ATOM 2514 N N . VAL A 1 319 ? 0.500 -11.597 -12.739 1.00 86.44 319 VAL A N 1
ATOM 2515 C CA . VAL A 1 319 ? 0.535 -10.883 -11.455 1.00 86.44 319 VAL A CA 1
ATOM 2516 C C . VAL A 1 319 ? -0.819 -10.973 -10.743 1.00 86.44 319 VAL A C 1
ATOM 2518 O O . VAL A 1 319 ? -0.872 -11.023 -9.515 1.00 86.44 319 VAL A O 1
ATOM 2521 N N . ARG A 1 320 ? -1.919 -11.077 -11.498 1.00 87.88 320 ARG A N 1
ATOM 2522 C CA . ARG A 1 320 ? -3.276 -11.233 -10.957 1.00 87.88 320 ARG A CA 1
ATOM 2523 C C . ARG A 1 320 ? -3.433 -12.505 -10.128 1.00 87.88 320 ARG A C 1
ATOM 2525 O O . ARG A 1 320 ? -4.068 -12.468 -9.078 1.00 87.88 320 ARG A O 1
ATOM 2532 N N . VAL A 1 321 ? -2.829 -13.610 -10.566 1.00 88.94 321 VAL A N 1
ATOM 2533 C CA . VAL A 1 321 ? -2.887 -14.895 -9.852 1.00 88.94 321 VAL A CA 1
ATOM 2534 C C . VAL A 1 321 ? -2.132 -14.793 -8.532 1.00 88.94 321 VAL A C 1
ATOM 2536 O O . VAL A 1 321 ? -2.634 -15.231 -7.500 1.00 88.94 321 VAL A O 1
ATOM 2539 N N . VAL A 1 322 ? -0.963 -14.148 -8.543 1.00 91.00 322 VAL A N 1
ATOM 2540 C CA . VAL A 1 322 ? -0.171 -13.920 -7.327 1.00 91.00 322 VAL A CA 1
ATOM 2541 C C . VAL A 1 322 ? -0.959 -13.067 -6.328 1.00 91.00 322 VAL A C 1
ATOM 2543 O O . VAL A 1 322 ? -1.046 -13.414 -5.149 1.00 91.00 322 VAL A O 1
ATOM 2546 N N . ILE A 1 323 ? -1.602 -11.992 -6.795 1.00 91.06 323 ILE A N 1
ATOM 2547 C CA . ILE A 1 323 ? -2.457 -11.138 -5.958 1.00 91.06 323 ILE A CA 1
ATOM 2548 C C . ILE A 1 323 ? -3.634 -11.933 -5.375 1.00 91.06 323 ILE A C 1
ATOM 2550 O O . ILE A 1 323 ? -3.897 -11.844 -4.181 1.00 91.06 323 ILE A O 1
ATOM 2554 N N . LEU A 1 324 ? -4.319 -12.752 -6.173 1.00 91.81 324 LEU A N 1
ATOM 2555 C CA . LEU A 1 324 ? -5.444 -13.552 -5.687 1.00 91.81 324 LEU A CA 1
ATOM 2556 C C . LEU A 1 324 ? -5.006 -14.553 -4.608 1.00 91.81 324 LEU A C 1
ATOM 2558 O O . LEU A 1 324 ? -5.613 -14.606 -3.541 1.00 91.81 324 LEU A O 1
ATOM 2562 N N . VAL A 1 325 ? -3.927 -15.306 -4.845 1.00 93.44 325 VAL A N 1
ATOM 2563 C CA . VAL A 1 325 ? -3.416 -16.301 -3.885 1.00 93.44 325 VAL A CA 1
ATOM 2564 C C . VAL A 1 325 ? -2.996 -15.635 -2.575 1.00 93.44 325 VAL A C 1
ATOM 2566 O O . VAL A 1 325 ? -3.336 -16.116 -1.495 1.00 93.44 325 VAL A O 1
ATOM 2569 N N . THR A 1 326 ? -2.297 -14.503 -2.662 1.00 94.38 326 THR A N 1
ATOM 2570 C CA . THR A 1 326 ? -1.865 -13.741 -1.481 1.00 94.38 326 THR A CA 1
ATOM 2571 C C . THR A 1 326 ? -3.045 -13.174 -0.691 1.00 94.38 326 THR A C 1
ATOM 2573 O O . THR A 1 326 ? -3.078 -13.326 0.529 1.00 94.38 326 THR A O 1
ATOM 2576 N N . VAL A 1 327 ? -4.055 -12.600 -1.353 1.00 95.19 327 VAL A N 1
ATOM 2577 C CA . VAL A 1 327 ? -5.281 -12.107 -0.697 1.00 95.19 327 VAL A CA 1
ATOM 2578 C C . VAL A 1 327 ? -6.054 -13.244 -0.025 1.00 95.19 327 VAL A C 1
ATOM 2580 O O . VAL A 1 327 ? -6.505 -13.081 1.112 1.00 95.19 327 VAL A O 1
ATOM 2583 N N . CYS A 1 328 ? -6.179 -14.403 -0.676 1.00 93.88 328 CYS A N 1
ATOM 2584 C CA . CYS A 1 328 ? -6.807 -15.585 -0.085 1.00 93.88 328 CYS A CA 1
ATOM 2585 C C . CYS A 1 328 ? -6.051 -16.059 1.164 1.00 93.88 328 CYS A C 1
ATOM 2587 O O . CYS A 1 328 ? -6.669 -16.285 2.203 1.00 93.88 328 CYS A O 1
ATOM 2589 N N . ALA A 1 329 ? -4.719 -16.150 1.098 1.00 95.38 329 ALA A N 1
ATOM 2590 C CA . ALA A 1 329 ? -3.891 -16.559 2.231 1.00 95.38 329 ALA A CA 1
ATOM 2591 C C . ALA A 1 329 ? -4.019 -15.592 3.421 1.00 95.38 329 ALA A C 1
ATOM 2593 O O . ALA A 1 329 ? -4.223 -16.031 4.553 1.00 95.38 329 ALA A O 1
ATOM 2594 N N . ILE A 1 330 ? -3.975 -14.279 3.165 1.00 95.88 330 ILE A N 1
ATOM 2595 C CA . ILE A 1 330 ? -4.177 -13.251 4.196 1.00 95.88 330 ILE A CA 1
ATOM 2596 C C . ILE A 1 330 ? -5.581 -13.361 4.798 1.00 95.88 330 ILE A C 1
ATOM 2598 O O . ILE A 1 330 ? -5.724 -13.297 6.013 1.00 95.88 330 ILE A O 1
ATOM 2602 N N . SER A 1 331 ? -6.608 -13.574 3.974 1.00 95.06 331 SER A N 1
ATOM 2603 C CA . SER A 1 331 ? -7.998 -13.699 4.432 1.00 95.06 331 SER A CA 1
ATOM 2604 C C . SER A 1 331 ? -8.200 -14.907 5.351 1.00 95.06 331 SER A C 1
ATOM 2606 O O . SER A 1 331 ? -8.860 -14.799 6.383 1.00 95.06 331 SER A O 1
ATOM 2608 N N . ILE A 1 332 ? -7.585 -16.045 5.014 1.00 93.81 332 ILE A N 1
ATOM 2609 C CA . ILE A 1 332 ? -7.598 -17.251 5.850 1.00 93.81 332 ILE A CA 1
ATOM 2610 C C . ILE A 1 332 ? -6.881 -16.979 7.177 1.00 93.81 332 ILE A C 1
ATOM 2612 O O . ILE A 1 332 ? -7.430 -17.253 8.244 1.00 93.81 332 ILE A O 1
ATOM 2616 N N . PHE A 1 333 ? -5.679 -16.399 7.123 1.00 94.62 333 PHE A N 1
ATOM 2617 C CA . PHE A 1 333 ? -4.909 -16.068 8.321 1.00 94.62 333 PHE A CA 1
ATOM 2618 C C . PHE A 1 333 ? -5.658 -15.090 9.238 1.00 94.62 333 PHE A C 1
ATOM 2620 O O . PHE A 1 333 ? -5.715 -15.307 10.446 1.00 94.62 333 PHE A O 1
ATOM 2627 N N . GLN A 1 334 ? -6.286 -14.056 8.674 1.00 92.75 334 GLN A N 1
ATOM 2628 C CA . GLN A 1 334 ? -7.111 -13.101 9.417 1.00 92.75 334 GLN A CA 1
ATOM 2629 C C . GLN A 1 334 ? -8.276 -13.788 10.132 1.00 92.75 334 GLN A C 1
ATOM 2631 O O . GLN A 1 334 ? -8.469 -13.559 11.324 1.00 92.75 334 GLN A O 1
ATOM 2636 N N . TYR A 1 335 ? -9.016 -14.659 9.438 1.00 92.31 335 TYR A N 1
ATOM 2637 C CA . TYR A 1 335 ? -10.136 -15.385 10.036 1.00 92.31 335 TYR A CA 1
ATOM 2638 C C . TYR A 1 335 ? -9.685 -16.247 11.221 1.00 92.31 335 TYR A C 1
ATOM 2640 O O . TYR A 1 335 ? -10.274 -16.169 12.300 1.00 92.31 335 TYR A O 1
ATOM 2648 N N . TYR A 1 336 ? -8.609 -17.022 11.051 1.00 93.00 336 TYR A N 1
ATOM 2649 C CA . TYR A 1 336 ? -8.066 -17.842 12.135 1.00 93.00 336 TYR A CA 1
ATOM 2650 C C . TYR A 1 336 ? -7.538 -16.998 13.294 1.00 93.00 336 TYR A C 1
ATOM 2652 O O . TYR A 1 336 ? -7.823 -17.315 14.449 1.00 93.00 336 TYR A O 1
ATOM 2660 N N . SER A 1 337 ? -6.818 -15.912 13.002 1.00 93.06 337 SER A N 1
ATOM 2661 C CA . SER A 1 337 ? -6.307 -14.994 14.020 1.00 93.06 337 SER A CA 1
ATOM 2662 C C . SER A 1 337 ? -7.446 -14.399 14.847 1.00 93.06 337 SER A C 1
ATOM 2664 O O . SER A 1 337 ? -7.394 -14.459 16.071 1.00 93.06 337 SER A O 1
ATOM 2666 N N . TRP A 1 338 ? -8.497 -13.871 14.212 1.00 91.25 338 TRP A N 1
ATOM 2667 C CA . TRP A 1 338 ? -9.641 -13.291 14.923 1.00 91.25 338 TRP A CA 1
ATOM 2668 C C . TRP A 1 338 ? -10.449 -14.329 15.688 1.00 91.25 338 TRP A C 1
ATOM 2670 O O . TRP A 1 338 ? -10.829 -14.083 16.830 1.00 91.25 338 TRP A O 1
ATOM 2680 N N . HIS A 1 339 ? -10.678 -15.506 15.103 1.00 90.81 339 HIS A N 1
ATOM 2681 C CA . HIS A 1 339 ? -11.346 -16.600 15.800 1.00 90.81 339 HIS A CA 1
ATOM 2682 C C . HIS A 1 339 ? -10.563 -17.030 17.052 1.00 90.81 339 HIS A C 1
ATOM 2684 O O . HIS A 1 339 ? -11.156 -17.230 18.112 1.00 90.81 339 HIS A O 1
ATOM 2690 N N . SER A 1 340 ? -9.232 -17.122 16.956 1.00 93.12 340 SER A N 1
ATOM 2691 C CA . SER A 1 340 ? -8.361 -17.423 18.096 1.00 93.12 340 SER A CA 1
ATOM 2692 C C . SER A 1 340 ? -8.463 -16.350 19.177 1.00 93.12 340 SER A C 1
ATOM 2694 O O . SER A 1 340 ? -8.744 -16.675 20.329 1.00 93.12 340 SER A O 1
ATOM 2696 N N . SER A 1 341 ? -8.310 -15.074 18.810 1.00 90.62 341 SER A N 1
ATOM 2697 C CA . SER A 1 341 ? -8.411 -13.957 19.754 1.00 90.62 341 SER A CA 1
ATOM 2698 C C . SER A 1 341 ? -9.789 -13.890 20.426 1.00 90.62 341 SER A C 1
ATOM 2700 O O . SER A 1 341 ? -9.867 -13.723 21.641 1.00 90.62 341 SER A O 1
ATOM 2702 N N . TYR A 1 342 ? -10.884 -14.081 19.682 1.00 91.81 342 TYR A N 1
ATOM 2703 C CA . TYR A 1 342 ? -12.240 -14.135 20.244 1.00 91.81 342 TYR A CA 1
ATOM 2704 C C . TYR A 1 342 ? -12.383 -15.254 21.286 1.00 91.81 342 TYR A C 1
ATOM 2706 O O . TYR A 1 342 ? -12.896 -15.028 22.383 1.00 91.81 342 TYR A O 1
ATOM 2714 N N . ASN A 1 343 ? -11.894 -16.457 20.974 1.00 91.12 343 ASN A N 1
ATOM 2715 C CA . ASN A 1 343 ? -11.960 -17.586 21.903 1.00 91.12 343 ASN A CA 1
ATOM 2716 C C . ASN A 1 343 ? -11.116 -17.353 23.161 1.00 91.12 343 ASN A C 1
ATOM 2718 O O . ASN A 1 343 ? -11.554 -17.691 24.260 1.00 91.12 343 ASN A O 1
ATOM 2722 N N . GLU A 1 344 ? -9.941 -16.741 23.023 1.00 92.50 344 GLU A N 1
ATOM 2723 C CA . GLU A 1 344 ? -9.094 -16.360 24.154 1.00 92.50 344 GLU A CA 1
ATOM 2724 C C . GLU A 1 344 ? -9.791 -15.339 25.066 1.00 92.50 344 GLU A C 1
ATOM 2726 O O . GLU A 1 344 ? -9.831 -15.523 26.284 1.00 92.50 344 GLU A O 1
ATOM 2731 N N . ALA A 1 345 ? -10.432 -14.319 24.486 1.00 91.88 345 ALA A N 1
ATOM 2732 C CA . ALA A 1 345 ? -11.205 -13.336 25.240 1.00 91.88 345 ALA A CA 1
ATOM 2733 C C . ALA A 1 345 ? -12.378 -13.978 25.999 1.00 91.88 345 ALA A C 1
ATOM 2735 O O . ALA A 1 345 ? -12.597 -13.670 27.171 1.00 91.88 345 ALA A O 1
ATOM 2736 N N . ILE A 1 346 ? -13.108 -14.907 25.373 1.00 91.00 346 ILE A N 1
ATOM 2737 C CA . ILE A 1 346 ? -14.187 -15.652 26.037 1.00 91.00 346 ILE A CA 1
ATOM 2738 C C . ILE A 1 346 ? -13.646 -16.493 27.196 1.00 91.00 346 ILE A C 1
ATOM 2740 O O . ILE A 1 346 ? -14.209 -16.457 28.292 1.00 91.00 346 ILE A O 1
ATOM 2744 N N . ASN A 1 347 ? -12.541 -17.211 26.987 1.00 91.50 347 ASN A N 1
ATOM 2745 C CA . ASN A 1 347 ? -11.911 -18.007 28.038 1.00 91.50 347 ASN A CA 1
ATOM 2746 C C . ASN A 1 347 ? -11.486 -17.130 29.221 1.00 91.50 347 ASN A C 1
ATOM 2748 O O . ASN A 1 347 ? -11.757 -17.484 30.366 1.00 91.50 347 ASN A O 1
ATOM 2752 N N . TYR A 1 348 ? -10.917 -15.953 28.959 1.00 91.44 348 TYR A N 1
ATOM 2753 C CA . TYR A 1 348 ? -10.600 -14.978 29.998 1.00 91.44 348 TYR A CA 1
ATOM 2754 C C . TYR A 1 348 ? -11.854 -14.505 30.748 1.00 91.44 348 TYR A C 1
ATOM 2756 O O . TYR A 1 348 ? -11.881 -14.534 31.978 1.00 91.44 348 TYR A O 1
ATOM 2764 N N . LEU A 1 349 ? -12.927 -14.133 30.044 1.00 90.88 349 LEU A N 1
ATOM 2765 C CA . LEU A 1 349 ? -14.164 -13.648 30.669 1.00 90.88 349 LEU A CA 1
ATOM 2766 C C . LEU A 1 349 ? -14.809 -14.683 31.598 1.00 90.88 349 LEU A C 1
ATOM 2768 O O . LEU A 1 349 ? -15.338 -14.306 32.642 1.00 90.88 349 LEU A O 1
ATOM 2772 N N . VAL A 1 350 ? -14.712 -15.976 31.271 1.00 89.81 350 VAL A N 1
ATOM 2773 C CA . VAL A 1 350 ? -15.188 -17.069 32.138 1.00 89.81 350 VAL A CA 1
ATOM 2774 C C . VAL A 1 350 ? -14.406 -17.130 33.460 1.00 89.81 350 VAL A C 1
ATOM 2776 O O . VAL A 1 350 ? -14.980 -17.463 34.500 1.00 89.81 350 VAL A O 1
ATOM 2779 N N . THR A 1 351 ? -13.111 -16.790 33.455 1.00 91.19 351 THR A N 1
ATOM 2780 C CA . THR A 1 351 ? -12.283 -16.781 34.679 1.00 91.19 351 THR A CA 1
ATOM 2781 C C . THR A 1 351 ? -12.594 -15.608 35.604 1.00 91.19 351 THR A C 1
ATOM 2783 O O . THR A 1 351 ? -12.444 -15.726 36.821 1.00 91.19 351 THR A O 1
ATOM 2786 N N . VAL A 1 352 ? -13.052 -14.481 35.052 1.00 92.88 352 VAL A N 1
ATOM 2787 C CA . VAL A 1 352 ? -13.320 -13.265 35.822 1.00 92.88 352 VAL A CA 1
ATOM 2788 C C . VAL A 1 352 ? -14.591 -13.453 36.669 1.00 92.88 352 VAL A C 1
ATOM 2790 O O . VAL A 1 352 ? -15.682 -13.630 36.115 1.00 92.88 352 VAL A O 1
ATOM 2793 N N . PRO A 1 353 ? -14.513 -13.335 38.013 1.00 93.50 353 PRO A N 1
ATOM 2794 C CA . PRO A 1 353 ? -15.643 -13.630 38.898 1.00 93.50 353 PRO A CA 1
ATOM 2795 C C . PRO A 1 353 ? -16.897 -12.804 38.600 1.00 93.50 353 PRO A C 1
ATOM 2797 O O . PRO A 1 353 ? -18.007 -13.325 38.657 1.00 93.50 353 PRO A O 1
ATOM 2800 N N . LYS A 1 354 ? -16.724 -11.527 38.233 1.00 91.94 354 LYS A N 1
ATOM 2801 C CA . LYS A 1 354 ? -17.821 -10.596 37.933 1.00 91.94 354 LYS A CA 1
ATOM 2802 C C . LYS A 1 354 ? -18.763 -11.141 36.854 1.00 91.94 354 LYS A C 1
ATOM 2804 O O . LYS A 1 354 ? -19.970 -11.191 37.069 1.00 91.94 354 LYS A O 1
ATOM 2809 N N . TYR A 1 355 ? -18.213 -11.552 35.714 1.00 89.69 355 TYR A N 1
ATOM 2810 C CA . TYR A 1 355 ? -19.001 -12.026 34.575 1.00 89.69 355 TYR A CA 1
ATOM 2811 C C . TYR A 1 355 ? -19.527 -13.438 34.799 1.00 89.69 355 TYR A C 1
ATOM 2813 O O . TYR A 1 355 ? -20.656 -13.742 34.423 1.00 89.69 355 TYR A O 1
ATOM 2821 N N . ARG A 1 356 ? -18.749 -14.280 35.484 1.00 91.06 356 ARG A N 1
ATOM 2822 C CA . ARG A 1 356 ? -19.179 -15.625 35.857 1.00 91.06 356 ARG A CA 1
ATOM 2823 C C . ARG A 1 356 ? -20.413 -15.602 36.756 1.00 91.06 356 ARG A C 1
ATOM 2825 O O . ARG A 1 356 ? -21.366 -16.318 36.474 1.00 91.06 356 ARG A O 1
ATOM 2832 N N . ILE A 1 357 ? -20.420 -14.770 37.800 1.00 91.44 357 ILE A N 1
ATOM 2833 C CA . ILE A 1 357 ? -21.567 -14.645 38.712 1.00 91.44 357 ILE A CA 1
ATOM 2834 C C . ILE A 1 357 ? -22.805 -14.180 37.935 1.00 91.44 357 ILE A C 1
ATOM 2836 O O . ILE A 1 357 ? -23.849 -14.826 38.010 1.00 91.44 357 ILE A O 1
ATOM 2840 N N . GLN A 1 358 ? -22.661 -13.137 37.111 1.00 91.62 358 GLN A N 1
ATOM 2841 C CA . GLN A 1 358 ? -23.745 -12.639 36.257 1.00 91.62 358 GLN A CA 1
ATOM 2842 C C . GLN A 1 358 ? -24.301 -13.730 35.332 1.00 91.62 358 GLN A C 1
ATOM 2844 O O . GLN A 1 358 ? -25.512 -13.931 35.266 1.00 91.62 358 GLN A O 1
ATOM 2849 N N . ALA A 1 359 ? -23.428 -14.482 34.660 1.00 91.12 359 ALA A N 1
ATOM 2850 C CA . ALA A 1 359 ? -23.836 -15.565 33.776 1.00 91.12 359 ALA A CA 1
ATOM 2851 C C . ALA A 1 359 ? -24.536 -16.705 34.534 1.00 91.12 359 ALA A C 1
ATOM 2853 O O . ALA A 1 359 ? -25.556 -17.204 34.067 1.00 91.12 359 ALA A O 1
ATOM 2854 N N . THR A 1 360 ? -24.054 -17.080 35.725 1.00 90.94 360 THR A N 1
ATOM 2855 C CA . THR A 1 360 ? -24.707 -18.110 36.554 1.00 90.94 360 THR A CA 1
ATOM 2856 C C . THR A 1 360 ? -26.087 -17.690 37.052 1.00 90.94 360 THR A C 1
ATOM 2858 O O . THR A 1 360 ? -26.988 -18.524 37.148 1.00 90.94 360 THR A O 1
ATOM 2861 N N . GLU A 1 361 ? -26.280 -16.406 37.350 1.00 91.69 361 GLU A N 1
ATOM 2862 C CA . GLU A 1 361 ? -27.569 -15.879 37.791 1.00 91.69 361 GLU A CA 1
ATOM 2863 C C . GLU A 1 361 ? -28.587 -15.884 36.648 1.00 91.69 361 GLU A C 1
ATOM 2865 O O . GLU A 1 361 ? -29.704 -16.369 36.823 1.00 91.69 361 GLU A O 1
ATOM 2870 N N . ILE A 1 362 ? -28.165 -15.474 35.450 1.00 90.81 362 ILE A N 1
ATOM 2871 C CA . ILE A 1 362 ? -28.976 -15.565 34.229 1.00 90.81 362 ILE A CA 1
ATOM 2872 C C . ILE A 1 362 ? -29.308 -17.028 33.903 1.00 90.81 362 ILE A C 1
ATOM 2874 O O . ILE A 1 362 ? -30.459 -17.346 33.615 1.00 90.81 362 ILE A O 1
ATOM 2878 N N . ALA A 1 363 ? -28.339 -17.940 34.011 1.00 89.94 363 ALA A N 1
ATOM 2879 C CA . ALA A 1 363 ? -28.554 -19.367 33.774 1.00 89.94 363 ALA A CA 1
ATOM 2880 C C . ALA A 1 363 ? -29.597 -19.958 34.735 1.00 89.94 363 ALA A C 1
ATOM 2882 O O . ALA A 1 363 ? -30.439 -20.768 34.341 1.00 89.94 363 ALA A O 1
ATOM 2883 N N . ARG A 1 364 ? -29.563 -19.533 36.007 1.00 89.56 364 ARG A N 1
ATOM 2884 C CA . ARG A 1 364 ? -30.549 -19.917 37.022 1.00 89.56 364 ARG A CA 1
ATOM 2885 C C . ARG A 1 364 ? -31.928 -19.333 36.708 1.00 89.56 364 ARG A C 1
ATOM 2887 O O . ARG A 1 364 ? -32.909 -20.062 36.817 1.00 89.56 364 ARG A O 1
ATOM 2894 N N . GLN A 1 365 ? -32.008 -18.070 36.280 1.00 90.25 365 GLN A N 1
ATOM 2895 C CA . GLN A 1 365 ? -33.263 -17.436 35.845 1.00 90.25 365 GLN A CA 1
ATOM 2896 C C . GLN A 1 365 ? -33.877 -18.142 34.628 1.00 90.25 365 GLN A C 1
ATOM 2898 O O . GLN A 1 365 ? -35.090 -18.311 34.563 1.00 90.25 365 GLN A O 1
ATOM 2903 N N . GLN A 1 366 ? -33.044 -18.600 33.691 1.00 87.50 366 GLN A N 1
ATOM 2904 C CA . GLN A 1 366 ? -33.466 -19.350 32.504 1.00 87.50 366 GLN A CA 1
ATOM 2905 C C . GLN A 1 366 ? -33.768 -20.832 32.792 1.00 87.50 366 GLN A C 1
ATOM 2907 O O . GLN A 1 366 ? -34.182 -21.559 31.894 1.00 87.50 366 GLN A O 1
ATOM 2912 N N . GLY A 1 367 ? -33.557 -21.304 34.027 1.00 83.62 367 GLY A N 1
ATOM 2913 C CA . GLY A 1 367 ? -33.775 -22.700 34.414 1.00 83.62 367 GLY A CA 1
ATOM 2914 C C . GLY A 1 367 ? -32.767 -23.697 33.828 1.00 83.62 367 GLY A C 1
ATOM 2915 O O . GLY A 1 367 ? -32.961 -24.902 33.977 1.00 83.62 367 GLY A O 1
ATOM 2916 N N . LEU A 1 368 ? -31.682 -23.221 33.208 1.00 81.56 368 LEU A N 1
ATOM 2917 C CA . LEU A 1 368 ? -30.674 -24.045 32.525 1.00 81.56 368 LEU A CA 1
ATOM 2918 C C . LEU A 1 368 ? -29.773 -24.827 33.497 1.00 81.56 368 LEU A C 1
ATOM 2920 O O . LEU A 1 368 ? -29.188 -25.834 33.119 1.00 81.56 368 LEU A O 1
ATOM 2924 N N . LEU A 1 369 ? -29.687 -24.388 34.758 1.00 74.44 369 LEU A N 1
ATOM 2925 C CA . LEU A 1 369 ? -28.908 -25.044 35.822 1.00 74.44 369 LEU A CA 1
ATOM 2926 C C . LEU A 1 369 ? -29.754 -25.959 36.728 1.00 74.44 369 LEU A C 1
ATOM 2928 O O . LEU A 1 369 ? -29.301 -26.382 37.796 1.00 74.44 369 LEU A O 1
ATOM 2932 N N . ASN A 1 370 ? -31.011 -26.237 36.367 1.00 69.81 370 ASN A N 1
ATOM 2933 C CA . ASN A 1 370 ? -31.885 -27.033 37.221 1.00 69.81 370 ASN A CA 1
ATOM 2934 C C . ASN A 1 370 ? -31.459 -28.507 37.233 1.00 69.81 370 ASN A C 1
ATOM 2936 O O . ASN A 1 370 ? -31.484 -29.208 36.226 1.00 69.81 370 ASN A O 1
ATOM 2940 N N . ARG A 1 371 ? -31.116 -28.999 38.429 1.00 63.78 371 ARG A N 1
ATOM 2941 C CA . ARG A 1 371 ? -30.748 -30.395 38.704 1.00 63.78 371 ARG A CA 1
ATOM 2942 C C . ARG A 1 371 ? -31.990 -31.287 38.699 1.00 63.78 371 ARG A C 1
ATOM 2944 O O . ARG A 1 371 ? -32.396 -31.788 39.750 1.00 63.78 371 ARG A O 1
ATOM 2951 N N . THR A 1 372 ? -32.611 -31.517 37.547 1.00 59.88 372 THR A N 1
ATOM 2952 C CA . THR A 1 372 ? -33.522 -32.660 37.410 1.00 59.88 372 THR A CA 1
ATOM 2953 C C . THR A 1 372 ? -32.704 -33.920 37.676 1.00 59.88 372 THR A C 1
ATOM 2955 O O . THR A 1 372 ? -31.781 -34.242 36.936 1.00 59.88 372 THR A O 1
ATOM 2958 N N . LYS A 1 373 ? -32.968 -34.587 38.806 1.00 56.66 373 LYS A N 1
ATOM 2959 C CA . LYS A 1 373 ? -32.262 -35.806 39.214 1.00 56.66 373 LYS A CA 1
ATOM 2960 C C . LYS A 1 373 ? -32.536 -36.897 38.178 1.00 56.66 373 LYS A C 1
ATOM 2962 O O . LYS A 1 373 ? -33.548 -37.585 38.280 1.00 56.66 373 LYS A O 1
ATOM 2967 N N . GLU A 1 374 ? -31.643 -37.060 37.208 1.00 57.53 374 GLU A N 1
ATOM 2968 C CA . GLU A 1 374 ? -31.650 -38.211 36.307 1.00 57.53 374 GLU A CA 1
ATOM 2969 C C . GLU A 1 374 ? -31.511 -39.483 37.157 1.00 57.53 374 GLU A C 1
ATOM 2971 O O . GLU A 1 374 ? -30.472 -39.743 37.769 1.00 57.53 374 GLU A O 1
ATOM 2976 N N . LYS A 1 375 ? -32.602 -40.247 37.281 1.00 51.09 375 LYS A N 1
ATOM 2977 C CA . LYS A 1 375 ? -32.625 -41.546 37.959 1.00 51.09 375 LYS A CA 1
ATOM 2978 C C . LYS A 1 375 ? -32.580 -42.641 36.897 1.00 51.09 375 LYS A C 1
ATOM 2980 O O . LYS A 1 375 ? -33.505 -42.755 36.102 1.00 51.09 375 LYS A O 1
ATOM 2985 N N . GLY A 1 376 ? -31.529 -43.457 36.903 1.00 59.81 376 GLY A N 1
ATOM 2986 C CA . GLY A 1 376 ? -31.402 -44.622 36.024 1.00 59.81 376 GLY A CA 1
ATOM 2987 C C . GLY A 1 376 ? -29.952 -44.978 35.697 1.00 59.81 376 GLY A C 1
ATOM 2988 O O . GLY A 1 376 ? -29.024 -44.323 36.167 1.00 59.81 376 GLY A O 1
ATOM 2989 N N . LYS A 1 377 ? -29.765 -46.015 34.866 1.00 55.53 377 LYS A N 1
ATOM 2990 C CA . LYS A 1 377 ? -28.451 -46.485 34.375 1.00 55.53 377 LYS A CA 1
ATOM 2991 C C . LYS A 1 377 ? -27.697 -45.458 33.500 1.00 55.53 377 LYS A C 1
ATOM 2993 O O . LYS A 1 377 ? -26.505 -45.629 33.308 1.00 55.53 377 LYS A O 1
ATOM 2998 N N . ASN A 1 378 ? -28.358 -44.386 33.047 1.00 59.88 378 ASN A N 1
ATOM 2999 C CA . ASN A 1 378 ? -27.797 -43.283 32.245 1.00 59.88 378 ASN A CA 1
ATOM 3000 C C . ASN A 1 378 ? -27.495 -42.024 33.086 1.00 59.88 378 ASN A C 1
ATOM 3002 O O . ASN A 1 378 ? -27.771 -40.901 32.677 1.00 59.88 378 ASN A O 1
ATOM 3006 N N . ARG A 1 379 ? -26.984 -42.192 34.309 1.00 66.81 379 ARG A N 1
ATOM 3007 C CA . ARG A 1 379 ? -26.599 -41.053 35.150 1.00 66.81 379 ARG A CA 1
ATOM 3008 C C . ARG A 1 379 ? -25.267 -40.489 34.651 1.00 66.81 379 ARG A C 1
ATOM 3010 O O . ARG A 1 379 ? -24.250 -41.165 34.781 1.00 66.81 379 ARG A O 1
ATOM 3017 N N . ARG A 1 380 ? -25.287 -39.255 34.139 1.00 71.62 380 ARG A N 1
ATOM 3018 C CA . ARG A 1 380 ? -24.080 -38.514 33.739 1.00 71.62 380 ARG A CA 1
ATOM 3019 C C . ARG A 1 380 ? -23.062 -38.435 34.873 1.00 71.62 380 ARG A C 1
ATOM 3021 O O . ARG A 1 380 ? -23.430 -38.333 36.055 1.00 71.62 380 ARG A O 1
ATOM 3028 N N . SER A 1 381 ? -21.783 -38.497 34.514 1.00 80.75 381 SER A N 1
ATOM 3029 C CA . SER A 1 381 ? -20.696 -38.384 35.483 1.00 80.75 381 SER A CA 1
ATOM 3030 C C . SER A 1 381 ? -20.674 -36.978 36.104 1.00 80.75 381 SER A C 1
ATOM 3032 O O . SER A 1 381 ? -21.192 -36.008 35.552 1.00 80.75 381 SER A O 1
ATOM 3034 N N . LYS A 1 382 ? -20.104 -36.843 37.307 1.00 82.25 382 LYS A N 1
ATOM 3035 C CA . LYS A 1 382 ? -20.007 -35.537 37.989 1.00 82.25 382 LYS A CA 1
ATOM 3036 C C . LYS A 1 382 ? -19.195 -34.522 37.168 1.00 82.25 382 LYS A C 1
ATOM 3038 O O . LYS A 1 382 ? -19.430 -33.324 37.291 1.00 82.25 382 LYS A O 1
ATOM 3043 N N . GLU A 1 383 ? -18.243 -35.013 36.382 1.00 86.06 383 GLU A N 1
ATOM 3044 C CA . GLU A 1 383 ? -17.374 -34.216 35.521 1.00 86.06 383 GLU A CA 1
ATOM 3045 C C . GLU A 1 383 ? -18.127 -33.720 34.283 1.00 86.06 383 GLU A C 1
ATOM 3047 O O . GLU A 1 383 ? -18.162 -32.515 34.063 1.00 86.06 383 GLU A O 1
ATOM 3052 N N . GLU A 1 384 ? -18.882 -34.590 33.604 1.00 85.19 384 GLU A N 1
ATOM 3053 C CA . GLU A 1 384 ? -19.766 -34.203 32.489 1.00 85.19 384 GLU A CA 1
ATOM 3054 C C . GLU A 1 384 ? -20.792 -33.136 32.887 1.00 85.19 384 GLU A C 1
ATOM 3056 O O . GLU A 1 384 ? -21.060 -32.205 32.134 1.00 85.19 384 GLU A O 1
ATOM 3061 N N . ILE A 1 385 ? -21.372 -33.245 34.087 1.00 83.19 385 ILE A N 1
ATOM 3062 C CA . ILE A 1 385 ? -22.321 -32.240 34.586 1.00 83.19 385 ILE A CA 1
ATOM 3063 C C . ILE A 1 385 ? -21.619 -30.888 34.758 1.00 83.19 385 ILE A C 1
ATOM 3065 O O . ILE A 1 385 ? -22.179 -29.854 34.408 1.00 83.19 385 ILE A O 1
ATOM 3069 N N . ARG A 1 386 ? -20.385 -30.887 35.272 1.00 86.62 386 ARG A N 1
ATOM 3070 C CA . ARG A 1 386 ? -19.608 -29.660 35.460 1.00 86.62 386 ARG A CA 1
ATOM 3071 C C . ARG A 1 386 ? -19.209 -29.041 34.120 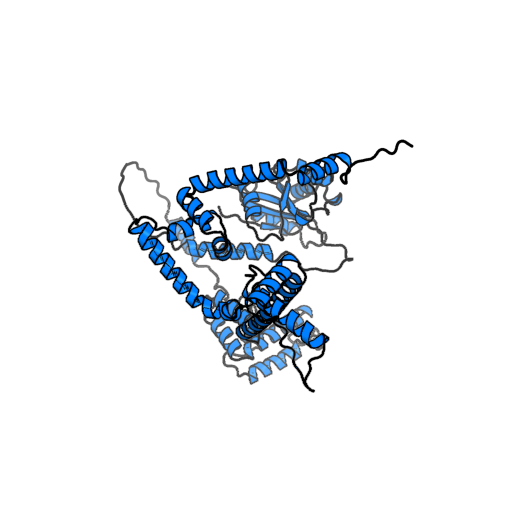1.00 86.62 386 ARG A C 1
ATOM 3073 O O . ARG A 1 386 ? -19.295 -27.827 33.984 1.00 86.62 386 ARG A O 1
ATOM 3080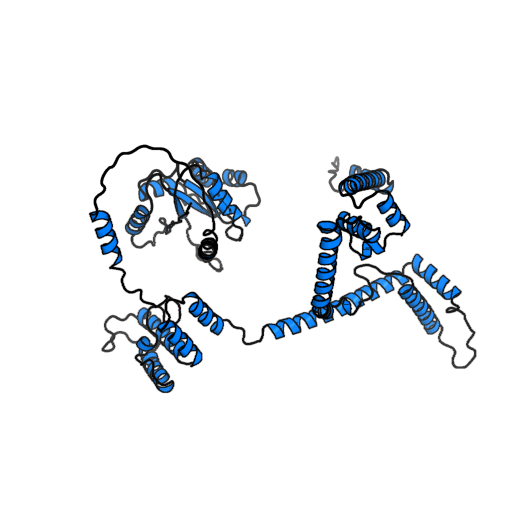 N N . GLU A 1 387 ? -18.818 -29.850 33.141 1.00 88.50 387 GLU A N 1
ATOM 3081 C CA . GLU A 1 387 ? -18.516 -29.381 31.785 1.00 88.50 387 GLU A CA 1
ATOM 3082 C C . GLU A 1 387 ? -19.743 -28.753 31.118 1.00 88.50 387 GLU A C 1
ATOM 3084 O O . GLU A 1 387 ? -19.634 -27.683 30.526 1.00 88.50 387 GLU A O 1
ATOM 3089 N N . GLN A 1 388 ? -20.925 -29.351 31.289 1.00 86.69 388 GLN A N 1
ATOM 3090 C CA . GLN A 1 388 ? -22.180 -28.791 30.780 1.00 86.69 388 GLN A CA 1
ATOM 3091 C C . GLN A 1 388 ? -22.546 -27.472 31.461 1.00 86.69 388 GLN A C 1
ATOM 3093 O O . GLN A 1 388 ? -22.941 -26.522 30.789 1.00 86.69 388 GLN A O 1
ATOM 3098 N N . GLU A 1 389 ? -22.392 -27.376 32.783 1.00 86.31 389 GLU A N 1
ATOM 3099 C CA . GLU A 1 389 ? -22.586 -26.114 33.504 1.00 86.31 389 GLU A CA 1
ATOM 3100 C C . GLU A 1 389 ? -21.590 -25.040 33.024 1.00 86.31 389 GLU A C 1
ATOM 3102 O O . GLU A 1 389 ? -21.977 -23.890 32.806 1.00 86.31 389 GLU A O 1
ATOM 3107 N N . GLU A 1 390 ? -20.320 -25.402 32.812 1.00 89.12 390 GLU A N 1
ATOM 3108 C CA . GLU A 1 390 ? -19.287 -24.508 32.273 1.00 89.12 390 GLU A CA 1
ATOM 3109 C C . GLU A 1 390 ? -19.586 -24.077 30.824 1.00 89.12 390 GLU A C 1
ATOM 3111 O O . GLU A 1 390 ? -19.373 -22.912 30.475 1.00 89.12 390 GLU A O 1
ATOM 3116 N N . GLU A 1 391 ? -20.131 -24.965 29.993 1.00 90.88 391 GLU A N 1
ATOM 3117 C CA . GLU A 1 391 ? -20.536 -24.669 28.617 1.00 90.88 391 GLU A CA 1
ATOM 3118 C C . GLU A 1 391 ? -21.752 -23.737 28.563 1.00 90.88 391 GLU A C 1
ATOM 3120 O O . GLU A 1 391 ? -21.725 -22.750 27.826 1.00 90.88 391 GLU A O 1
ATOM 3125 N N . VAL A 1 392 ? -22.764 -23.965 29.407 1.00 91.50 392 VAL A N 1
ATOM 3126 C CA . VAL A 1 392 ? -23.927 -23.072 29.551 1.00 91.50 392 VAL A CA 1
ATOM 3127 C C . VAL A 1 392 ? -23.486 -21.673 29.988 1.00 91.50 392 VAL A C 1
ATOM 3129 O O . VAL A 1 392 ? -23.918 -20.673 29.415 1.00 91.50 392 VAL A O 1
ATOM 3132 N N . ILE A 1 393 ? -22.584 -21.576 30.970 1.00 89.62 393 ILE A N 1
ATOM 3133 C CA . ILE A 1 393 ? -22.028 -20.287 31.410 1.00 89.62 393 ILE A CA 1
ATOM 3134 C C . ILE A 1 393 ? -21.280 -19.604 30.258 1.00 89.62 393 ILE A C 1
ATOM 3136 O O . ILE A 1 393 ? -21.450 -18.402 30.040 1.00 89.62 393 ILE A O 1
ATOM 3140 N N . ARG A 1 394 ? -20.470 -20.357 29.503 1.00 92.19 394 ARG A N 1
ATOM 3141 C CA . ARG A 1 394 ? -19.736 -19.844 28.341 1.00 92.19 394 ARG A CA 1
ATOM 3142 C C . ARG A 1 394 ? -20.689 -19.329 27.260 1.00 92.19 394 ARG A C 1
ATOM 3144 O O . ARG A 1 394 ? -20.420 -18.279 26.682 1.00 92.19 394 ARG A O 1
ATOM 3151 N N . ASP A 1 395 ? -21.785 -20.029 26.993 1.00 90.81 395 ASP A N 1
ATOM 3152 C CA . ASP A 1 395 ? -22.776 -19.634 25.990 1.00 90.81 395 ASP A CA 1
ATOM 3153 C C . ASP A 1 395 ? -23.543 -18.365 26.388 1.00 90.81 395 ASP A C 1
ATOM 3155 O O . ASP A 1 395 ? -23.710 -17.437 25.589 1.00 90.81 395 ASP A O 1
ATOM 3159 N N . ILE A 1 396 ? -23.902 -18.246 27.669 1.00 91.12 396 ILE A N 1
ATOM 3160 C CA . ILE A 1 396 ? -24.523 -17.030 28.206 1.00 91.12 396 ILE A CA 1
ATOM 3161 C C . ILE A 1 396 ? -23.565 -15.844 28.096 1.00 91.12 396 ILE A C 1
ATOM 3163 O O . ILE A 1 396 ? -23.983 -14.765 27.681 1.00 91.12 396 ILE A O 1
ATOM 3167 N N . ILE A 1 397 ? -22.279 -16.037 28.407 1.00 89.44 397 ILE A N 1
ATOM 3168 C CA . ILE A 1 397 ? -21.242 -15.008 28.240 1.00 89.44 397 ILE A CA 1
ATOM 3169 C C . ILE A 1 397 ? -21.133 -14.583 26.771 1.00 89.44 397 ILE A C 1
ATOM 3171 O O . ILE A 1 397 ? -21.154 -13.386 26.494 1.00 89.44 397 ILE A O 1
ATOM 3175 N N . LYS A 1 398 ? -21.087 -15.534 25.828 1.00 88.31 398 LYS A N 1
ATOM 3176 C CA . LYS A 1 398 ? -21.047 -15.242 24.383 1.00 88.31 398 LYS A CA 1
ATOM 3177 C C . LYS A 1 398 ? -22.258 -14.442 23.904 1.00 88.31 398 LYS A C 1
ATOM 3179 O O . LYS A 1 398 ? -22.115 -13.616 23.010 1.00 88.31 398 LYS A O 1
ATOM 3184 N N . THR A 1 399 ? -23.431 -14.715 24.469 1.00 88.12 399 THR A N 1
ATOM 3185 C CA . THR A 1 399 ? -24.703 -14.127 24.027 1.00 88.12 399 THR A CA 1
ATOM 3186 C C . THR A 1 399 ? -24.990 -12.778 24.683 1.00 88.12 399 THR A C 1
ATOM 3188 O O . THR A 1 399 ? -25.612 -11.915 24.072 1.00 88.12 399 THR A O 1
ATOM 3191 N N . LYS A 1 400 ? -24.584 -12.591 25.945 1.00 84.94 400 LYS A N 1
ATOM 3192 C CA . LYS A 1 400 ? -24.924 -11.400 26.740 1.00 84.94 400 LYS A CA 1
ATOM 3193 C C . LYS A 1 400 ? -23.829 -10.345 26.782 1.00 84.94 400 LYS A C 1
ATOM 3195 O O . LYS A 1 400 ? -24.139 -9.193 27.073 1.00 84.94 400 LYS A O 1
ATOM 3200 N N . ILE A 1 401 ? -22.572 -10.717 26.550 1.00 83.38 401 ILE A N 1
ATOM 3201 C CA . ILE A 1 401 ? -21.456 -9.775 26.599 1.00 83.38 401 ILE A CA 1
ATOM 3202 C C . ILE A 1 401 ? -21.076 -9.372 25.179 1.00 83.38 401 ILE A C 1
ATOM 3204 O O . ILE A 1 401 ? -20.480 -10.149 24.435 1.00 83.38 401 ILE A O 1
ATOM 3208 N N . ASP A 1 402 ? -21.355 -8.116 24.840 1.00 77.62 402 ASP A N 1
ATOM 3209 C CA . ASP A 1 402 ? -20.881 -7.506 23.602 1.00 77.62 402 ASP A CA 1
ATOM 3210 C C . ASP A 1 402 ? -19.380 -7.213 23.702 1.00 77.62 402 ASP A C 1
ATOM 3212 O O . ASP A 1 402 ? -18.947 -6.163 24.189 1.00 77.62 402 ASP A O 1
ATOM 3216 N N . ILE A 1 403 ? -18.563 -8.155 23.234 1.00 79.12 403 ILE A N 1
ATOM 3217 C CA . ILE A 1 403 ? -17.116 -7.964 23.119 1.00 79.12 403 ILE A CA 1
ATOM 3218 C C . ILE A 1 403 ? -16.846 -7.071 21.904 1.00 79.12 403 ILE A C 1
ATOM 3220 O O . ILE A 1 403 ? -17.006 -7.489 20.757 1.00 79.12 403 ILE A O 1
ATOM 3224 N N . LYS A 1 404 ? -16.450 -5.820 22.158 1.00 72.31 404 LYS A N 1
ATOM 3225 C CA . LYS A 1 404 ? -16.151 -4.814 21.125 1.00 72.31 404 LYS A CA 1
ATOM 3226 C C . LYS A 1 404 ? -14.646 -4.738 20.835 1.00 72.31 404 LYS A C 1
ATOM 3228 O O . LYS A 1 404 ? -13.819 -4.972 21.714 1.00 72.31 404 LYS A O 1
ATOM 3233 N N . GLY A 1 405 ? -14.289 -4.343 19.612 1.00 72.31 405 GLY A N 1
ATOM 3234 C CA . GLY A 1 405 ? -12.897 -4.118 19.194 1.00 72.31 405 GLY A CA 1
ATOM 3235 C C . GLY A 1 405 ? -12.235 -5.354 18.574 1.00 72.31 405 GLY A C 1
ATOM 3236 O O . GLY A 1 405 ? -12.903 -6.164 17.945 1.00 72.31 405 GLY A O 1
ATOM 3237 N N . GLY A 1 406 ? -10.915 -5.507 18.743 1.00 73.94 406 GLY A N 1
ATOM 3238 C CA . GLY A 1 406 ? -10.119 -6.576 18.104 1.00 73.94 406 GLY A CA 1
ATOM 3239 C C . GLY A 1 406 ? -10.423 -8.011 18.562 1.00 73.94 406 GLY A C 1
ATOM 3240 O O . GLY A 1 406 ? -9.852 -8.952 18.023 1.00 73.94 406 GLY A O 1
ATOM 3241 N N . TYR A 1 407 ? -11.321 -8.171 19.535 1.00 82.81 407 TYR A N 1
ATOM 3242 C CA . TYR A 1 407 ? -11.784 -9.452 20.073 1.00 82.81 407 TYR A CA 1
ATOM 3243 C C . TYR A 1 407 ? -13.257 -9.715 19.740 1.00 82.81 407 TYR A C 1
ATOM 3245 O O . TYR A 1 407 ? -13.906 -10.500 20.422 1.00 82.81 407 TYR A O 1
ATOM 3253 N N . GLN A 1 408 ? -13.820 -9.020 18.751 1.00 83.81 408 GLN A N 1
ATOM 3254 C CA . GLN A 1 408 ? -15.194 -9.242 18.314 1.00 83.81 408 GLN A CA 1
ATOM 3255 C C . GLN A 1 408 ? -15.332 -10.601 17.613 1.00 83.81 408 GLN A C 1
ATOM 3257 O O . GLN A 1 408 ? -14.380 -11.134 17.040 1.00 83.81 408 GLN A O 1
ATOM 3262 N N . LYS A 1 409 ? -16.544 -11.162 17.641 1.00 85.44 409 LYS A N 1
ATOM 3263 C CA . LYS A 1 409 ? -16.882 -12.361 16.871 1.00 85.44 409 LYS A CA 1
ATOM 3264 C C . LYS A 1 409 ? -16.573 -12.126 15.380 1.00 85.44 409 LYS A C 1
ATOM 3266 O O . LYS A 1 409 ? -17.030 -11.117 14.841 1.00 85.44 409 LYS A O 1
ATOM 3271 N N . PRO A 1 410 ? -15.835 -13.030 14.709 1.00 86.25 410 PRO A N 1
ATOM 3272 C CA . PRO A 1 410 ? -15.471 -12.842 13.309 1.00 86.25 410 PRO A CA 1
ATOM 3273 C C . PRO A 1 410 ? -16.723 -12.872 12.424 1.00 86.25 410 PRO A C 1
ATOM 3275 O O . PRO A 1 410 ? -17.441 -13.874 12.395 1.00 86.25 410 PRO A O 1
ATOM 3278 N N . ASN A 1 411 ? -16.973 -11.787 11.688 1.00 86.00 411 ASN A N 1
ATOM 3279 C CA . ASN A 1 411 ? -18.007 -11.747 10.656 1.00 86.00 411 ASN A CA 1
ATOM 3280 C C . ASN A 1 411 ? -17.389 -12.027 9.287 1.00 86.00 411 ASN A C 1
ATOM 3282 O O . ASN A 1 411 ? -16.281 -11.586 8.985 1.00 86.00 411 ASN A O 1
ATOM 3286 N N . LEU A 1 412 ? -18.138 -12.707 8.420 1.00 84.25 412 LEU A N 1
ATOM 3287 C CA . LEU A 1 412 ? -17.679 -13.005 7.061 1.00 84.25 412 LEU A CA 1
ATOM 3288 C C . LEU A 1 412 ? -17.506 -11.739 6.211 1.00 84.25 412 LEU A C 1
ATOM 3290 O O . LEU A 1 412 ? -16.622 -11.704 5.363 1.00 84.25 412 LEU A O 1
ATOM 3294 N N . SER A 1 413 ? -18.306 -10.697 6.452 1.00 83.94 413 SER A N 1
ATOM 3295 C CA . SER A 1 413 ? -18.195 -9.400 5.768 1.00 83.94 413 SER A CA 1
ATOM 3296 C C . SER A 1 413 ? -16.884 -8.674 6.061 1.00 83.94 413 SER A C 1
ATOM 3298 O O . SER A 1 413 ? -16.429 -7.886 5.237 1.00 83.94 413 SER A O 1
ATOM 3300 N N . ASP A 1 414 ? -16.280 -8.947 7.218 1.00 85.38 414 ASP A N 1
ATOM 3301 C CA . ASP A 1 414 ? -15.092 -8.241 7.695 1.00 85.38 414 ASP A CA 1
ATOM 3302 C C . ASP A 1 414 ? -13.796 -8.880 7.170 1.00 85.38 414 ASP A C 1
ATOM 3304 O O . ASP A 1 414 ? -12.722 -8.296 7.288 1.00 85.38 414 ASP A O 1
ATOM 3308 N N . ILE A 1 415 ? -13.889 -10.060 6.549 1.00 91.31 415 ILE A N 1
ATOM 3309 C CA . ILE A 1 415 ? -12.764 -10.740 5.901 1.00 91.31 415 ILE A CA 1
ATOM 3310 C C . ILE A 1 415 ? -12.312 -9.925 4.685 1.00 91.31 415 ILE A C 1
ATOM 3312 O O . ILE A 1 415 ? -13.142 -9.535 3.864 1.00 91.31 415 ILE A O 1
ATOM 3316 N N . LEU A 1 416 ? -10.998 -9.733 4.518 1.00 90.12 416 LEU A N 1
ATOM 3317 C CA . LEU A 1 416 ? -10.421 -8.920 3.438 1.00 90.12 416 LEU A CA 1
ATOM 3318 C C . LEU A 1 416 ? -10.970 -9.272 2.046 1.00 90.12 416 LEU A C 1
ATOM 3320 O O . LEU A 1 416 ? -11.321 -8.380 1.279 1.00 90.12 416 LEU A O 1
ATOM 3324 N N . LEU A 1 417 ? -11.081 -10.561 1.717 1.00 90.12 417 LEU A N 1
ATOM 3325 C CA . LEU A 1 417 ? -11.640 -11.002 0.438 1.00 90.12 417 LEU A CA 1
ATOM 3326 C C . LEU A 1 417 ? -13.095 -10.542 0.243 1.00 90.12 417 LEU A C 1
ATOM 3328 O O . LEU A 1 417 ? -13.436 -10.013 -0.813 1.00 90.12 417 LEU A O 1
ATOM 3332 N N . CYS A 1 418 ? -13.936 -10.675 1.268 1.00 89.56 418 CYS A N 1
ATOM 3333 C CA . CYS A 1 418 ? -15.317 -10.196 1.231 1.00 89.56 418 CYS A CA 1
ATOM 3334 C C . CYS A 1 418 ? -15.381 -8.666 1.175 1.00 89.56 418 CYS A C 1
ATOM 3336 O O . CYS A 1 418 ? -16.187 -8.121 0.425 1.00 89.56 418 CYS A O 1
ATOM 3338 N N . GLN A 1 419 ? -14.500 -7.968 1.896 1.00 89.69 419 GLN A N 1
ATOM 3339 C CA . GLN A 1 419 ? -14.397 -6.511 1.833 1.00 89.69 419 GLN A CA 1
ATOM 3340 C C . GLN A 1 419 ? -14.044 -6.035 0.425 1.00 89.69 419 GLN A C 1
ATOM 3342 O O . GLN A 1 419 ? -14.658 -5.089 -0.049 1.00 89.69 419 GLN A O 1
ATOM 3347 N N . ILE A 1 420 ? -13.116 -6.697 -0.272 1.00 90.50 420 ILE A N 1
ATOM 3348 C CA . ILE A 1 420 ? -12.754 -6.355 -1.657 1.00 90.50 420 ILE A CA 1
ATOM 3349 C C . ILE A 1 420 ? -13.947 -6.556 -2.600 1.00 90.50 420 ILE A C 1
ATOM 3351 O O . ILE A 1 420 ? -14.197 -5.711 -3.457 1.00 90.50 420 ILE A O 1
ATOM 3355 N N . VAL A 1 421 ? -14.708 -7.640 -2.429 1.00 90.81 421 VAL A N 1
ATOM 3356 C CA . VAL A 1 421 ? -15.894 -7.926 -3.254 1.00 90.81 421 VAL A CA 1
ATOM 3357 C C . VAL A 1 421 ? -17.029 -6.934 -2.983 1.00 90.81 421 VAL A C 1
ATOM 3359 O O . VAL A 1 421 ? -17.702 -6.499 -3.915 1.00 90.81 421 VAL A O 1
ATOM 3362 N N . LEU A 1 422 ? -17.235 -6.543 -1.724 1.00 91.75 422 LEU A N 1
ATOM 3363 C CA . LEU A 1 422 ? -18.278 -5.596 -1.319 1.00 91.75 422 LEU A CA 1
ATOM 3364 C C . LEU A 1 422 ? -17.848 -4.127 -1.459 1.00 91.75 422 LEU A C 1
ATOM 3366 O O . LEU A 1 422 ? -18.694 -3.233 -1.426 1.00 91.75 422 LEU A O 1
ATOM 3370 N N . PHE A 1 423 ? -16.556 -3.850 -1.639 1.00 93.56 423 PHE A N 1
ATOM 3371 C CA . PHE A 1 423 ? -16.017 -2.494 -1.731 1.00 93.56 423 PHE A CA 1
ATOM 3372 C C . PHE A 1 423 ? -16.691 -1.645 -2.818 1.00 93.56 423 PHE A C 1
ATOM 3374 O O . PHE A 1 423 ? -17.069 -0.516 -2.503 1.00 93.56 423 PHE A O 1
ATOM 3381 N N . PRO A 1 424 ? -16.926 -2.140 -4.053 1.00 94.38 424 PRO A N 1
ATOM 3382 C CA . PRO A 1 424 ? -17.646 -1.370 -5.063 1.00 94.38 424 PRO A CA 1
ATOM 3383 C C . PRO A 1 424 ? -19.048 -0.979 -4.591 1.00 94.38 424 PRO A C 1
ATOM 3385 O O . PRO A 1 424 ? -19.460 0.166 -4.760 1.00 94.38 424 PRO A O 1
ATOM 3388 N N . TYR A 1 425 ? -19.763 -1.893 -3.933 1.00 93.06 425 TYR A N 1
ATOM 3389 C CA . TYR A 1 425 ? -21.088 -1.617 -3.388 1.00 93.06 425 TYR A CA 1
ATOM 3390 C C . TYR A 1 425 ? -21.036 -0.519 -2.318 1.00 93.06 425 TYR A C 1
ATOM 3392 O O . TYR A 1 425 ? -21.717 0.498 -2.459 1.00 93.06 425 TYR A O 1
ATOM 3400 N N . TYR A 1 426 ? -20.169 -0.647 -1.310 1.00 91.62 426 TYR A N 1
ATOM 3401 C CA . TYR A 1 426 ? -20.019 0.383 -0.276 1.00 91.62 426 TYR A CA 1
ATOM 3402 C C . TYR A 1 426 ? -19.555 1.728 -0.842 1.00 91.62 426 TYR A C 1
ATOM 3404 O O . TYR A 1 426 ? -20.039 2.773 -0.410 1.00 91.62 426 TYR A O 1
ATOM 3412 N N . LEU A 1 427 ? -18.672 1.720 -1.845 1.00 94.31 427 LEU A N 1
ATOM 3413 C CA . LEU A 1 427 ? -18.228 2.930 -2.528 1.00 94.31 427 LEU A CA 1
ATOM 3414 C C . LEU A 1 427 ? -19.396 3.616 -3.245 1.00 94.31 427 LEU A C 1
ATOM 3416 O O . LEU A 1 427 ? -19.577 4.821 -3.088 1.00 94.31 427 LEU A O 1
ATOM 3420 N N . THR A 1 428 ? -20.222 2.870 -3.985 1.00 93.56 428 THR A N 1
ATOM 3421 C CA . THR A 1 428 ? -21.401 3.453 -4.651 1.00 93.56 428 THR A CA 1
ATOM 3422 C C . THR A 1 428 ? -22.420 4.001 -3.655 1.00 93.56 428 THR A C 1
ATOM 3424 O O . THR A 1 428 ? -22.938 5.100 -3.862 1.00 93.56 428 THR A O 1
ATOM 3427 N N . GLN A 1 429 ? -22.665 3.298 -2.545 1.00 93.62 429 GLN A N 1
ATOM 3428 C CA . GLN A 1 429 ? -23.524 3.797 -1.473 1.00 93.62 429 GLN A CA 1
ATOM 3429 C C . GLN A 1 429 ? -22.973 5.081 -0.852 1.00 93.62 429 GLN A C 1
ATOM 3431 O O . GLN A 1 429 ? -23.717 6.046 -0.684 1.00 93.62 429 GLN A O 1
ATOM 3436 N N . TYR A 1 430 ? -21.671 5.123 -0.564 1.00 93.75 430 TYR A N 1
ATOM 3437 C CA . TYR A 1 430 ? -21.015 6.300 -0.007 1.00 93.75 430 TYR A CA 1
ATOM 3438 C C . TYR A 1 430 ? -21.079 7.495 -0.961 1.00 93.75 430 TYR A C 1
ATOM 3440 O O . TYR A 1 430 ? -21.432 8.592 -0.539 1.00 93.75 430 TYR A O 1
ATOM 3448 N N . VAL A 1 431 ? -20.798 7.291 -2.252 1.00 95.69 431 VAL A N 1
ATOM 3449 C CA . VAL A 1 431 ? -20.885 8.348 -3.271 1.00 95.69 431 VAL A CA 1
ATOM 3450 C C . VAL A 1 431 ? -22.315 8.871 -3.386 1.00 95.69 431 VAL A C 1
ATOM 3452 O O . VAL A 1 431 ? -22.513 10.084 -3.406 1.00 95.69 431 VAL A O 1
ATOM 3455 N N . ARG A 1 432 ? -23.321 7.986 -3.394 1.00 96.50 432 ARG A N 1
ATOM 3456 C CA . ARG A 1 432 ? -24.738 8.383 -3.409 1.00 96.50 432 ARG A CA 1
ATOM 3457 C C . ARG A 1 432 ? -25.105 9.194 -2.167 1.00 96.50 432 ARG A C 1
ATOM 3459 O O . ARG A 1 432 ? -25.727 10.250 -2.290 1.00 96.50 432 ARG A O 1
ATOM 3466 N N . TRP A 1 433 ? -24.721 8.716 -0.985 1.00 94.56 433 TRP A N 1
ATOM 3467 C CA . TRP A 1 433 ? -24.959 9.407 0.281 1.00 94.56 433 TRP A CA 1
ATOM 3468 C C . TRP A 1 433 ? -24.278 10.780 0.301 1.00 94.56 433 TRP A C 1
ATOM 3470 O O . TRP A 1 433 ? -24.919 11.774 0.624 1.00 94.56 433 TRP A O 1
ATOM 3480 N N . TYR A 1 434 ? -23.021 10.868 -0.138 1.00 93.31 434 TYR A N 1
ATOM 3481 C CA . TYR A 1 434 ? -22.252 12.111 -0.171 1.00 93.31 434 TYR A CA 1
ATOM 3482 C C . TYR A 1 434 ? -22.803 13.118 -1.187 1.00 93.31 434 TYR A C 1
ATOM 3484 O O . TYR A 1 434 ? -22.913 14.304 -0.884 1.00 93.31 434 TYR A O 1
ATOM 3492 N N . ALA A 1 435 ? -23.213 12.654 -2.370 1.00 94.31 435 ALA A N 1
ATOM 3493 C CA . ALA A 1 435 ? -23.877 13.499 -3.359 1.00 94.31 435 ALA A CA 1
ATOM 3494 C C . ALA A 1 435 ? -25.206 14.047 -2.817 1.00 94.31 435 ALA A C 1
ATOM 3496 O O . ALA A 1 435 ? -25.478 15.241 -2.940 1.00 94.31 435 ALA A O 1
ATOM 3497 N N . THR A 1 436 ? -25.993 13.197 -2.149 1.00 93.25 436 THR A N 1
ATOM 3498 C CA . THR A 1 436 ? -27.243 13.607 -1.486 1.00 93.25 436 THR A CA 1
ATOM 3499 C C . THR A 1 436 ? -26.970 14.620 -0.373 1.00 93.25 436 THR A C 1
ATOM 3501 O O . THR A 1 436 ? -27.670 15.622 -0.269 1.00 93.25 436 THR A O 1
ATOM 3504 N N . TRP A 1 437 ? -25.919 14.405 0.421 1.00 92.56 437 TRP A N 1
ATOM 3505 C CA . TRP A 1 437 ? -25.495 15.319 1.480 1.00 92.56 437 TRP A CA 1
ATOM 3506 C C . TRP A 1 437 ? -25.114 16.699 0.931 1.00 92.56 437 TRP A C 1
ATOM 3508 O O . TRP A 1 437 ? -25.579 17.718 1.439 1.00 92.56 437 TRP A O 1
ATOM 3518 N N . ILE A 1 438 ? -24.293 16.752 -0.125 1.00 91.81 438 ILE A N 1
ATOM 3519 C CA . ILE A 1 438 ? -23.919 18.014 -0.782 1.00 91.81 438 ILE A CA 1
ATOM 3520 C C . ILE A 1 438 ? -25.164 18.718 -1.314 1.00 91.81 438 ILE A C 1
ATOM 3522 O O . ILE A 1 438 ? -25.334 19.915 -1.087 1.00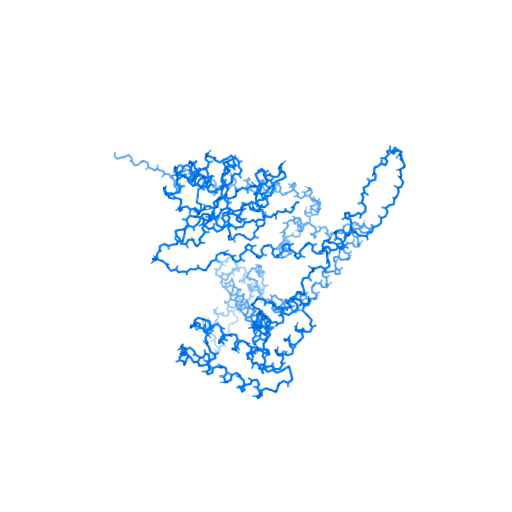 91.81 438 ILE A O 1
ATOM 3526 N N . TYR A 1 439 ? -26.043 17.986 -1.994 1.00 92.69 439 TYR A N 1
ATOM 3527 C CA . TYR A 1 439 ? -27.263 18.556 -2.545 1.00 92.69 439 TYR A CA 1
ATOM 3528 C C . TYR A 1 439 ? -28.140 19.180 -1.447 1.00 92.69 439 TYR A C 1
ATOM 3530 O O . TYR A 1 439 ? -28.411 20.378 -1.494 1.00 92.69 439 TYR A O 1
ATOM 3538 N N . ARG A 1 440 ? -28.489 18.417 -0.404 1.00 90.81 440 ARG A N 1
ATOM 3539 C CA . ARG A 1 440 ? -29.379 18.881 0.674 1.00 90.81 440 ARG A CA 1
ATOM 3540 C C . ARG A 1 440 ? -28.786 20.034 1.490 1.00 90.81 440 ARG A C 1
ATOM 3542 O O . ARG A 1 440 ? -29.442 21.051 1.694 1.00 90.81 440 ARG A O 1
ATOM 3549 N N . PHE A 1 441 ? -27.530 19.917 1.921 1.00 91.38 441 PHE A N 1
ATOM 3550 C CA . PHE A 1 441 ? -26.962 20.861 2.892 1.00 91.38 441 PHE A CA 1
ATOM 3551 C C . PHE A 1 441 ? -26.132 21.985 2.265 1.00 91.38 441 PHE A C 1
ATOM 3553 O O . PHE A 1 441 ? -26.046 23.068 2.836 1.00 91.38 441 PHE A O 1
ATOM 3560 N N . THR A 1 442 ? -25.529 21.773 1.089 1.00 88.19 442 THR A N 1
ATOM 3561 C CA . THR A 1 442 ? -24.721 22.815 0.419 1.00 88.19 442 THR A CA 1
ATOM 3562 C C . THR A 1 442 ? -25.534 23.599 -0.606 1.00 88.19 442 THR A C 1
ATOM 3564 O O . THR A 1 442 ? -25.409 24.821 -0.666 1.00 88.19 442 THR A O 1
ATOM 3567 N N . VAL A 1 443 ? -26.372 22.920 -1.400 1.00 89.88 443 VAL A N 1
ATOM 3568 C CA . VAL A 1 443 ? -27.163 23.566 -2.463 1.00 89.88 443 VAL A CA 1
ATOM 3569 C C . VAL A 1 443 ? -28.516 24.038 -1.930 1.00 89.88 443 VAL A C 1
ATOM 3571 O O . VAL A 1 443 ? -28.823 25.222 -2.037 1.00 89.88 443 VAL A O 1
ATOM 3574 N N . CYS A 1 444 ? -29.295 23.147 -1.312 1.00 89.69 444 CYS A N 1
ATOM 3575 C CA . CYS A 1 444 ? -30.632 23.462 -0.793 1.00 89.69 444 CYS A CA 1
ATOM 3576 C C . CYS A 1 444 ? -30.616 24.177 0.570 1.00 89.69 444 CYS A C 1
ATOM 3578 O O . CYS A 1 444 ? -31.629 24.756 0.951 1.00 89.69 444 CYS A O 1
ATOM 3580 N N . ARG A 1 445 ? -29.472 24.178 1.277 1.00 88.00 445 ARG A N 1
ATOM 3581 C CA . ARG A 1 445 ? -29.280 24.795 2.606 1.00 88.00 445 ARG A CA 1
ATOM 3582 C C . ARG A 1 445 ? -30.344 24.384 3.636 1.00 88.00 445 ARG A C 1
ATOM 3584 O O . ARG A 1 445 ? -30.805 25.212 4.416 1.00 88.00 445 ARG A O 1
ATOM 3591 N N . GLU A 1 446 ? -30.721 23.109 3.640 1.00 90.38 446 GLU A N 1
ATOM 3592 C CA . GLU A 1 446 ? -31.616 22.556 4.661 1.00 90.38 446 GLU A CA 1
ATOM 3593 C C . GLU A 1 446 ? -30.963 22.584 6.055 1.00 90.38 446 GLU A C 1
ATOM 3595 O O . GLU A 1 446 ? -29.739 22.490 6.189 1.00 90.38 446 GLU A O 1
ATOM 3600 N N . GLU A 1 447 ? -31.776 22.696 7.109 1.00 87.94 447 GLU A N 1
ATOM 3601 C CA . GLU A 1 447 ? -31.294 22.545 8.484 1.00 87.94 447 GLU A CA 1
ATOM 3602 C C . GLU A 1 447 ? -30.930 21.082 8.771 1.00 87.94 447 GLU A C 1
ATOM 3604 O O . GLU A 1 447 ? -31.586 20.152 8.300 1.00 87.94 447 GLU A O 1
ATOM 3609 N N . TYR A 1 448 ? -29.868 20.862 9.552 1.00 88.81 448 TYR A N 1
ATOM 3610 C CA . TYR A 1 448 ? -29.456 19.511 9.929 1.00 88.81 448 TYR A CA 1
ATOM 3611 C C . TYR A 1 448 ? -30.515 18.855 10.824 1.00 88.81 448 TYR A C 1
ATOM 3613 O O . TYR A 1 448 ? -30.896 19.423 11.852 1.00 88.81 448 TYR A O 1
ATOM 3621 N N . GLY A 1 449 ? -30.934 17.639 10.472 1.00 91.12 449 GLY A N 1
ATOM 3622 C CA . GLY A 1 449 ? -31.687 16.768 11.367 1.00 91.12 449 GLY A CA 1
ATOM 3623 C C . GLY A 1 449 ? -30.804 16.217 12.488 1.00 91.12 449 GLY A C 1
ATOM 3624 O O . GLY A 1 449 ? -29.591 16.449 12.537 1.00 91.12 449 GLY A O 1
ATOM 3625 N N . ASP A 1 450 ? -31.412 15.508 13.434 1.00 88.31 450 ASP A N 1
ATOM 3626 C CA . ASP A 1 450 ? -30.692 15.022 14.614 1.00 88.31 450 ASP A CA 1
ATOM 3627 C C . ASP A 1 450 ? -29.684 13.916 14.269 1.00 88.31 450 ASP A C 1
ATOM 3629 O O . ASP A 1 450 ? -28.577 13.908 14.808 1.00 88.31 450 ASP A O 1
ATOM 3633 N N . GLU A 1 451 ? -29.981 13.067 13.282 1.00 88.94 451 GLU A N 1
ATOM 3634 C CA . GLU A 1 451 ? -29.037 12.066 12.771 1.00 88.94 451 GLU A CA 1
ATOM 3635 C C . GLU A 1 451 ? -27.816 12.717 12.102 1.00 88.94 451 GLU A C 1
ATOM 3637 O O . GLU A 1 451 ? -26.670 12.319 12.337 1.00 88.94 451 GLU A O 1
ATOM 3642 N N . GLU A 1 452 ? -28.031 13.768 11.306 1.00 90.88 452 GLU A N 1
ATOM 3643 C CA . GLU A 1 452 ? -26.951 14.498 10.648 1.00 90.88 452 GLU A CA 1
ATOM 3644 C C . GLU A 1 452 ? -26.098 15.285 11.649 1.00 90.88 452 GLU A C 1
ATOM 3646 O O . GLU A 1 452 ? -24.867 15.299 11.530 1.00 90.88 452 GLU A O 1
ATOM 3651 N N . LYS A 1 453 ? -26.717 15.868 12.685 1.00 92.94 453 LYS A N 1
ATOM 3652 C CA . LYS A 1 453 ? -25.992 16.481 13.811 1.00 92.94 453 LYS A CA 1
ATOM 3653 C C . LYS A 1 453 ? -25.122 15.449 14.522 1.00 92.94 453 LYS A C 1
ATOM 3655 O O . LYS A 1 453 ? -23.940 15.719 14.737 1.00 92.94 453 LYS A O 1
ATOM 3660 N N . LEU A 1 454 ? -25.656 14.267 14.843 1.00 92.69 454 LEU A N 1
ATOM 3661 C CA . LEU A 1 454 ? -24.896 13.185 15.480 1.00 92.69 454 LEU A CA 1
ATOM 3662 C C . LEU A 1 454 ? -23.724 12.720 14.604 1.00 92.69 454 LEU A C 1
ATOM 3664 O O . LEU A 1 454 ? -22.614 12.532 15.110 1.00 92.69 454 LEU A O 1
ATOM 3668 N N . TYR A 1 455 ? -23.918 12.619 13.285 1.00 91.50 455 TYR A N 1
ATOM 3669 C CA . TYR A 1 455 ? -22.837 12.308 12.347 1.00 91.50 455 TYR A CA 1
ATOM 3670 C C . TYR A 1 455 ? -21.710 13.356 12.392 1.00 91.50 455 TYR A C 1
ATOM 3672 O O . TYR A 1 455 ? -20.526 12.998 12.439 1.00 91.50 455 TYR A O 1
ATOM 3680 N N . ILE A 1 456 ? -22.056 14.648 12.414 1.00 92.44 456 ILE A N 1
ATOM 3681 C CA . ILE A 1 456 ? -21.077 15.740 12.511 1.00 92.44 456 ILE A CA 1
ATOM 3682 C C . ILE A 1 456 ? -20.372 15.722 13.873 1.00 92.44 456 ILE A C 1
ATOM 3684 O O . ILE A 1 456 ? -19.148 15.844 13.914 1.00 92.44 456 ILE A O 1
ATOM 3688 N N . ILE A 1 457 ? -21.103 15.515 14.974 1.00 93.50 457 ILE A N 1
ATOM 3689 C CA . ILE A 1 457 ? -20.542 15.395 16.331 1.00 93.50 457 ILE A CA 1
ATOM 3690 C C . ILE A 1 457 ? -19.498 14.278 16.371 1.00 93.50 457 ILE A C 1
ATOM 3692 O O . ILE A 1 457 ? -18.349 14.516 16.751 1.00 93.50 457 ILE A O 1
ATOM 3696 N N . ARG A 1 458 ? -19.855 13.078 15.900 1.00 93.50 458 ARG A N 1
ATOM 3697 C CA . ARG A 1 458 ? -18.938 11.935 15.813 1.00 93.50 458 ARG A CA 1
ATOM 3698 C C . ARG A 1 458 ? -17.684 12.277 15.008 1.00 93.50 458 ARG A C 1
ATOM 3700 O O . ARG A 1 458 ? -16.568 11.935 15.410 1.00 93.50 458 ARG A O 1
ATOM 3707 N N . ARG A 1 459 ? -17.848 12.976 13.879 1.00 91.00 459 ARG A N 1
ATOM 3708 C CA . ARG A 1 459 ? -16.736 13.407 13.019 1.00 91.00 459 ARG A CA 1
ATOM 3709 C C . ARG A 1 459 ? -15.841 14.442 13.705 1.00 91.00 459 ARG A C 1
ATOM 3711 O O . ARG A 1 459 ? -14.620 14.340 13.591 1.00 91.00 459 ARG A O 1
ATOM 3718 N N . ASN A 1 460 ? -16.416 15.396 14.435 1.00 92.12 460 ASN A N 1
ATOM 3719 C CA . ASN A 1 460 ? -15.673 16.375 15.231 1.00 92.12 460 ASN A CA 1
ATOM 3720 C C . ASN A 1 460 ? -14.849 15.683 16.325 1.00 92.12 460 ASN A C 1
ATOM 3722 O O . ASN A 1 460 ? -13.670 16.006 16.484 1.00 92.12 460 ASN A O 1
ATOM 3726 N N . MET A 1 461 ? -15.443 14.684 16.987 1.00 89.12 461 MET A N 1
ATOM 3727 C CA . MET A 1 461 ? -14.832 13.861 18.035 1.00 89.12 461 MET A CA 1
ATOM 3728 C C . MET A 1 461 ? -13.783 12.858 17.536 1.00 89.12 461 MET A C 1
ATOM 3730 O O . MET A 1 461 ? -13.025 12.332 18.346 1.00 89.12 461 MET A O 1
ATOM 3734 N N . LYS A 1 462 ? -13.710 12.600 16.222 1.00 87.88 462 LYS A N 1
ATOM 3735 C CA . LYS A 1 462 ? -12.810 11.605 15.604 1.00 87.88 462 LYS A CA 1
ATOM 3736 C C . LYS A 1 462 ? -12.992 10.181 16.156 1.00 87.88 462 LYS A C 1
ATOM 3738 O O . LYS A 1 462 ? -12.028 9.426 16.252 1.00 87.88 462 LYS A O 1
ATOM 3743 N N . MET A 1 463 ? -14.225 9.811 16.493 1.00 85.12 463 MET A N 1
ATOM 3744 C CA . MET A 1 463 ? -14.557 8.474 16.996 1.00 85.12 463 MET A CA 1
ATOM 3745 C C . MET A 1 463 ? -15.022 7.546 15.867 1.00 85.12 463 MET A C 1
ATOM 3747 O O . MET A 1 463 ? -15.656 7.985 14.897 1.00 85.12 463 MET A O 1
ATOM 3751 N N . SER A 1 464 ? -14.735 6.245 15.994 1.00 85.50 464 SER A N 1
ATOM 3752 C CA . SER A 1 464 ? -15.327 5.244 15.098 1.00 85.50 464 SER A CA 1
ATOM 3753 C C . SER A 1 464 ? -16.843 5.159 15.317 1.00 85.50 464 SER A C 1
ATOM 3755 O O . SER A 1 464 ? -17.351 5.536 16.373 1.00 85.50 464 SER A O 1
ATOM 3757 N N . GLN A 1 465 ? -17.579 4.648 14.324 1.00 84.75 465 GLN A N 1
ATOM 3758 C CA . GLN A 1 465 ? -19.027 4.438 14.450 1.00 84.75 465 GLN A CA 1
ATOM 3759 C C . GLN A 1 465 ? -19.346 3.519 15.638 1.00 84.75 465 GLN A C 1
ATOM 3761 O O . GLN A 1 465 ? -20.118 3.888 16.507 1.00 84.75 465 GLN A O 1
ATOM 3766 N N . SER A 1 466 ? -18.630 2.400 15.767 1.00 80.19 466 SER A N 1
ATOM 3767 C CA . SER A 1 466 ? -18.805 1.448 16.871 1.00 80.19 466 SER A CA 1
ATOM 3768 C C . SER A 1 466 ? -18.517 2.027 18.262 1.00 80.19 466 SER A C 1
ATOM 3770 O O . SER A 1 466 ? -19.182 1.659 19.231 1.00 80.19 466 SER A O 1
ATOM 3772 N N . GLN A 1 467 ? -17.534 2.926 18.385 1.00 81.94 467 GLN A N 1
ATOM 3773 C CA . GLN A 1 467 ? -17.251 3.631 19.638 1.00 81.94 467 GLN A CA 1
ATOM 3774 C C . GLN A 1 467 ? -18.377 4.602 19.981 1.00 81.94 467 GLN A C 1
ATOM 3776 O O . GLN A 1 467 ? -18.807 4.657 21.129 1.00 81.94 467 GLN A O 1
ATOM 3781 N N . PHE A 1 468 ? -18.879 5.336 18.991 1.00 86.56 468 PHE A N 1
ATOM 3782 C CA . PHE A 1 468 ? -19.990 6.262 19.175 1.00 86.56 468 PHE A CA 1
ATOM 3783 C C . PHE A 1 468 ? -21.287 5.525 19.547 1.00 86.56 468 PHE A C 1
ATOM 3785 O O . PHE A 1 468 ? -21.958 5.897 20.508 1.00 86.56 468 PHE A O 1
ATOM 3792 N N . ASP A 1 469 ? -21.556 4.399 18.885 1.00 83.88 469 ASP A N 1
ATOM 3793 C CA . ASP A 1 469 ? -22.702 3.527 19.157 1.00 83.88 469 ASP A CA 1
ATOM 3794 C C . ASP A 1 469 ? -22.601 2.825 20.527 1.00 83.88 469 ASP A C 1
ATOM 3796 O O . ASP A 1 469 ? -23.586 2.307 21.050 1.00 83.88 469 ASP A O 1
ATOM 3800 N N . SER A 1 470 ? -21.409 2.785 21.134 1.00 81.12 470 SER A N 1
ATOM 3801 C CA . SER A 1 470 ? -21.219 2.258 22.491 1.00 81.12 470 SER A CA 1
ATOM 3802 C C . SER A 1 470 ? -21.546 3.255 23.597 1.00 81.12 470 SER A C 1
ATOM 3804 O O . SER A 1 470 ? -21.713 2.839 24.741 1.00 81.12 470 SER A O 1
ATOM 3806 N N . LEU A 1 471 ? -21.633 4.546 23.268 1.00 85.88 471 LEU A N 1
ATOM 3807 C CA . LEU A 1 471 ? -22.011 5.570 24.231 1.00 85.88 471 LEU A CA 1
ATOM 3808 C C . LEU A 1 471 ? -23.484 5.408 24.597 1.00 85.88 471 LEU A C 1
ATOM 3810 O O . LEU A 1 471 ? -24.311 5.146 23.720 1.00 85.88 471 LEU A O 1
ATOM 3814 N N . GLU A 1 472 ? -23.790 5.592 25.882 1.00 87.00 472 GLU A N 1
ATOM 3815 C CA . GLU A 1 472 ? -25.166 5.654 26.376 1.00 87.00 472 GLU A CA 1
ATOM 3816 C C . GLU A 1 472 ? -25.963 6.741 25.647 1.00 87.00 472 GLU A C 1
ATOM 3818 O O . GLU A 1 472 ? -25.433 7.802 25.304 1.00 87.00 472 GLU A O 1
ATOM 3823 N N . GLU A 1 473 ? -27.254 6.484 25.443 1.00 85.69 473 GLU A N 1
ATOM 3824 C CA . GLU A 1 473 ? -28.152 7.398 24.731 1.00 85.69 473 GLU A CA 1
ATOM 3825 C C . GLU A 1 473 ? -28.262 8.761 25.433 1.00 85.69 473 GLU A C 1
ATOM 3827 O O . GLU A 1 473 ? -28.313 9.804 24.787 1.00 85.69 473 GLU A O 1
ATOM 3832 N N . THR A 1 474 ? -28.171 8.766 26.765 1.00 90.00 474 THR A N 1
ATOM 3833 C CA . THR A 1 474 ? -28.091 9.977 27.593 1.00 90.00 474 THR A CA 1
ATOM 3834 C C . THR A 1 474 ? -26.927 10.875 27.179 1.00 90.00 474 THR A C 1
ATOM 3836 O O . THR A 1 474 ? -27.108 12.074 26.982 1.00 90.00 474 THR A O 1
ATOM 3839 N N . ASN A 1 475 ? -25.742 10.303 26.961 1.00 88.69 475 ASN A N 1
ATOM 3840 C CA . ASN A 1 475 ? -24.568 11.060 26.539 1.00 88.69 475 ASN A CA 1
ATOM 3841 C C . ASN A 1 475 ? -24.770 11.656 25.140 1.00 88.69 475 ASN A C 1
ATOM 3843 O O . ASN A 1 475 ? -24.443 12.823 24.922 1.00 88.69 475 ASN A O 1
ATOM 3847 N N . ARG A 1 476 ? -25.367 10.907 24.204 1.00 89.19 476 ARG A N 1
ATOM 3848 C CA . ARG A 1 476 ? -25.674 11.424 22.857 1.00 89.19 476 ARG A CA 1
ATOM 3849 C C . ARG A 1 476 ? -26.630 12.609 22.917 1.00 89.19 476 ARG A C 1
ATOM 3851 O O . ARG A 1 476 ? -26.383 13.614 22.250 1.00 89.19 476 ARG A O 1
ATOM 3858 N N . GLN A 1 477 ? -27.639 12.531 23.782 1.00 90.69 477 GLN A N 1
ATOM 3859 C CA . GLN A 1 477 ? -28.567 13.631 24.012 1.00 90.69 477 GLN A CA 1
ATOM 3860 C C . GLN A 1 477 ? -27.855 14.867 24.576 1.00 90.69 477 GLN A C 1
ATOM 3862 O O . GLN A 1 477 ? -28.030 15.963 24.046 1.00 90.69 477 GLN A O 1
ATOM 3867 N N . THR A 1 478 ? -26.952 14.702 25.553 1.00 91.94 478 THR A N 1
ATOM 3868 C CA . THR A 1 478 ? -26.169 15.840 26.076 1.00 91.94 478 THR A CA 1
ATOM 3869 C C . THR A 1 478 ? -25.296 16.502 25.005 1.00 91.94 478 THR A C 1
ATOM 3871 O O . THR A 1 478 ? -25.085 17.714 25.038 1.00 91.94 478 THR A O 1
ATOM 3874 N N . PHE A 1 479 ? -24.797 15.747 24.020 1.00 92.81 479 PHE A N 1
ATOM 3875 C CA . PHE A 1 479 ? -24.016 16.315 22.917 1.00 92.81 479 PHE A CA 1
ATOM 3876 C C . PHE A 1 479 ? -24.869 17.152 21.962 1.00 92.81 479 PHE A C 1
ATOM 3878 O O . PHE A 1 479 ? -24.389 18.165 21.440 1.00 92.81 479 PHE A O 1
ATOM 3885 N N . LEU A 1 480 ? -26.121 16.743 21.746 1.00 92.25 480 LEU A N 1
ATOM 3886 C CA . LEU A 1 480 ? -27.098 17.520 20.989 1.00 92.25 480 LEU A CA 1
ATOM 3887 C C . LEU A 1 480 ? -27.482 18.796 21.748 1.00 92.25 480 LEU A C 1
ATOM 3889 O O . LEU A 1 480 ? -27.443 19.883 21.175 1.00 92.25 480 LEU A O 1
ATOM 3893 N N . GLU A 1 481 ? -27.747 18.700 23.050 1.00 92.50 481 GLU A N 1
ATOM 3894 C CA . GLU A 1 481 ? -28.060 19.858 23.898 1.00 92.50 481 GLU A CA 1
ATOM 3895 C C . GLU A 1 481 ? -26.921 20.887 23.914 1.00 92.50 481 GLU A C 1
ATOM 3897 O O . GLU A 1 481 ? -27.151 22.081 23.715 1.00 92.50 481 GLU A O 1
ATOM 3902 N N . LYS A 1 482 ? -25.670 20.423 24.047 1.00 91.19 482 LYS A N 1
ATOM 3903 C CA . LYS A 1 482 ? -24.461 21.266 23.989 1.00 91.19 482 LYS A CA 1
ATOM 3904 C C . LYS A 1 482 ? -24.109 21.762 22.581 1.00 91.19 482 LYS A C 1
ATOM 3906 O O . LYS A 1 482 ? -23.124 22.479 22.407 1.00 91.19 482 LYS A O 1
ATOM 3911 N N . ARG A 1 483 ? -24.886 21.390 21.560 1.00 92.38 483 ARG A N 1
ATOM 3912 C CA . ARG A 1 483 ? -24.688 21.777 20.156 1.00 92.38 483 ARG A CA 1
ATOM 3913 C C . ARG A 1 483 ? -23.279 21.493 19.632 1.00 92.38 483 ARG A C 1
ATOM 3915 O O . ARG A 1 483 ? -22.679 22.324 18.946 1.00 92.38 483 ARG A O 1
ATOM 3922 N N . LEU A 1 484 ? -22.747 20.308 19.938 1.00 92.69 484 LEU A N 1
ATOM 3923 C CA . LEU A 1 484 ? -21.363 19.928 19.607 1.00 92.69 484 LEU A CA 1
ATOM 3924 C C . LEU A 1 484 ? -21.118 19.681 18.104 1.00 92.69 484 LEU A C 1
ATOM 3926 O O . LEU A 1 484 ? -19.984 19.425 17.687 1.00 92.69 484 LEU A O 1
ATOM 3930 N N . TRP A 1 485 ? -22.155 19.754 17.260 1.00 92.06 485 TRP A N 1
ATOM 3931 C CA . TRP A 1 485 ? -21.978 19.739 15.804 1.00 92.06 485 TRP A CA 1
ATOM 3932 C C . TRP A 1 485 ? -21.307 21.030 15.305 1.00 92.06 485 TRP A C 1
ATOM 3934 O O . TRP A 1 485 ? -20.648 21.016 14.265 1.00 92.06 485 TRP A O 1
ATOM 3944 N N . ILE A 1 486 ? -21.406 22.126 16.067 1.00 91.62 486 ILE A N 1
ATOM 3945 C CA . ILE A 1 486 ? -20.668 23.367 15.821 1.00 91.62 486 ILE A CA 1
ATOM 3946 C C . ILE A 1 486 ? -19.232 23.188 16.322 1.00 91.62 486 ILE A C 1
ATOM 3948 O O . ILE A 1 486 ? -19.000 22.833 17.479 1.00 91.62 486 ILE A O 1
ATOM 3952 N N . ARG A 1 487 ? -18.255 23.445 15.445 1.00 89.31 487 ARG A N 1
ATOM 3953 C CA . ARG A 1 487 ? -16.832 23.200 15.730 1.00 89.31 487 ARG A CA 1
ATOM 3954 C C . ARG A 1 487 ? -16.332 23.963 16.962 1.00 89.31 487 ARG A C 1
ATOM 3956 O O . ARG A 1 487 ? -15.613 23.376 17.762 1.00 89.31 487 ARG A O 1
ATOM 3963 N N . GLU A 1 488 ? -16.730 25.221 17.127 1.00 93.25 488 GLU A N 1
ATOM 3964 C CA . GLU A 1 488 ? -16.307 26.081 18.244 1.00 93.25 488 GLU A CA 1
ATOM 3965 C C . GLU A 1 488 ? -16.779 25.534 19.598 1.00 93.25 488 GLU A C 1
ATOM 3967 O O . GLU A 1 488 ? -15.976 25.357 20.514 1.00 93.25 488 GLU A O 1
ATOM 3972 N N . ASN A 1 489 ? -18.057 25.151 19.696 1.00 93.50 489 ASN A N 1
ATOM 3973 C CA . ASN A 1 489 ? -18.622 24.545 20.906 1.00 93.50 489 ASN A CA 1
ATOM 3974 C C . ASN A 1 489 ? -17.915 23.234 21.262 1.00 93.50 489 ASN A C 1
ATOM 3976 O O . ASN A 1 489 ? -17.634 22.964 22.429 1.00 93.50 489 ASN A O 1
ATOM 3980 N N . TYR A 1 490 ? -17.589 22.425 20.249 1.00 93.31 490 TYR A N 1
ATOM 3981 C CA . TYR A 1 490 ? -16.817 21.204 20.449 1.00 93.31 490 TYR A CA 1
ATOM 3982 C C . TYR A 1 490 ? -15.407 21.479 20.988 1.00 93.31 490 TYR A C 1
ATOM 3984 O O . TYR A 1 490 ? -14.929 20.735 21.841 1.00 93.31 490 TYR A O 1
ATOM 3992 N N . GLU A 1 491 ? -14.727 22.527 20.526 1.00 92.31 491 GLU A N 1
ATOM 3993 C CA . GLU A 1 491 ? -13.390 22.872 21.020 1.00 92.31 491 GLU A CA 1
ATOM 3994 C C . GLU A 1 491 ? -13.400 23.330 22.477 1.00 92.31 491 GLU A C 1
ATOM 3996 O O . GLU A 1 491 ? -12.504 22.950 23.234 1.00 92.31 491 GLU A O 1
ATOM 4001 N N . VAL A 1 492 ? -14.421 24.090 22.880 1.00 95.25 492 VAL A N 1
ATOM 4002 C CA . VAL A 1 492 ? -14.639 24.464 24.284 1.00 95.25 492 VAL A CA 1
ATOM 4003 C C . VAL A 1 492 ? -14.899 23.215 25.123 1.00 95.25 492 VAL A C 1
ATOM 4005 O O . VAL A 1 492 ? -14.164 22.959 26.074 1.00 95.25 492 VAL A O 1
ATOM 4008 N N . TYR A 1 493 ? -15.845 22.370 24.706 1.00 93.62 493 TYR A N 1
ATOM 4009 C CA . TYR A 1 493 ? -16.152 21.117 25.397 1.00 93.62 493 TYR A CA 1
ATOM 4010 C C . TYR A 1 493 ? -14.927 20.197 25.520 1.00 93.62 493 TYR A C 1
ATOM 4012 O O . TYR A 1 493 ? -14.693 19.596 26.566 1.00 93.62 493 TYR A O 1
ATOM 4020 N N . ARG A 1 494 ? -14.098 20.100 24.472 1.00 92.69 494 ARG A N 1
ATOM 4021 C CA . ARG A 1 494 ? -12.870 19.297 24.510 1.00 92.69 494 ARG A CA 1
ATOM 4022 C C . ARG A 1 494 ? -11.897 19.813 25.572 1.00 92.69 494 ARG A C 1
ATOM 4024 O O . ARG A 1 494 ? -11.338 19.005 26.308 1.00 92.69 494 ARG A O 1
ATOM 4031 N N . LYS A 1 495 ? -11.712 21.134 25.669 1.00 94.31 495 LYS A N 1
ATOM 4032 C CA . LYS A 1 495 ? -10.855 21.752 26.694 1.00 94.31 495 LYS A CA 1
ATOM 4033 C C . LYS A 1 495 ? -11.386 21.485 28.100 1.00 94.31 495 LYS A C 1
ATOM 4035 O O . LYS A 1 495 ? -10.612 21.054 28.947 1.00 94.31 495 LYS A O 1
ATOM 4040 N N . GLU A 1 496 ? -12.692 21.642 28.317 1.00 94.19 496 GLU A N 1
ATOM 4041 C CA . GLU A 1 496 ? -13.337 21.329 29.600 1.00 94.19 496 GLU A CA 1
ATOM 4042 C C . GLU A 1 496 ? -13.095 19.870 30.010 1.00 94.19 496 GLU A C 1
ATOM 4044 O O . GLU A 1 496 ? -12.696 19.594 31.139 1.00 94.19 496 GLU A O 1
ATOM 4049 N N . GLN A 1 497 ? -13.260 18.920 29.084 1.00 90.88 497 GLN A N 1
ATOM 4050 C CA . GLN A 1 497 ? -13.017 17.502 29.365 1.00 90.88 497 GLN A CA 1
ATOM 4051 C C . GLN A 1 497 ? -11.538 17.196 29.645 1.00 90.88 497 GLN A C 1
ATOM 4053 O O . GLN A 1 497 ? -11.227 16.407 30.540 1.00 90.88 497 GLN A O 1
ATOM 4058 N N . GLU A 1 498 ? -10.607 17.825 28.922 1.00 92.50 498 GLU A N 1
ATOM 4059 C CA . GLU A 1 498 ? -9.170 17.708 29.197 1.00 92.50 498 GLU A CA 1
ATOM 4060 C C . GLU A 1 498 ? -8.809 18.264 30.588 1.00 92.50 498 GLU A C 1
ATOM 4062 O O . GLU A 1 498 ? -7.999 17.664 31.300 1.00 92.50 498 GLU A O 1
ATOM 4067 N N . GLU A 1 499 ? -9.411 19.380 31.004 1.00 94.94 499 GLU A N 1
ATOM 4068 C CA . GLU A 1 499 ? -9.223 19.981 32.329 1.00 94.94 499 GLU A CA 1
ATOM 4069 C C . GLU A 1 499 ? -9.835 19.131 33.445 1.00 94.94 499 GLU A C 1
ATOM 4071 O O . GLU A 1 499 ? -9.152 18.839 34.428 1.00 94.94 499 GLU A O 1
ATOM 4076 N N . GLU A 1 500 ? -11.063 18.640 33.276 1.00 94.25 500 GLU A N 1
ATOM 4077 C CA . GLU A 1 500 ? -11.688 17.705 34.215 1.00 94.25 500 GLU A CA 1
ATOM 4078 C C . GLU A 1 500 ? -10.851 16.434 34.387 1.00 94.25 500 GLU A C 1
ATOM 4080 O O . GLU A 1 500 ? -10.648 15.971 35.513 1.00 94.25 500 GLU A O 1
ATOM 4085 N N . MET A 1 501 ? -10.324 15.871 33.295 1.00 89.69 501 MET A N 1
ATOM 4086 C CA . MET A 1 501 ? -9.430 14.713 33.361 1.00 89.69 501 MET A CA 1
ATOM 4087 C C . MET A 1 501 ? -8.124 15.043 34.089 1.00 89.69 501 MET A C 1
ATOM 4089 O O . MET A 1 501 ? -7.694 14.260 34.939 1.00 89.69 501 MET A O 1
ATOM 4093 N N . LYS A 1 502 ? -7.518 16.211 33.835 1.00 91.25 502 LYS A N 1
ATOM 4094 C CA . LYS A 1 502 ? -6.330 16.678 34.571 1.00 91.25 502 LYS A CA 1
ATOM 4095 C C . LYS A 1 502 ? -6.621 16.837 36.061 1.00 91.25 502 LYS A C 1
ATOM 4097 O O . LYS A 1 502 ? -5.817 16.388 36.876 1.00 91.25 502 LYS A O 1
ATOM 4102 N N . ILE A 1 503 ? -7.767 17.409 36.433 1.00 92.62 503 ILE A N 1
ATOM 4103 C CA . ILE A 1 503 ? -8.184 17.564 37.833 1.00 92.62 503 ILE A CA 1
ATOM 4104 C C . ILE A 1 503 ? -8.423 16.194 38.469 1.00 92.62 503 ILE A C 1
ATOM 4106 O O . ILE A 1 503 ? -7.930 15.952 39.570 1.00 92.62 503 ILE A O 1
ATOM 4110 N N . LYS A 1 504 ? -9.101 15.261 37.788 1.00 91.19 504 LYS A N 1
ATOM 4111 C CA . LYS A 1 504 ? -9.312 13.882 38.270 1.00 91.19 504 LYS A CA 1
ATOM 4112 C C . LYS A 1 504 ? -7.982 13.157 38.490 1.00 91.19 504 LYS A C 1
ATOM 4114 O O . LYS A 1 504 ? -7.760 12.609 39.565 1.00 91.19 504 LYS A O 1
ATOM 4119 N N . MET A 1 505 ? -7.043 13.242 37.547 1.00 82.44 505 MET A N 1
ATOM 4120 C CA . MET A 1 505 ? -5.692 12.684 37.711 1.00 82.44 505 MET A CA 1
ATOM 4121 C C . MET A 1 505 ? -4.903 13.382 38.829 1.00 82.44 505 MET A C 1
ATOM 4123 O O . MET A 1 505 ? -4.128 12.750 39.550 1.00 82.44 505 MET A O 1
ATOM 4127 N N . ALA A 1 506 ? -5.093 14.692 39.002 1.00 85.50 506 ALA A N 1
ATOM 4128 C CA . ALA A 1 506 ? -4.439 15.454 40.054 1.00 85.50 506 ALA A CA 1
ATOM 4129 C C . ALA A 1 506 ? -5.011 15.140 41.444 1.00 85.50 506 ALA A C 1
ATOM 4131 O O . ALA A 1 506 ? -4.250 15.151 42.416 1.00 85.50 506 ALA A O 1
ATOM 4132 N N . THR A 1 507 ? -6.311 14.857 41.540 1.00 89.38 507 THR A N 1
ATOM 4133 C CA . THR A 1 507 ? -7.041 14.589 42.786 1.00 89.38 507 THR A CA 1
ATOM 4134 C C . THR A 1 507 ? -6.972 13.126 43.214 1.00 89.38 507 THR A C 1
ATOM 4136 O O . THR A 1 507 ? -6.954 12.889 44.426 1.00 89.38 507 THR A O 1
ATOM 4139 N N . ASP A 1 508 ? -6.827 12.190 42.266 1.00 92.06 508 ASP A N 1
ATOM 4140 C CA . ASP A 1 508 ? -6.751 10.745 42.501 1.00 92.06 508 ASP A CA 1
ATOM 4141 C C . ASP A 1 508 ? -5.695 10.389 43.576 1.00 92.06 508 ASP A C 1
ATOM 4143 O O . ASP A 1 508 ? -4.492 10.637 43.390 1.00 92.06 508 ASP A O 1
ATOM 4147 N N . PRO A 1 509 ? -6.111 9.791 44.713 1.00 91.69 509 PRO A N 1
ATOM 4148 C CA . PRO A 1 509 ? -5.213 9.347 45.774 1.00 91.69 509 PRO A CA 1
ATOM 4149 C C . PRO A 1 509 ? -4.101 8.410 45.292 1.00 91.69 509 PRO A C 1
ATOM 4151 O O . PRO A 1 509 ? -2.978 8.491 45.802 1.00 91.69 509 PRO A O 1
ATOM 4154 N N . ARG A 1 510 ? -4.377 7.547 44.304 1.00 85.69 510 ARG A N 1
ATOM 4155 C CA . ARG A 1 510 ? -3.395 6.605 43.746 1.00 85.69 510 ARG A CA 1
ATOM 4156 C C . ARG A 1 510 ? -2.306 7.352 42.985 1.00 85.69 510 ARG A C 1
ATOM 4158 O O . ARG A 1 510 ? -1.122 7.138 43.242 1.00 85.69 510 ARG A O 1
ATOM 4165 N N . MET A 1 511 ? -2.696 8.302 42.138 1.00 83.75 511 MET A N 1
ATOM 4166 C CA . MET A 1 511 ? -1.763 9.143 41.387 1.00 83.75 511 MET A CA 1
ATOM 4167 C C . MET A 1 511 ? -0.991 10.115 42.296 1.00 83.75 511 MET A C 1
ATOM 4169 O O . MET A 1 511 ? 0.191 10.385 42.078 1.00 83.75 511 MET A O 1
ATOM 4173 N N . LYS A 1 512 ? -1.610 10.624 43.371 1.00 87.44 512 LYS A N 1
ATOM 4174 C CA . LYS A 1 512 ? -0.913 11.394 44.422 1.00 87.44 512 LYS A CA 1
ATOM 4175 C C . LYS A 1 512 ? 0.117 10.553 45.182 1.00 87.44 512 LYS A C 1
ATOM 4177 O O . LYS A 1 512 ? 1.151 11.085 45.582 1.00 87.44 512 LYS A O 1
ATOM 4182 N N . ARG A 1 513 ? -0.162 9.268 45.426 1.00 84.19 513 ARG A N 1
ATOM 4183 C CA . ARG A 1 513 ? 0.780 8.334 46.065 1.00 84.19 513 ARG A CA 1
ATOM 4184 C C . ARG A 1 513 ? 1.949 8.019 45.133 1.00 84.19 513 ARG A C 1
ATOM 4186 O O . ARG A 1 513 ? 3.090 8.144 45.553 1.00 84.19 513 ARG A O 1
ATOM 4193 N N . TYR A 1 514 ? 1.665 7.718 43.868 1.00 82.62 514 TYR A N 1
ATOM 4194 C CA . TYR A 1 514 ? 2.686 7.460 42.852 1.00 82.62 514 TYR A CA 1
ATOM 4195 C C . TYR A 1 514 ? 3.611 8.664 42.629 1.00 82.62 514 TYR A C 1
ATOM 4197 O O . TYR A 1 514 ? 4.823 8.503 42.612 1.00 82.62 514 TYR A O 1
ATOM 4205 N N . ARG A 1 515 ? 3.069 9.890 42.562 1.00 83.00 515 ARG A N 1
ATOM 4206 C CA . ARG A 1 515 ? 3.888 11.114 42.467 1.00 83.00 515 ARG A CA 1
ATOM 4207 C C . ARG A 1 515 ? 4.777 11.343 43.694 1.00 83.00 515 ARG A C 1
ATOM 4209 O O . ARG A 1 515 ? 5.916 11.768 43.537 1.00 83.00 515 ARG A O 1
ATOM 4216 N N . ARG A 1 516 ? 4.285 11.048 44.906 1.00 83.00 516 ARG A N 1
ATOM 4217 C CA . ARG A 1 516 ? 5.099 11.096 46.137 1.00 83.00 516 ARG A CA 1
ATOM 4218 C C . ARG A 1 516 ? 6.216 10.052 46.120 1.00 83.00 516 ARG A C 1
ATOM 4220 O O . ARG A 1 516 ? 7.344 10.387 46.451 1.00 83.00 516 ARG A O 1
ATOM 4227 N N . TRP A 1 517 ? 5.913 8.833 45.680 1.00 84.12 517 TRP A N 1
ATOM 4228 C CA . TRP A 1 517 ? 6.901 7.769 45.509 1.00 84.12 517 TRP A CA 1
ATOM 4229 C C . TRP A 1 517 ? 7.950 8.130 44.449 1.00 84.12 517 TRP A C 1
ATOM 4231 O O . TRP A 1 517 ? 9.129 8.099 44.749 1.00 84.12 517 TRP A O 1
ATOM 4241 N N . MET A 1 518 ? 7.552 8.609 43.265 1.00 81.06 518 MET A N 1
ATOM 4242 C CA . MET A 1 518 ? 8.477 9.094 42.225 1.00 81.06 518 MET A CA 1
ATOM 4243 C C . MET A 1 518 ? 9.427 10.185 42.741 1.00 81.06 518 MET A C 1
ATOM 4245 O O . MET A 1 518 ? 10.600 10.187 42.388 1.00 81.06 518 MET A O 1
ATOM 4249 N N . LYS A 1 519 ? 8.936 11.098 43.592 1.00 80.81 519 LYS A N 1
ATOM 4250 C CA . LYS A 1 519 ? 9.750 12.164 44.197 1.00 80.81 519 LYS A CA 1
ATOM 4251 C C . LYS A 1 519 ? 10.722 11.647 45.269 1.00 80.81 519 LYS A C 1
ATOM 4253 O O . LYS A 1 519 ? 11.806 12.205 45.411 1.00 80.81 519 LYS A O 1
ATOM 4258 N N . ASN A 1 520 ? 10.330 10.626 46.032 1.00 79.00 520 ASN A N 1
ATOM 4259 C CA . ASN A 1 520 ? 11.085 10.160 47.199 1.00 79.00 520 ASN A CA 1
ATOM 4260 C C . ASN A 1 520 ? 11.974 8.932 46.911 1.00 79.00 520 ASN A C 1
ATOM 4262 O O . ASN A 1 520 ? 13.049 8.824 47.487 1.00 79.00 520 ASN A O 1
ATOM 4266 N N . GLU A 1 521 ? 11.537 8.031 46.031 1.00 76.62 521 GLU A N 1
ATOM 4267 C CA . GLU A 1 521 ? 12.061 6.666 45.828 1.00 76.62 521 GLU A CA 1
ATOM 4268 C C . GLU A 1 521 ? 12.116 6.245 44.339 1.00 76.62 521 GLU A C 1
ATOM 4270 O O . GLU A 1 521 ? 12.438 5.101 44.027 1.00 76.62 521 GLU A O 1
ATOM 4275 N N . GLY A 1 522 ? 11.782 7.140 43.400 1.00 76.00 522 GLY A N 1
ATOM 4276 C CA . GLY A 1 522 ? 11.773 6.831 41.968 1.00 76.00 522 GLY A CA 1
ATOM 4277 C C . GLY A 1 522 ? 13.176 6.572 41.385 1.00 76.00 522 GLY A C 1
ATOM 4278 O O . GLY A 1 522 ? 14.171 7.097 41.895 1.00 76.00 522 GLY A O 1
ATOM 4279 N N . PRO A 1 523 ? 13.279 5.791 40.292 1.00 60.97 523 PRO A N 1
ATOM 4280 C CA . PRO A 1 523 ? 14.552 5.486 39.642 1.00 60.97 523 PRO A CA 1
ATOM 4281 C C . PRO A 1 523 ? 15.173 6.776 39.088 1.00 60.97 523 PRO A C 1
ATOM 4283 O O . PRO A 1 523 ? 14.594 7.426 38.220 1.00 60.97 523 PRO A O 1
ATOM 4286 N N . GLY A 1 524 ? 16.331 7.164 39.630 1.00 61.53 524 GLY A N 1
ATOM 4287 C CA . GLY A 1 524 ? 17.012 8.432 39.327 1.00 61.53 524 GLY A CA 1
ATOM 4288 C C . GLY A 1 524 ? 17.507 9.201 40.557 1.00 61.53 524 GLY A C 1
ATOM 4289 O O . GLY A 1 524 ? 18.203 10.203 40.411 1.00 61.53 524 GLY A O 1
ATOM 4290 N N . ARG A 1 525 ? 17.188 8.746 41.776 1.00 61.44 525 ARG A N 1
ATOM 4291 C CA . ARG A 1 525 ? 17.751 9.323 43.002 1.00 61.44 525 ARG A CA 1
ATOM 4292 C C . ARG A 1 525 ? 19.181 8.807 43.212 1.00 61.44 525 ARG A C 1
ATOM 4294 O O . ARG A 1 525 ? 19.358 7.629 43.502 1.00 61.44 525 ARG A O 1
ATOM 4301 N N . LEU A 1 526 ? 20.190 9.679 43.101 1.00 58.22 526 LEU A N 1
ATOM 4302 C CA . LEU A 1 526 ? 21.505 9.408 43.690 1.00 58.22 526 LEU A CA 1
ATOM 4303 C C . LEU A 1 526 ? 21.331 9.402 45.213 1.00 58.22 526 LEU A C 1
ATOM 4305 O O . LEU A 1 526 ? 21.193 10.451 45.840 1.00 58.22 526 LEU A O 1
ATOM 4309 N N . THR A 1 527 ? 21.271 8.217 45.811 1.00 58.31 527 THR A N 1
ATOM 4310 C CA . THR A 1 527 ? 21.535 8.066 47.240 1.00 58.31 527 THR A CA 1
ATOM 4311 C C . THR A 1 527 ? 23.040 8.187 47.416 1.00 58.31 527 THR A C 1
ATOM 4313 O O . THR A 1 527 ? 23.768 7.267 47.051 1.00 58.31 527 THR A O 1
ATOM 4316 N N . PHE A 1 528 ? 23.508 9.326 47.926 1.00 55.50 528 PHE A N 1
ATOM 4317 C CA . PHE A 1 528 ? 24.832 9.376 48.534 1.00 55.50 528 PHE A CA 1
ATOM 4318 C C . PHE A 1 528 ? 24.766 8.443 49.743 1.00 55.50 528 PHE A C 1
ATOM 4320 O O . PHE A 1 528 ? 24.019 8.693 50.688 1.00 55.50 528 PHE A O 1
ATOM 4327 N N . ILE A 1 529 ? 25.406 7.285 49.618 1.00 50.41 529 ILE A N 1
ATOM 4328 C CA . ILE A 1 529 ? 25.733 6.450 50.764 1.00 50.41 529 ILE A CA 1
ATOM 4329 C C . ILE A 1 529 ? 26.884 7.207 51.422 1.00 50.41 529 ILE A C 1
ATOM 4331 O O . ILE A 1 529 ? 27.949 7.318 50.823 1.00 50.41 529 ILE A O 1
ATOM 4335 N N . ASP A 1 530 ? 26.614 7.842 52.561 1.00 53.06 530 ASP A N 1
ATOM 4336 C CA . ASP A 1 530 ? 27.676 8.361 53.417 1.00 53.06 530 ASP A CA 1
ATOM 4337 C C . ASP A 1 530 ? 28.363 7.130 54.034 1.00 53.06 530 ASP A C 1
ATOM 4339 O O . ASP A 1 530 ? 27.727 6.398 54.800 1.00 53.06 530 ASP A O 1
ATOM 4343 N N . ASP A 1 531 ? 29.596 6.862 53.590 1.00 48.19 531 ASP A N 1
ATOM 4344 C CA . ASP A 1 531 ? 30.486 5.794 54.077 1.00 48.19 531 ASP A CA 1
ATOM 4345 C C . ASP A 1 531 ? 30.889 5.978 55.551 1.00 48.19 531 ASP A C 1
ATOM 4347 O O . ASP A 1 531 ? 31.144 7.136 55.970 1.00 48.19 531 ASP A O 1
#

pLDDT: mean 74.51, std 19.72, range [25.83, 96.5]